Protein AF-0000000083316060 (afdb_homodimer)

Organism: NCBI:txid1204385

InterPro domains:
  IPR004628 Mannonate dehydratase [PF03786] (15-143)
  IPR004628 Mannonate dehydratase [PF03786] (146-325)
  IPR004628 Mannonate dehydratase [PIRSF016049] (12-326)
  IPR004628 Mannonate dehydratase [PTHR30387] (145-327)
  IPR036237 Xylose isomerase-like superfamily [SSF51658] (16-323)

Sequence (656 aa):
MIQIAEVLPPYPSPLWNMVKQCGVTHVVGTMDFRPGWENTRNRDELPWGYQSLVRMKTAYEDAGFELAVIESRPPLNKAKLGLPGRDEEIEAACDLIRNMGALGIPVWCYEWMAVFNWMRTSTTVPARGGAMATGYNHQYMRNAPLTEYGEVTEERLWENLKYFLERVVPVAEKAGVKLAMHPDDPPLSPIRGIGRIMRSVENFQRLLDLVPSEVNGICLCQGNFTLMTDDLPSVIRHFGKQGKIFFVHFRDVRGTPENFVETFHDEGKTDMLACMRAYKEIGFDGVLRPDHVPTMEGDSNDRPGYSSIGRLFAIGYIKGLREAVYAEMIQIAEVLPPYPSPLWNMVKQCGVTHVVGTMDFRPGWENTRNRDELPWGYQSLVRMKTAYEDAGFELAVIESRPPLNKAKLGLPGRDEEIEAACDLIRNMGALGIPVWCYEWMAVFNWMRTSTTVPARGGAMATGYNHQYMRNAPLTEYGEVTEERLWENLKYFLERVVPVAEKAGVKLAMHPDDPPLSPIRGIGRIMRSVENFQRLLDLVPSEVNGICLCQGNFTLMTDDLPSVIRHFGKQGKIFFVHFRDVRGTPENFVETFHDEGKTDMLACMRAYKEIGFDGVLRPDHVPTMEGDSNDRPGYSSIGRLFAIGYIKGLREAVYAE

Secondary structure (DSSP, 8-state):
--EEEEEE-SS--HHHHHHHHTT--EEEE-----TTGGG---GGGSTTSHHHHHHHHHHHHHTT-EEEEE---S--HHHHHT-TTHHHHHHHHHHHHHHHHHHT--EEEE----SS-S--SEEEEE-GGG-EEEEEEGGGTTTPPP-TT--B-HHHHHHHHHHHHHHHHHHHHHHT-EEEEPPPSS--S-BTTB---S-SHHHHHHHHHHS--TTEEEEEEHHHHHHH-S-HHHHHHHHHHTT-EEEEE---EEEETTEEEE--TTTSSS-HHHHHHHHHHTT--SEEE---B-B-TTS-SSSTTB-HHHHHHHHHHHHHHHHHHHH-/--EEEEEE-SS--HHHHHHHHTT--EEEE-----TTGGG---GGGSTTSHHHHHHHHHHHHHTT-EEEEE---S--HHHHHT-TTHHHHHHHHHHHHHHHHHHT--EEEE----SS-S--SEEEEE-GGG-EEEEEEGGGTTTPPP-TT--B-HHHHHHHHHHHHHHHHHHHHHHT-EEEEPPPSS--S-BTTB---S-SHHHHHHHHHHS--TTEEEEEEHHHHHHH-S-HHHHHHHHHHTT-EEEEE---EEEETTEEEE--TTTSSS-HHHHHHHHHHTT--SEEE---B-B-TTS-SSSTTB-HHHHHHHHHHHHHHHHHHHH-

Nearest PDB structures (foldseek):
  3ban-assembly1_B  TM=8.956E-01  e=3.822E-30  Streptococcus suis
  3ban-assembly1_A  TM=9.103E-01  e=1.128E-28  Streptococcus suis
  1tz9-assembly1_B  TM=8.756E-01  e=9.012E-28  Enterococcus faecalis V583
  4eac-assembly1_A  TM=8.642E-01  e=9.132E-27  Escherichia coli K-12
  4ovx-assembly1_A  TM=6.975E-01  e=1.158E-08  Planctopirus limnophila DSM 3776

Radius of gyration: 28.8 Å; Cα contacts (8 Å, |Δi|>4): 1445; chains: 2; bounding box: 47×87×63 Å

Structure (mmCIF, N/CA/C/O backbone):
data_AF-0000000083316060-model_v1
#
loop_
_entity.id
_entity.type
_entity.pdbx_description
1 polymer 'mannonate dehydratase'
#
loop_
_atom_site.group_PDB
_atom_site.id
_atom_site.type_symbol
_atom_site.label_atom_id
_atom_site.label_alt_id
_atom_site.label_comp_id
_atom_site.label_asym_id
_atom_site.label_entity_id
_atom_site.label_seq_id
_atom_site.pdbx_PDB_ins_code
_atom_site.Cartn_x
_atom_site.Cartn_y
_atom_site.Cartn_z
_atom_site.occupancy
_atom_site.B_iso_or_equiv
_atom_site.auth_seq_id
_atom_site.auth_comp_id
_atom_site.auth_asym_id
_atom_site.auth_atom_id
_atom_site.pdbx_PDB_model_num
ATOM 1 N N . MET A 1 1 ? 12.062 -14.859 8.57 1 89.38 1 MET A N 1
ATOM 2 C CA . MET A 1 1 ? 10.867 -14.055 8.312 1 89.38 1 MET A CA 1
ATOM 3 C C . MET A 1 1 ? 10.484 -14.102 6.84 1 89.38 1 MET A C 1
ATOM 5 O O . MET A 1 1 ? 11.359 -14.07 5.969 1 89.38 1 MET A O 1
ATOM 9 N N . ILE A 1 2 ? 9.25 -14.172 6.562 1 95.31 2 ILE A N 1
ATOM 10 C CA . ILE A 1 2 ? 8.703 -14.25 5.211 1 95.31 2 ILE A CA 1
ATOM 11 C C . ILE A 1 2 ? 9.109 -13.008 4.418 1 95.31 2 ILE A C 1
ATOM 13 O O . ILE A 1 2 ? 9.133 -11.898 4.957 1 95.31 2 ILE A O 1
ATOM 17 N N . GLN A 1 3 ? 9.477 -13.203 3.166 1 97.19 3 GLN A N 1
ATOM 18 C CA . GLN A 1 3 ? 9.898 -12.102 2.305 1 97.19 3 GLN A CA 1
ATOM 19 C C . GLN A 1 3 ? 8.859 -11.82 1.227 1 97.19 3 GLN A C 1
ATOM 21 O O . GLN A 1 3 ? 8.188 -12.734 0.75 1 97.19 3 GLN A O 1
ATOM 26 N N . ILE A 1 4 ? 8.789 -10.555 0.891 1 98.56 4 ILE A N 1
ATOM 27 C CA . ILE A 1 4 ? 7.871 -10.156 -0.174 1 98.56 4 ILE A CA 1
ATOM 28 C C . ILE A 1 4 ? 8.617 -10.117 -1.507 1 98.56 4 ILE A C 1
ATOM 30 O O . ILE A 1 4 ? 9.727 -9.57 -1.591 1 98.56 4 I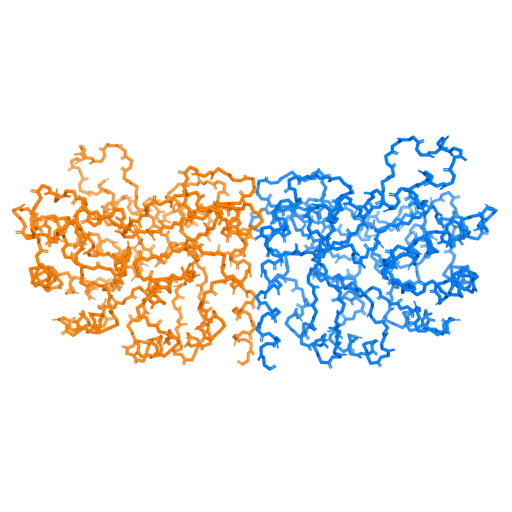LE A O 1
ATOM 34 N N . ALA A 1 5 ? 8.062 -10.734 -2.508 1 98.75 5 ALA A N 1
ATOM 35 C CA . ALA A 1 5 ? 8.586 -10.734 -3.873 1 98.75 5 ALA A CA 1
ATOM 36 C C . ALA A 1 5 ? 7.547 -10.211 -4.859 1 98.75 5 ALA A C 1
ATOM 38 O O . ALA A 1 5 ? 6.395 -9.969 -4.488 1 98.75 5 ALA A O 1
ATOM 39 N N . GLU A 1 6 ? 7.984 -9.969 -6.012 1 98.5 6 GLU A N 1
ATOM 40 C CA . GLU A 1 6 ? 7.055 -9.57 -7.062 1 98.5 6 GLU A CA 1
ATOM 41 C C . GLU A 1 6 ? 7.453 -10.172 -8.406 1 98.5 6 GLU A C 1
ATOM 43 O O . GLU A 1 6 ? 8.641 -10.336 -8.695 1 98.5 6 GLU A O 1
ATOM 48 N N . VAL A 1 7 ? 6.438 -10.516 -9.18 1 98.25 7 VAL A N 1
ATOM 49 C CA . VAL A 1 7 ? 6.691 -11.0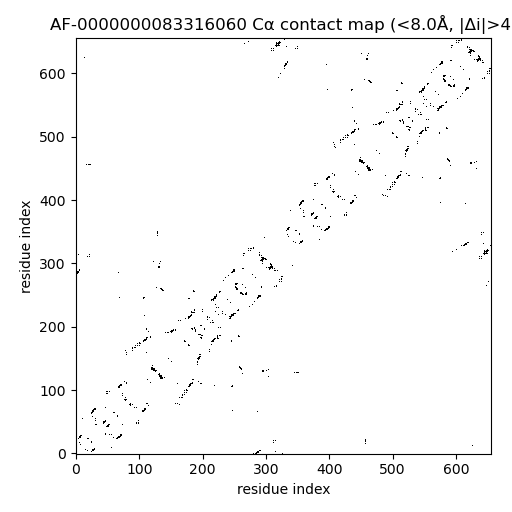08 -10.531 1 98.25 7 VAL A CA 1
ATOM 50 C C . VAL A 1 7 ? 7.09 -9.844 -11.438 1 98.25 7 VAL A C 1
ATOM 52 O O . VAL A 1 7 ? 6.359 -8.859 -11.547 1 98.25 7 VAL A O 1
ATOM 55 N N . LEU A 1 8 ? 8.211 -9.906 -12.031 1 97.44 8 LEU A N 1
ATOM 56 C CA . LEU A 1 8 ? 8.719 -8.898 -12.945 1 97.44 8 LEU A CA 1
ATOM 57 C C . LEU A 1 8 ? 9.102 -9.516 -14.281 1 97.44 8 LEU A C 1
ATOM 59 O O . LEU A 1 8 ? 9.594 -10.648 -14.328 1 97.44 8 LEU A O 1
ATOM 63 N N . PRO A 1 9 ? 8.883 -8.773 -15.367 1 94.81 9 PRO A N 1
ATOM 64 C CA . PRO A 1 9 ? 9.367 -9.289 -16.641 1 94.81 9 PRO A CA 1
ATOM 65 C C . PRO A 1 9 ? 10.883 -9.43 -16.688 1 94.81 9 PRO A C 1
ATOM 67 O O . PRO A 1 9 ? 11.586 -8.812 -15.891 1 94.81 9 PRO A O 1
ATOM 70 N N . PRO A 1 10 ? 11.359 -10.242 -17.578 1 93.44 10 PRO A N 1
ATOM 71 C CA . PRO A 1 10 ? 12.797 -10.531 -17.578 1 93.44 10 PRO A CA 1
ATOM 72 C C . PRO A 1 10 ? 13.625 -9.391 -18.172 1 93.44 10 PRO A C 1
ATOM 74 O O . PRO A 1 10 ? 14.828 -9.539 -18.375 1 93.44 10 PRO A O 1
ATOM 77 N N . TYR A 1 11 ? 12.977 -8.203 -18.469 1 91.94 11 TYR A N 1
ATOM 78 C CA . TYR A 1 11 ? 13.664 -7.004 -18.938 1 91.94 11 TYR A CA 1
ATOM 79 C C . TYR A 1 11 ? 13.25 -5.781 -18.125 1 91.94 11 TYR A C 1
ATOM 81 O O . TYR A 1 11 ? 12.109 -5.695 -17.656 1 91.94 11 TYR A O 1
ATOM 89 N N . PRO A 1 12 ? 14.219 -4.867 -18.016 1 93.81 12 PRO A N 1
ATOM 90 C CA . PRO A 1 12 ? 13.898 -3.676 -17.219 1 93.81 12 PRO A CA 1
ATOM 91 C C . PRO A 1 12 ? 12.633 -2.965 -17.719 1 93.81 12 PRO A C 1
ATOM 93 O O . PRO A 1 12 ? 12.406 -2.883 -18.922 1 93.81 12 PRO A O 1
ATOM 96 N N . SER A 1 13 ? 11.844 -2.525 -16.812 1 94.62 13 SER A N 1
ATOM 97 C CA . SER A 1 13 ? 10.594 -1.815 -17.062 1 94.62 13 SER A CA 1
ATOM 98 C C . SER A 1 13 ? 10.281 -0.829 -15.938 1 94.62 13 SER A C 1
ATOM 100 O O . SER A 1 13 ? 10.922 -0.861 -14.883 1 94.62 13 SER A O 1
ATOM 102 N N . PRO A 1 14 ? 9.375 0.086 -16.156 1 95.81 14 PRO A N 1
ATOM 103 C CA . PRO A 1 14 ? 8.977 0.997 -15.07 1 95.81 14 PRO A CA 1
ATOM 104 C C . PRO A 1 14 ? 8.539 0.26 -13.812 1 95.81 14 PRO A C 1
ATOM 106 O O . PRO A 1 14 ? 8.766 0.743 -12.695 1 95.81 14 PRO A O 1
ATOM 109 N N . LEU A 1 15 ? 7.965 -0.865 -14.031 1 96.5 15 LEU A N 1
ATOM 110 C CA . LEU A 1 15 ? 7.512 -1.652 -12.891 1 96.5 15 LEU A CA 1
ATOM 111 C C . LEU A 1 15 ? 8.688 -2.068 -12.016 1 96.5 15 LEU A C 1
ATOM 113 O O . LEU A 1 15 ? 8.562 -2.166 -10.797 1 96.5 15 LEU A O 1
ATOM 117 N N . TRP A 1 16 ? 9.883 -2.314 -12.633 1 97.69 16 TRP A N 1
ATOM 118 C CA . TRP A 1 16 ? 11.086 -2.623 -11.867 1 97.69 16 TRP A CA 1
ATOM 119 C C . TRP A 1 16 ? 11.367 -1.529 -10.844 1 97.69 16 TRP A C 1
ATOM 121 O O . TRP A 1 16 ? 11.602 -1.816 -9.664 1 97.69 16 TRP A O 1
ATOM 131 N N . ASN A 1 17 ? 11.297 -0.286 -11.312 1 97.56 17 ASN A N 1
ATOM 132 C CA . ASN A 1 17 ? 11.555 0.858 -10.445 1 97.56 17 ASN A CA 1
ATOM 133 C C . ASN A 1 17 ? 10.516 0.978 -9.344 1 97.56 17 ASN A C 1
ATOM 135 O O . ASN A 1 17 ? 10.852 1.201 -8.18 1 97.56 17 ASN A O 1
ATOM 139 N N . MET A 1 18 ? 9.289 0.809 -9.703 1 97.88 18 MET A N 1
ATOM 140 C CA . MET A 1 18 ? 8.188 0.926 -8.75 1 97.88 18 MET A CA 1
ATOM 141 C C . MET A 1 18 ? 8.336 -0.089 -7.621 1 97.88 18 MET A C 1
ATOM 143 O O . MET A 1 18 ? 8.195 0.257 -6.445 1 97.88 18 MET A O 1
ATOM 147 N N . VAL A 1 19 ? 8.609 -1.286 -8.023 1 98.06 19 VAL A N 1
ATOM 148 C CA . VAL A 1 19 ? 8.703 -2.373 -7.055 1 98.06 19 VAL A CA 1
ATOM 149 C C . VAL A 1 19 ? 9.906 -2.146 -6.141 1 98.06 19 VAL A C 1
ATOM 151 O O . VAL A 1 19 ? 9.812 -2.338 -4.926 1 98.06 19 VAL A O 1
ATOM 154 N N . LYS A 1 20 ? 11.008 -1.723 -6.672 1 97.69 20 LYS A N 1
ATOM 155 C CA . LYS A 1 20 ? 12.18 -1.377 -5.875 1 97.69 20 LYS A CA 1
ATOM 156 C C . LYS A 1 20 ? 11.859 -0.259 -4.887 1 97.69 20 LYS A C 1
ATOM 158 O O . LYS A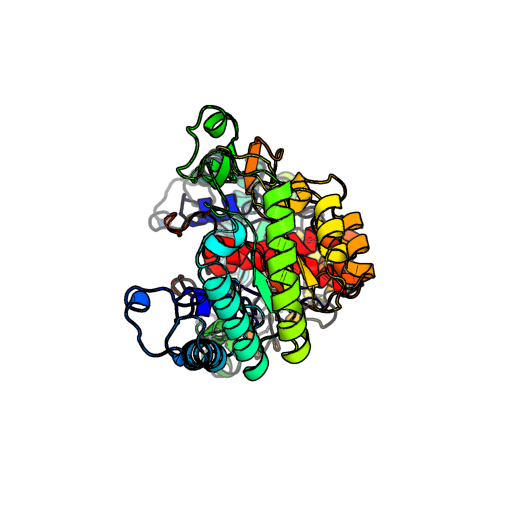 1 20 ? 12.32 -0.284 -3.744 1 97.69 20 LYS A O 1
ATOM 163 N N . GLN A 1 21 ? 11.148 0.678 -5.328 1 98.38 21 GLN A N 1
ATOM 164 C CA . GLN A 1 21 ? 10.781 1.826 -4.508 1 98.38 21 GLN A CA 1
ATOM 165 C C . GLN A 1 21 ? 9.883 1.405 -3.344 1 98.38 21 GLN A C 1
ATOM 167 O O . GLN A 1 21 ? 9.875 2.053 -2.295 1 98.38 21 GLN A O 1
ATOM 172 N N . CYS A 1 22 ? 9.18 0.284 -3.49 1 98 22 CYS A N 1
ATOM 173 C CA . CYS A 1 22 ? 8.375 -0.262 -2.404 1 98 22 CYS A CA 1
ATOM 174 C C . CYS A 1 22 ? 9.234 -1.066 -1.437 1 98 22 CYS A C 1
ATOM 176 O O . CYS A 1 22 ? 8.742 -1.546 -0.414 1 98 22 CYS A O 1
ATOM 178 N N . GLY A 1 23 ? 10.508 -1.262 -1.715 1 97.81 23 GLY A N 1
ATOM 179 C CA . GLY A 1 23 ? 11.43 -1.959 -0.833 1 97.81 23 GLY A CA 1
ATOM 180 C C . GLY A 1 23 ? 11.477 -3.455 -1.077 1 97.81 23 GLY A C 1
ATOM 181 O O . GLY A 1 23 ? 11.898 -4.219 -0.21 1 97.81 23 GLY A O 1
ATOM 182 N N . VAL A 1 24 ? 10.969 -3.9 -2.23 1 98.31 24 VAL A N 1
ATOM 183 C CA . VAL A 1 24 ? 10.992 -5.316 -2.584 1 98.31 24 VAL A CA 1
ATOM 184 C C . VAL A 1 24 ? 12.25 -5.633 -3.383 1 98.31 24 VAL A C 1
ATOM 186 O O . VAL A 1 24 ? 12.547 -4.969 -4.379 1 98.31 24 VAL A O 1
ATOM 189 N N . THR A 1 25 ? 12.984 -6.629 -2.912 1 97.5 25 THR A N 1
ATOM 190 C CA . THR A 1 25 ? 14.242 -6.938 -3.576 1 97.5 25 THR A CA 1
ATOM 191 C C . THR A 1 25 ? 14.219 -8.359 -4.141 1 97.5 25 THR A C 1
ATOM 193 O O . THR A 1 25 ? 15.125 -8.742 -4.887 1 97.5 25 THR A O 1
ATOM 196 N N . HIS A 1 26 ? 13.242 -9.164 -3.816 1 98.75 26 HIS A N 1
ATOM 197 C CA . HIS A 1 26 ? 13.102 -10.508 -4.363 1 98.75 26 HIS A CA 1
ATOM 198 C C . HIS A 1 26 ? 12.172 -10.516 -5.57 1 98.75 26 HIS A C 1
ATOM 200 O O . HIS A 1 26 ? 11.164 -9.805 -5.59 1 98.75 26 HIS A O 1
ATOM 206 N N . VAL A 1 27 ? 12.531 -11.352 -6.527 1 98.62 27 VAL A N 1
ATOM 207 C CA . VAL A 1 27 ? 11.781 -11.352 -7.781 1 98.62 27 VAL A CA 1
ATOM 208 C C . VAL A 1 27 ? 11.305 -12.773 -8.094 1 98.62 27 VAL A C 1
ATOM 210 O O . VAL A 1 27 ? 12.031 -13.742 -7.863 1 98.62 27 VAL A O 1
ATOM 213 N N . VAL A 1 28 ? 10.117 -12.852 -8.523 1 98.75 28 VAL A N 1
ATOM 214 C CA . VAL A 1 28 ? 9.594 -14.016 -9.234 1 98.75 28 VAL A CA 1
ATOM 215 C C . VAL A 1 28 ? 9.758 -13.812 -10.742 1 98.75 28 VAL A C 1
ATOM 217 O O . VAL A 1 28 ? 9.086 -12.961 -11.328 1 98.75 28 VAL A O 1
ATOM 220 N N . GLY A 1 29 ? 10.633 -14.648 -11.32 1 98 29 GLY A N 1
ATOM 221 C CA . GLY A 1 29 ? 10.945 -14.477 -12.734 1 98 29 GLY A CA 1
ATOM 222 C C . GLY A 1 29 ? 10.039 -15.281 -13.648 1 98 29 GLY A C 1
ATOM 223 O O . GLY A 1 29 ? 9.578 -16.359 -13.281 1 98 29 GLY A O 1
ATOM 224 N N . THR A 1 30 ? 9.828 -14.688 -14.805 1 95.69 30 THR A N 1
ATOM 225 C CA . THR A 1 30 ? 9.18 -15.391 -15.906 1 95.69 30 THR A CA 1
ATOM 226 C C . THR A 1 30 ? 10.109 -15.469 -17.109 1 95.69 30 THR A C 1
ATOM 228 O O . THR A 1 30 ? 10.727 -14.477 -17.5 1 95.69 30 THR A O 1
ATOM 231 N N . MET A 1 31 ? 10.188 -16.609 -17.656 1 94.88 31 MET A N 1
ATOM 232 C CA . MET A 1 31 ? 11.094 -16.812 -18.781 1 94.88 31 MET A CA 1
ATOM 233 C C . MET A 1 31 ? 10.633 -16.031 -20.016 1 94.88 31 MET A C 1
ATOM 235 O O . MET A 1 31 ? 9.453 -15.695 -20.125 1 94.88 31 MET A O 1
ATOM 239 N N . ASP A 1 32 ? 11.602 -15.711 -20.844 1 90.38 32 ASP A N 1
ATOM 240 C CA . ASP A 1 32 ? 11.352 -14.922 -22.047 1 90.38 32 ASP A CA 1
ATOM 241 C C . ASP A 1 32 ? 10.93 -15.82 -23.219 1 90.38 32 ASP A C 1
ATOM 243 O O . ASP A 1 32 ? 11.773 -16.469 -23.844 1 90.38 32 ASP A O 1
ATOM 247 N N . PHE A 1 33 ? 9.656 -15.805 -23.484 1 86.56 33 PHE A N 1
ATOM 248 C CA . PHE A 1 33 ? 9.148 -16.641 -24.562 1 86.56 33 PHE A CA 1
ATOM 249 C C . PHE A 1 33 ? 8.875 -15.805 -25.812 1 86.56 33 PHE A C 1
ATOM 251 O O . PHE A 1 33 ? 8.102 -16.219 -26.688 1 86.56 33 PHE A O 1
ATOM 258 N N . ARG A 1 34 ? 9.445 -14.57 -25.953 1 78.5 34 ARG A N 1
ATOM 259 C CA . ARG A 1 34 ? 9.281 -13.742 -27.141 1 78.5 34 ARG A CA 1
ATOM 260 C C . ARG A 1 34 ? 9.688 -14.508 -28.391 1 78.5 34 ARG A C 1
ATOM 262 O O . ARG A 1 34 ? 10.516 -15.414 -28.328 1 78.5 34 ARG A O 1
ATOM 269 N N . PRO A 1 35 ? 8.922 -14.156 -29.438 1 75.19 35 PRO A N 1
ATOM 270 C CA . PRO A 1 35 ? 9.078 -14.891 -30.688 1 75.19 35 PRO A CA 1
ATOM 271 C C . PRO A 1 35 ? 10.539 -15.094 -31.094 1 75.19 35 PRO A C 1
ATOM 273 O O . PRO A 1 35 ? 11.367 -14.219 -30.844 1 75.19 35 PRO A O 1
ATOM 276 N N . GLY A 1 36 ? 10.883 -16.312 -31.625 1 71.94 36 GLY A N 1
ATOM 277 C CA . GLY A 1 36 ? 12.203 -16.609 -32.156 1 71.94 36 GLY A CA 1
ATOM 278 C C . GLY A 1 36 ? 12.859 -17.812 -31.516 1 71.94 36 GLY A C 1
ATOM 279 O O . GLY A 1 36 ? 13.742 -18.438 -32.094 1 71.94 36 GLY A O 1
ATOM 280 N N . TRP A 1 37 ? 12.266 -18.141 -30.312 1 72.19 37 TRP A N 1
ATOM 281 C CA . TRP A 1 37 ? 12.961 -19.203 -29.609 1 72.19 37 TRP A CA 1
ATOM 282 C C . TRP A 1 37 ? 12.68 -20.562 -30.266 1 72.19 37 TRP A C 1
ATOM 284 O O . TRP A 1 37 ? 13.484 -21.484 -30.156 1 72.19 37 TRP A O 1
ATOM 294 N N . GLU A 1 38 ? 11.562 -20.641 -30.906 1 73 38 GLU A N 1
ATOM 295 C CA . GLU A 1 38 ? 11.172 -21.891 -31.547 1 73 38 GLU A CA 1
ATOM 296 C C . GLU A 1 38 ? 12.164 -22.281 -32.656 1 73 38 GLU A C 1
ATOM 298 O O . GLU A 1 38 ? 12.234 -23.438 -33.031 1 73 38 GLU A O 1
ATOM 303 N N . ASN A 1 39 ? 12.883 -21.234 -32.969 1 72.94 39 ASN A N 1
ATOM 304 C CA . ASN A 1 39 ? 13.82 -21.469 -34.062 1 72.94 39 ASN A CA 1
ATOM 305 C C . ASN A 1 39 ? 15.242 -21.688 -33.562 1 72.94 39 ASN A C 1
ATOM 307 O O . ASN A 1 39 ? 16.156 -21.953 -34.344 1 72.94 39 ASN A O 1
ATOM 311 N N . THR A 1 40 ? 15.258 -21.703 -32.281 1 75.69 40 THR A N 1
ATOM 312 C CA . THR A 1 40 ? 16.594 -21.797 -31.719 1 75.69 40 THR A CA 1
ATOM 313 C C . THR A 1 40 ? 17.094 -23.234 -31.75 1 75.69 40 THR A C 1
ATOM 315 O O . THR A 1 40 ? 16.344 -24.172 -31.422 1 75.69 40 THR A O 1
ATOM 318 N N . ARG A 1 41 ? 18.359 -23.391 -32.375 1 74.75 41 ARG A N 1
ATOM 319 C CA . ARG A 1 41 ? 18.984 -24.703 -32.438 1 74.75 41 ARG A CA 1
ATOM 320 C C . ARG A 1 41 ? 19.922 -24.922 -31.266 1 74.75 41 ARG A C 1
ATOM 322 O O . ARG A 1 41 ? 20.328 -26.047 -30.984 1 74.75 41 ARG A O 1
ATOM 329 N N . ASN A 1 42 ? 20.109 -23.953 -30.594 1 85.44 42 ASN A N 1
ATOM 330 C CA . ASN A 1 42 ? 21 -24 -29.438 1 85.44 42 ASN A CA 1
ATOM 331 C C . ASN A 1 42 ? 20.219 -24.109 -28.141 1 85.44 42 ASN A C 1
ATOM 333 O O . ASN A 1 42 ? 19.516 -23.188 -27.734 1 85.44 42 ASN A O 1
ATOM 337 N N . ARG A 1 43 ? 20.406 -25.266 -27.453 1 88 43 ARG A N 1
ATOM 338 C CA . ARG A 1 43 ? 19.641 -25.594 -26.25 1 88 43 ARG A CA 1
ATOM 339 C C . ARG A 1 43 ? 19.875 -24.547 -25.156 1 88 43 ARG A C 1
ATOM 341 O O . ARG A 1 43 ? 18.984 -24.25 -24.359 1 88 43 ARG A O 1
ATOM 348 N N . ASP A 1 44 ? 20.969 -23.969 -25.172 1 91.19 44 ASP A N 1
ATOM 349 C CA . ASP A 1 44 ? 21.312 -22.984 -24.156 1 91.19 44 ASP A CA 1
ATOM 350 C C . ASP A 1 44 ? 20.578 -21.672 -24.359 1 91.19 44 ASP A C 1
ATOM 352 O O . ASP A 1 44 ? 20.484 -20.844 -23.453 1 91.19 44 ASP A O 1
ATOM 356 N N . GLU A 1 45 ? 20.031 -21.641 -25.578 1 91.56 45 GLU A N 1
ATOM 357 C CA . GLU A 1 45 ? 19.391 -20.375 -25.938 1 91.56 45 GLU A CA 1
ATOM 358 C C . GLU A 1 45 ? 17.859 -20.484 -25.828 1 91.56 45 GLU A C 1
ATOM 360 O O . GLU A 1 45 ? 17.156 -19.484 -25.969 1 91.56 45 GLU A O 1
ATOM 365 N N . LEU A 1 46 ? 17.438 -21.641 -25.578 1 94.06 46 LEU A N 1
ATOM 366 C CA . LEU A 1 46 ? 16.016 -21.781 -25.297 1 94.06 46 LEU A CA 1
ATOM 367 C C . LEU A 1 46 ? 15.633 -21 -24.047 1 94.06 46 LEU A C 1
ATOM 369 O O . LEU A 1 46 ? 16.484 -20.703 -23.203 1 94.06 46 LEU A O 1
ATOM 373 N N . PRO A 1 47 ? 14.422 -20.609 -23.844 1 95.69 47 PRO A N 1
ATOM 374 C CA . PRO A 1 47 ? 14.016 -19.828 -22.672 1 95.69 47 PRO A CA 1
ATOM 375 C C . PRO A 1 47 ? 14.414 -20.484 -21.359 1 95.69 47 PRO A C 1
ATOM 377 O O . PRO A 1 47 ? 14.742 -19.781 -20.391 1 95.69 47 PRO A O 1
ATOM 380 N N . TRP A 1 48 ? 14.477 -21.844 -21.359 1 97.06 48 TRP A N 1
ATOM 381 C CA . TRP A 1 48 ? 14.836 -22.578 -20.141 1 97.06 48 TRP A CA 1
ATOM 382 C C . TRP A 1 48 ? 16.281 -23.062 -20.203 1 97.06 48 TRP A C 1
ATOM 384 O O . TRP A 1 48 ? 16.703 -23.875 -19.375 1 97.06 48 TRP A O 1
ATOM 394 N N . GLY A 1 49 ? 16.984 -22.609 -21.156 1 96.12 49 GLY A N 1
ATOM 395 C CA . GLY A 1 49 ? 18.391 -22.953 -21.312 1 96.12 49 GLY A CA 1
ATOM 396 C C . GLY A 1 49 ? 19.297 -22.156 -20.391 1 96.12 49 GLY A C 1
ATOM 397 O O . GLY A 1 49 ? 18.906 -21.109 -19.875 1 96.12 49 GLY A O 1
ATOM 398 N N . TYR A 1 50 ? 20.484 -22.609 -20.25 1 97.5 50 TYR A N 1
ATOM 399 C CA . TYR A 1 50 ? 21.406 -22.062 -19.266 1 97.5 50 TYR A CA 1
ATOM 400 C C . TYR A 1 50 ? 21.719 -20.594 -19.562 1 97.5 50 TYR A C 1
ATOM 402 O O . TYR A 1 50 ? 21.625 -19.734 -18.688 1 97.5 50 TYR A O 1
ATOM 410 N N . GLN A 1 51 ? 22.047 -20.297 -20.766 1 96.19 51 GLN A N 1
ATOM 411 C CA . GLN A 1 51 ? 22.453 -18.938 -21.125 1 96.19 51 GLN A CA 1
ATOM 412 C C . GLN A 1 51 ? 21.281 -17.969 -20.984 1 96.19 51 GLN A C 1
ATOM 414 O O . GLN A 1 51 ? 21.469 -16.812 -20.578 1 96.19 51 GLN A O 1
ATOM 419 N N . SER A 1 52 ? 20.141 -18.406 -21.406 1 95.25 52 SER A N 1
ATOM 420 C CA . SER A 1 52 ? 18.953 -17.578 -21.266 1 95.25 52 SER A CA 1
ATOM 421 C C . SER A 1 52 ? 18.672 -17.25 -19.812 1 95.25 52 SER A C 1
ATOM 423 O O . SER A 1 52 ? 18.375 -16.109 -19.469 1 95.25 52 SER A O 1
ATOM 425 N N . LEU A 1 53 ? 18.812 -18.234 -18.969 1 97.56 53 LEU A N 1
ATOM 426 C CA . LEU A 1 53 ? 18.562 -18.031 -17.547 1 97.56 53 LEU A CA 1
ATOM 427 C C . LEU A 1 53 ? 19.641 -17.156 -16.922 1 97.56 53 LEU A C 1
ATOM 429 O O . LEU A 1 53 ? 19.359 -16.359 -16.016 1 97.56 53 LEU A O 1
ATOM 433 N N . VAL A 1 54 ? 20.875 -17.281 -17.375 1 97.75 54 VAL A N 1
ATOM 434 C CA . VAL A 1 54 ? 21.953 -16.422 -16.922 1 97.75 54 VAL A CA 1
ATOM 435 C C . VAL A 1 54 ? 21.625 -14.969 -17.203 1 97.75 54 VAL A C 1
ATOM 437 O O . VAL A 1 54 ? 21.75 -14.102 -16.328 1 97.75 54 VAL A O 1
ATOM 440 N N . ARG A 1 55 ? 21.141 -14.734 -18.391 1 96.62 55 ARG A N 1
ATOM 441 C CA . ARG A 1 55 ? 20.828 -13.367 -18.781 1 96.62 55 ARG A CA 1
ATOM 442 C C . ARG A 1 55 ? 19.672 -12.812 -17.938 1 96.62 55 ARG A C 1
ATOM 444 O O . ARG A 1 55 ? 19.703 -11.656 -17.531 1 96.62 55 ARG A O 1
ATOM 451 N N . MET A 1 56 ? 18.719 -13.633 -17.734 1 97 56 MET A N 1
ATOM 452 C CA . MET A 1 56 ? 17.594 -13.211 -16.891 1 97 56 MET A CA 1
ATOM 453 C C . MET A 1 56 ? 18.062 -12.906 -15.477 1 97 56 MET A C 1
ATOM 455 O O . MET A 1 56 ? 17.766 -11.836 -14.938 1 97 56 MET A O 1
ATOM 459 N N . LYS A 1 57 ? 18.797 -13.844 -14.875 1 98 57 LYS A N 1
ATOM 460 C CA . LYS A 1 57 ? 19.281 -13.695 -13.508 1 98 57 LYS A CA 1
ATOM 461 C C . LYS A 1 57 ? 20.156 -12.453 -13.367 1 98 57 LYS A C 1
ATOM 463 O O . LYS A 1 57 ? 20 -11.68 -12.414 1 98 57 LYS A O 1
ATOM 468 N N . THR A 1 58 ? 21.062 -12.242 -14.281 1 97.75 58 THR A N 1
ATOM 469 C CA . THR A 1 58 ? 22 -11.133 -14.164 1 97.75 58 THR A CA 1
ATOM 470 C C . THR A 1 58 ? 21.312 -9.797 -14.383 1 97.75 58 THR A C 1
ATOM 472 O O . THR A 1 58 ? 21.688 -8.789 -13.789 1 97.75 58 THR A O 1
ATOM 475 N N . ALA A 1 59 ? 20.281 -9.828 -15.266 1 97.31 59 ALA A N 1
ATOM 476 C CA . ALA A 1 59 ? 19.5 -8.609 -15.43 1 97.31 59 ALA A CA 1
ATOM 477 C C . ALA A 1 59 ? 18.891 -8.164 -14.109 1 97.31 59 ALA A C 1
ATOM 479 O O . ALA A 1 59 ? 18.953 -6.98 -13.75 1 97.31 59 ALA A O 1
ATOM 480 N N . TYR A 1 60 ? 18.281 -9.102 -13.383 1 98 60 TYR A N 1
ATOM 481 C CA . TYR A 1 60 ? 17.719 -8.797 -12.078 1 98 60 TYR A CA 1
ATOM 482 C C . TYR A 1 60 ? 18.812 -8.359 -11.102 1 98 60 TYR A C 1
ATOM 484 O O . TYR A 1 60 ? 18.656 -7.355 -10.406 1 98 60 TYR A O 1
ATOM 492 N N . GLU A 1 61 ? 19.938 -9.07 -11.062 1 98.06 61 GLU A N 1
ATOM 493 C CA . GLU A 1 61 ? 21.031 -8.789 -10.125 1 98.06 61 GLU A CA 1
ATOM 494 C C . GLU A 1 61 ? 21.641 -7.422 -10.391 1 98.06 61 GLU A C 1
ATOM 496 O O . GLU A 1 61 ? 21.984 -6.691 -9.461 1 98.06 61 GLU A O 1
ATOM 501 N N . ASP A 1 62 ? 21.797 -7.094 -11.648 1 97.62 62 ASP A N 1
ATOM 502 C CA . ASP A 1 62 ? 22.328 -5.793 -12.023 1 97.62 62 ASP A CA 1
ATOM 503 C C . ASP A 1 62 ? 21.453 -4.66 -11.508 1 97.62 62 ASP A C 1
ATOM 505 O O . ASP A 1 62 ? 21.953 -3.557 -11.25 1 97.62 62 ASP A O 1
ATOM 509 N N . ALA A 1 63 ? 20.219 -4.984 -11.32 1 96.56 63 ALA A N 1
ATOM 510 C CA . ALA A 1 63 ? 19.281 -3.975 -10.852 1 96.56 63 ALA A CA 1
ATOM 511 C C . ALA A 1 63 ? 19.094 -4.062 -9.336 1 96.56 63 ALA A C 1
ATOM 513 O O . ALA A 1 63 ? 18.25 -3.361 -8.766 1 96.56 63 ALA A O 1
ATOM 514 N N . GLY A 1 64 ? 19.766 -4.945 -8.711 1 97.06 64 GLY A N 1
ATOM 515 C CA . GLY A 1 64 ? 19.734 -5.043 -7.262 1 97.06 64 GLY A CA 1
ATOM 516 C C . GLY A 1 64 ? 18.688 -6.02 -6.758 1 97.06 64 GLY A C 1
ATOM 517 O O . GLY A 1 64 ? 18.297 -5.98 -5.586 1 97.06 64 GLY A O 1
ATOM 518 N N . PHE A 1 65 ? 18.188 -6.867 -7.637 1 98.19 65 PHE A N 1
ATOM 519 C CA . PHE A 1 65 ? 17.188 -7.859 -7.262 1 98.19 65 PHE A CA 1
ATOM 520 C C . PHE A 1 65 ? 17.828 -9.227 -7.066 1 98.19 65 PHE A C 1
ATOM 522 O O . PHE A 1 65 ? 18.938 -9.469 -7.535 1 98.19 65 PHE A O 1
ATOM 529 N N . GLU A 1 66 ? 17.125 -10 -6.352 1 98.25 66 GLU A N 1
ATOM 530 C CA . GLU A 1 66 ? 17.453 -11.422 -6.215 1 98.25 66 GLU A CA 1
ATOM 531 C C . GLU A 1 66 ? 16.344 -12.297 -6.801 1 98.25 66 GLU A C 1
ATOM 533 O O . GLU A 1 66 ? 15.18 -12.172 -6.426 1 98.25 66 GLU A O 1
ATOM 538 N N . LEU A 1 67 ? 16.734 -13.125 -7.723 1 98.56 67 LEU A N 1
ATOM 539 C CA . LEU A 1 67 ? 15.781 -14.047 -8.328 1 98.56 67 LEU A CA 1
ATOM 540 C C . LEU A 1 67 ? 15.477 -15.211 -7.383 1 98.56 67 LEU A C 1
ATOM 542 O O . LEU A 1 67 ? 16.344 -16.062 -7.141 1 98.56 67 LEU A O 1
ATOM 546 N N . ALA A 1 68 ? 14.195 -15.242 -6.887 1 98.69 68 ALA A N 1
ATOM 547 C CA . ALA A 1 68 ? 13.867 -16.188 -5.82 1 98.69 68 ALA A CA 1
ATOM 548 C C . ALA A 1 68 ? 13.07 -17.359 -6.359 1 98.69 68 ALA A C 1
ATOM 550 O O . ALA A 1 68 ? 13.141 -18.469 -5.812 1 98.69 68 ALA A O 1
ATOM 551 N N . VAL A 1 69 ? 12.297 -17.141 -7.352 1 98.88 69 VAL A N 1
ATOM 552 C CA . VAL A 1 69 ? 11.398 -18.141 -7.914 1 98.88 69 VAL A CA 1
ATOM 553 C C . VAL A 1 69 ? 11.312 -17.969 -9.43 1 98.88 69 VAL A C 1
ATOM 555 O O . VAL A 1 69 ? 11.336 -16.844 -9.93 1 98.88 69 VAL A O 1
ATOM 558 N N . ILE A 1 70 ? 11.281 -19.031 -10.141 1 98.81 70 ILE A N 1
ATOM 559 C CA . ILE A 1 70 ? 10.82 -18.984 -11.531 1 98.81 70 ILE A CA 1
ATOM 560 C C . ILE A 1 70 ? 9.398 -19.516 -11.625 1 98.81 70 ILE A C 1
ATOM 562 O O . ILE A 1 70 ? 9.117 -20.641 -11.172 1 98.81 70 ILE A O 1
ATOM 566 N N . GLU A 1 71 ? 8.539 -18.672 -12.078 1 98.25 71 GLU A N 1
ATOM 567 C CA . GLU A 1 71 ? 7.137 -19.047 -12.25 1 98.25 71 GLU A CA 1
ATOM 568 C C . GLU A 1 71 ? 6.742 -19.031 -13.727 1 98.25 71 GLU A C 1
ATOM 570 O O . GLU A 1 71 ? 6 -18.141 -14.156 1 98.25 71 GLU A O 1
ATOM 575 N N . SER A 1 72 ? 7.297 -19.797 -14.461 1 95.88 72 SER A N 1
ATOM 576 C CA . SER A 1 72 ? 7.09 -20.141 -15.867 1 95.88 72 SER A CA 1
ATOM 577 C C . SER A 1 72 ? 7.637 -21.531 -16.188 1 95.88 72 SER A C 1
ATOM 579 O O . SER A 1 72 ? 8.359 -22.125 -15.383 1 95.88 72 SER A O 1
ATOM 581 N N . ARG A 1 73 ? 7.191 -22.078 -17.266 1 95.06 73 ARG A N 1
ATOM 582 C CA . ARG A 1 73 ? 7.598 -23.453 -17.562 1 95.06 73 ARG A CA 1
ATOM 583 C C . ARG A 1 73 ? 7.82 -23.641 -19.047 1 95.06 73 ARG A C 1
ATOM 585 O O . ARG A 1 73 ? 7.23 -22.938 -19.875 1 95.06 73 ARG A O 1
ATOM 592 N N . PRO A 1 74 ? 8.703 -24.625 -19.391 1 96.06 74 PRO A N 1
ATOM 593 C CA . PRO A 1 74 ? 8.688 -25.109 -20.781 1 96.06 74 PRO A CA 1
ATOM 594 C C . PRO A 1 74 ? 7.367 -25.766 -21.156 1 96.06 74 PRO A C 1
ATOM 596 O O . PRO A 1 74 ? 6.48 -25.906 -20.312 1 96.06 74 PRO A O 1
ATOM 599 N N . PRO A 1 75 ? 7.219 -26.031 -22.484 1 94.88 75 PRO A N 1
ATOM 600 C CA . PRO A 1 75 ? 5.992 -26.734 -22.875 1 94.88 75 PRO A CA 1
ATOM 601 C C . PRO A 1 75 ? 5.789 -28.031 -22.094 1 94.88 75 PRO A C 1
ATOM 603 O O . PRO A 1 75 ? 6.73 -28.812 -21.938 1 94.88 75 PRO A O 1
ATOM 606 N N . LEU A 1 76 ? 4.602 -28.203 -21.594 1 97.56 76 LEU A N 1
ATOM 607 C CA . LEU A 1 76 ? 4.379 -29.359 -20.719 1 97.56 76 LEU A CA 1
ATOM 608 C C . LEU A 1 76 ? 3.047 -30.031 -21.047 1 97.56 76 LEU A C 1
ATOM 610 O O . LEU A 1 76 ? 2.645 -30.984 -20.359 1 97.56 76 LEU A O 1
ATOM 614 N N . ASN A 1 77 ? 2.326 -29.625 -22.031 1 97.81 77 ASN A N 1
ATOM 615 C CA . ASN A 1 77 ? 0.985 -30.141 -22.281 1 97.81 77 ASN A CA 1
ATOM 616 C C . ASN A 1 77 ? 1.02 -31.609 -22.719 1 97.81 77 ASN A C 1
ATOM 618 O O . ASN A 1 77 ? 0.141 -32.406 -22.344 1 97.81 77 ASN A O 1
ATOM 622 N N . LYS A 1 78 ? 1.995 -32.031 -23.578 1 98.44 78 LYS A N 1
ATOM 623 C CA . LYS A 1 78 ? 2.119 -33.406 -23.969 1 98.44 78 LYS A CA 1
ATOM 624 C C . LYS A 1 78 ? 2.408 -34.312 -22.75 1 98.44 78 LYS A C 1
ATOM 626 O O . LYS A 1 78 ? 1.881 -35.406 -22.656 1 98.44 78 LYS A O 1
ATOM 631 N N . ALA A 1 79 ? 3.207 -33.812 -21.859 1 98.69 79 ALA A N 1
ATOM 632 C CA . ALA A 1 79 ? 3.494 -34.562 -20.625 1 98.69 79 ALA A CA 1
ATOM 633 C C . ALA A 1 79 ? 2.242 -34.719 -19.766 1 98.69 79 ALA A C 1
ATOM 635 O O . ALA A 1 79 ? 1.959 -35.781 -19.25 1 98.69 79 ALA A O 1
ATOM 636 N N . LYS A 1 80 ? 1.458 -33.625 -19.625 1 98.75 80 LYS A N 1
ATOM 637 C CA . LYS A 1 80 ? 0.244 -33.625 -18.812 1 98.75 80 LYS A CA 1
ATOM 638 C C . LYS A 1 80 ? -0.793 -34.594 -19.375 1 98.75 80 LYS A C 1
ATOM 640 O O . LYS A 1 80 ? -1.486 -35.281 -18.625 1 98.75 80 LYS A O 1
ATOM 645 N N . LEU A 1 81 ? -0.819 -34.719 -20.734 1 98.5 81 LEU A N 1
ATOM 646 C CA . LEU A 1 81 ? -1.86 -35.5 -21.406 1 98.5 81 LEU A CA 1
ATOM 647 C C . LEU A 1 81 ? -1.378 -36.906 -21.703 1 98.5 81 LEU A C 1
ATOM 649 O O . LEU A 1 81 ? -2.162 -37.75 -22.125 1 98.5 81 LEU A O 1
ATOM 653 N N . GLY A 1 82 ? -0.109 -37.156 -21.484 1 98.31 82 GLY A N 1
ATOM 654 C CA . GLY A 1 82 ? 0.448 -38.438 -21.812 1 98.31 82 GLY A CA 1
ATOM 655 C C . GLY A 1 82 ? 0.507 -38.719 -23.297 1 98.31 82 GLY A C 1
ATOM 656 O O . GLY A 1 82 ? 0.185 -39.844 -23.734 1 98.31 82 GLY A O 1
ATOM 657 N N . LEU A 1 83 ? 0.846 -37.75 -24.047 1 98.31 83 LEU A N 1
ATOM 658 C CA . LEU A 1 83 ? 0.881 -37.875 -25.5 1 98.31 83 LEU A CA 1
ATOM 659 C C . LEU A 1 83 ? 2.301 -38.125 -26 1 98.31 83 LEU A C 1
ATOM 661 O O . LEU A 1 83 ? 3.264 -37.969 -25.25 1 98.31 83 LEU A O 1
ATOM 665 N N . PRO A 1 84 ? 2.4 -38.625 -27.312 1 98.12 84 PRO A N 1
ATOM 666 C CA . PRO A 1 84 ? 3.748 -38.656 -27.875 1 98.12 84 PRO A CA 1
ATOM 667 C C . PRO A 1 84 ? 4.492 -37.344 -27.766 1 98.12 84 PRO A C 1
ATOM 669 O O . PRO A 1 84 ? 3.92 -36.281 -28.031 1 98.12 84 PRO A O 1
ATOM 672 N N . GLY A 1 85 ? 5.762 -37.406 -27.312 1 98.25 85 GLY A N 1
ATOM 673 C CA . GLY A 1 85 ? 6.551 -36.188 -27.078 1 98.25 85 GLY A CA 1
ATOM 674 C C . GLY A 1 85 ? 6.637 -35.812 -25.625 1 98.25 85 GLY A C 1
ATOM 675 O O . GLY A 1 85 ? 7.375 -34.906 -25.266 1 98.25 85 GLY A O 1
ATOM 676 N N . ARG A 1 86 ? 5.926 -36.562 -24.781 1 98.5 86 ARG A N 1
ATOM 677 C CA . ARG A 1 86 ? 5.895 -36.25 -23.359 1 98.5 86 ARG A CA 1
ATOM 678 C C . ARG A 1 86 ? 7.289 -36.344 -22.75 1 98.5 86 ARG A C 1
ATOM 680 O O . ARG A 1 86 ? 7.652 -35.531 -21.891 1 98.5 86 ARG A O 1
ATOM 687 N N . ASP A 1 87 ? 8.102 -37.25 -23.234 1 98.62 87 ASP A N 1
ATOM 688 C CA . ASP A 1 87 ? 9.422 -37.469 -22.656 1 98.62 87 ASP A CA 1
ATOM 689 C C . ASP A 1 87 ? 10.359 -36.281 -23 1 98.62 87 ASP A C 1
ATOM 691 O O . ASP A 1 87 ? 11.203 -35.906 -22.188 1 98.62 87 ASP A O 1
ATOM 695 N N . GLU A 1 88 ? 10.195 -35.781 -24.188 1 97.69 88 GLU A N 1
ATOM 696 C CA . GLU A 1 88 ? 10.969 -34.594 -24.562 1 97.69 88 GLU A CA 1
ATOM 697 C C . GLU A 1 88 ? 10.586 -33.406 -23.703 1 97.69 88 GLU A C 1
ATOM 699 O O . GLU A 1 88 ? 11.453 -32.625 -23.297 1 97.69 88 GLU A O 1
ATOM 704 N N . GLU A 1 89 ? 9.305 -33.281 -23.453 1 98.19 89 GLU A N 1
ATOM 705 C CA . GLU A 1 89 ? 8.844 -32.188 -22.609 1 98.19 89 GLU A CA 1
ATOM 706 C C . GLU A 1 89 ? 9.336 -32.344 -21.188 1 98.19 89 GLU A C 1
ATOM 708 O O . GLU A 1 89 ? 9.734 -31.359 -20.547 1 98.19 89 GLU A O 1
ATOM 713 N N . ILE A 1 90 ? 9.359 -33.531 -20.703 1 98.81 90 ILE A N 1
ATOM 714 C CA . ILE A 1 90 ? 9.844 -33.812 -19.359 1 98.81 90 ILE A CA 1
ATOM 715 C C . ILE A 1 90 ? 11.336 -33.531 -19.266 1 98.81 90 ILE A C 1
ATOM 717 O O . ILE A 1 90 ? 11.812 -32.938 -18.281 1 98.81 90 ILE A O 1
ATOM 721 N N . GLU A 1 91 ? 12.023 -33.875 -20.297 1 98.12 91 GLU A N 1
ATOM 722 C CA . GLU A 1 91 ? 13.453 -33.594 -20.328 1 98.12 91 GLU A CA 1
ATOM 723 C C . GLU A 1 91 ? 13.711 -32.094 -20.328 1 98.12 91 GLU A C 1
ATOM 725 O O . GLU A 1 91 ? 14.672 -31.609 -19.719 1 98.12 91 GLU A O 1
ATOM 730 N N . ALA A 1 92 ? 12.898 -31.344 -21.031 1 97.44 92 ALA A N 1
ATOM 731 C CA . ALA A 1 92 ? 13.023 -29.891 -21.016 1 97.44 92 ALA A CA 1
ATOM 732 C C . ALA A 1 92 ? 12.844 -29.344 -19.594 1 97.44 92 ALA A C 1
ATOM 734 O O . ALA A 1 92 ? 13.555 -28.438 -19.188 1 97.44 92 ALA A O 1
ATOM 735 N N . ALA A 1 93 ? 11.898 -29.891 -18.875 1 98.69 93 ALA A N 1
ATOM 736 C CA . ALA A 1 93 ? 11.703 -29.5 -17.484 1 98.69 93 ALA A CA 1
ATOM 737 C C . ALA A 1 93 ? 12.922 -29.859 -16.641 1 98.69 93 ALA A C 1
ATOM 739 O O . ALA A 1 93 ? 13.359 -29.062 -15.805 1 98.69 93 ALA A O 1
ATOM 740 N N . CYS A 1 94 ? 13.477 -31.031 -16.875 1 98.81 94 CYS A N 1
ATOM 741 C CA . CYS A 1 94 ? 14.688 -31.438 -16.172 1 98.81 94 CYS A CA 1
ATOM 742 C C . CYS A 1 94 ? 15.844 -30.5 -16.469 1 98.81 94 CYS A C 1
ATOM 744 O O . CYS A 1 94 ? 16.594 -30.125 -15.57 1 98.81 94 CYS A O 1
ATOM 746 N N . ASP A 1 95 ? 15.938 -30.109 -17.719 1 98.25 95 ASP A N 1
ATOM 747 C CA . ASP A 1 95 ? 16.984 -29.156 -18.109 1 98.25 95 ASP A CA 1
ATOM 748 C C . ASP A 1 95 ? 16.812 -27.844 -17.359 1 98.25 95 ASP A C 1
ATOM 750 O O . ASP A 1 95 ? 17.797 -27.281 -16.875 1 98.25 95 ASP A O 1
ATOM 754 N N . LEU A 1 96 ? 15.602 -27.359 -17.344 1 98.69 96 LEU A N 1
ATOM 755 C CA . LEU A 1 96 ? 15.32 -26.141 -16.578 1 98.69 96 LEU A CA 1
ATOM 756 C C . LEU A 1 96 ? 15.789 -26.281 -15.141 1 98.69 96 LEU A C 1
ATOM 758 O O . LEU A 1 96 ? 16.516 -25.406 -14.641 1 98.69 96 LEU A O 1
ATOM 762 N N . ILE A 1 97 ? 15.477 -27.344 -14.523 1 98.88 97 ILE A N 1
ATOM 763 C CA . ILE A 1 97 ? 15.766 -27.578 -13.109 1 98.88 97 ILE A CA 1
ATOM 764 C C . ILE A 1 97 ? 17.281 -27.641 -12.898 1 98.88 97 ILE A C 1
ATOM 766 O O . ILE A 1 97 ? 17.812 -27.031 -11.961 1 98.88 97 ILE A O 1
ATOM 770 N N . ARG A 1 98 ? 17.953 -28.391 -13.727 1 98.81 98 ARG A N 1
ATOM 771 C CA . ARG A 1 98 ? 19.406 -28.484 -13.633 1 98.81 98 ARG A CA 1
ATOM 772 C C . ARG A 1 98 ? 20.047 -27.094 -13.75 1 98.81 98 ARG A C 1
ATOM 774 O O . ARG A 1 98 ? 20.953 -26.766 -12.977 1 98.81 98 ARG A O 1
ATOM 781 N N . ASN A 1 99 ? 19.562 -26.359 -14.727 1 98.75 99 ASN A N 1
ATOM 782 C CA . ASN A 1 99 ? 20.109 -25.016 -14.945 1 98.75 99 ASN A CA 1
ATOM 783 C C . ASN A 1 99 ? 19.797 -24.094 -13.766 1 98.75 99 ASN A C 1
ATOM 785 O O . ASN A 1 99 ? 20.656 -23.297 -13.367 1 98.75 99 ASN A O 1
ATOM 789 N N . MET A 1 100 ? 18.594 -24.188 -13.18 1 98.81 100 MET A N 1
ATOM 790 C CA . MET A 1 100 ? 18.25 -23.438 -11.977 1 98.81 100 MET A CA 1
ATOM 791 C C . MET A 1 100 ? 19.203 -23.766 -10.836 1 98.81 100 MET A C 1
ATOM 793 O O . MET A 1 100 ? 19.719 -22.875 -10.164 1 98.81 100 MET A O 1
ATOM 797 N N . GLY A 1 101 ? 19.422 -25.031 -10.633 1 98.81 101 GLY A N 1
ATOM 798 C CA . GLY A 1 101 ? 20.359 -25.453 -9.602 1 98.81 101 GLY A CA 1
ATOM 799 C C . GLY A 1 101 ? 21.75 -24.891 -9.789 1 98.81 101 GLY A C 1
ATOM 800 O O . GLY A 1 101 ? 22.359 -24.422 -8.828 1 98.81 101 GLY A O 1
ATOM 801 N N . ALA A 1 102 ? 22.234 -24.969 -10.969 1 98.69 102 ALA A N 1
ATOM 802 C CA . ALA A 1 102 ? 23.578 -24.469 -11.289 1 98.69 102 ALA A CA 1
ATOM 803 C C . ALA A 1 102 ? 23.688 -22.984 -11.016 1 98.69 102 ALA A C 1
ATOM 805 O O . ALA A 1 102 ? 24.75 -22.484 -10.664 1 98.69 102 ALA A O 1
ATOM 806 N N . LEU A 1 103 ? 22.578 -22.297 -11.148 1 98.69 103 LEU A N 1
ATOM 807 C CA . LEU A 1 103 ? 22.578 -20.844 -11.008 1 98.69 103 LEU A CA 1
ATOM 808 C C . LEU A 1 103 ? 22.141 -20.438 -9.602 1 98.69 103 LEU A C 1
ATOM 810 O O . LEU A 1 103 ? 22.094 -19.25 -9.281 1 98.69 103 LEU A O 1
ATOM 814 N N . GLY A 1 104 ? 21.734 -21.344 -8.781 1 98.5 104 GLY A N 1
ATOM 815 C CA . GLY A 1 104 ? 21.344 -21.078 -7.41 1 98.5 104 GLY A CA 1
ATOM 816 C C . GLY A 1 104 ? 19.953 -20.5 -7.293 1 98.5 104 GLY A C 1
ATOM 817 O O . GLY A 1 104 ? 19.672 -19.703 -6.391 1 98.5 104 GLY A O 1
ATOM 818 N N . ILE A 1 105 ? 19.062 -20.766 -8.203 1 98.62 105 ILE A N 1
ATOM 819 C CA . ILE A 1 105 ? 17.672 -20.359 -8.141 1 98.62 105 ILE A CA 1
ATOM 820 C C . ILE A 1 105 ? 16.844 -21.438 -7.438 1 98.62 105 ILE A C 1
ATOM 822 O O . ILE A 1 105 ? 16.672 -22.547 -7.973 1 98.62 105 ILE A O 1
ATOM 826 N N . PRO A 1 106 ? 16.234 -21.172 -6.367 1 98.56 106 PRO A N 1
ATOM 827 C CA . PRO A 1 106 ? 15.922 -22.266 -5.449 1 98.56 106 PRO A CA 1
ATOM 828 C C . PRO A 1 106 ? 14.539 -22.875 -5.707 1 98.56 106 PRO A C 1
ATOM 830 O O . PRO A 1 106 ? 14.266 -24 -5.285 1 98.56 106 PRO A O 1
ATOM 833 N N . VAL A 1 107 ? 13.617 -22.156 -6.32 1 98.94 107 VAL A N 1
ATOM 834 C CA . VAL A 1 107 ? 12.242 -22.625 -6.359 1 98.94 107 VAL A CA 1
ATOM 835 C C . VAL A 1 107 ? 11.695 -22.531 -7.781 1 98.94 107 VAL A C 1
ATOM 837 O O . VAL A 1 107 ? 11.828 -21.484 -8.43 1 98.94 107 VAL A O 1
ATOM 840 N N . TRP A 1 108 ? 11.156 -23.594 -8.312 1 98.94 108 TRP A N 1
ATOM 841 C CA . TRP A 1 108 ? 10.383 -23.594 -9.547 1 98.94 108 TRP A CA 1
ATOM 842 C C . TRP A 1 108 ? 8.898 -23.766 -9.258 1 98.94 108 TRP A C 1
ATOM 844 O O . TRP A 1 108 ? 8.484 -24.781 -8.688 1 98.94 108 TRP A O 1
ATOM 854 N N . CYS A 1 109 ? 8.148 -22.75 -9.547 1 98.94 109 CYS A N 1
ATOM 855 C CA . CYS A 1 109 ? 6.695 -22.828 -9.445 1 98.94 109 CYS A CA 1
ATOM 856 C C . CYS A 1 109 ? 6.082 -23.297 -10.766 1 98.94 109 CYS A C 1
ATOM 858 O O . CYS A 1 109 ? 6.199 -22.609 -11.781 1 98.94 109 CYS A O 1
ATOM 860 N N . TYR A 1 110 ? 5.488 -24.406 -10.727 1 98.62 110 TYR A N 1
ATOM 861 C CA . TYR A 1 110 ? 4.863 -24.969 -11.922 1 98.62 110 TYR A CA 1
ATOM 862 C C . TYR A 1 110 ? 3.406 -25.328 -11.656 1 98.62 110 TYR A C 1
ATOM 864 O O . TYR A 1 110 ? 2.863 -25 -10.594 1 98.62 110 TYR A O 1
ATOM 872 N N . GLU A 1 111 ? 2.752 -25.75 -12.664 1 98.5 111 GLU A N 1
ATOM 873 C CA . GLU A 1 111 ? 1.345 -26.125 -12.547 1 98.5 111 GLU A CA 1
ATOM 874 C C . GLU A 1 111 ? 1.023 -27.344 -13.406 1 98.5 111 GLU A C 1
ATOM 876 O O . GLU A 1 111 ? 1.845 -27.766 -14.227 1 98.5 111 GLU A O 1
ATOM 881 N N . TRP A 1 112 ? -0.109 -27.938 -13.18 1 98.56 112 TRP A N 1
ATOM 882 C CA . TRP A 1 112 ? -0.501 -29.141 -13.922 1 98.56 112 TRP A CA 1
ATOM 883 C C . TRP A 1 112 ? -1.864 -28.938 -14.578 1 98.56 112 TRP A C 1
ATOM 885 O O . TRP A 1 112 ? -2.66 -29.891 -14.648 1 98.56 112 TRP A O 1
ATOM 895 N N . MET A 1 113 ? -2.207 -27.719 -14.891 1 98.06 113 MET A N 1
ATOM 896 C CA . MET A 1 113 ? -3.4 -27.422 -15.672 1 98.06 113 MET A CA 1
ATOM 897 C C . MET A 1 113 ? -3.191 -27.797 -17.141 1 98.06 113 MET A C 1
ATOM 899 O O . MET A 1 113 ? -2.443 -27.109 -17.859 1 98.06 113 MET A O 1
ATOM 903 N N . ALA A 1 114 ? -3.895 -28.812 -17.625 1 97.81 114 ALA A N 1
ATOM 904 C CA . ALA A 1 114 ? -3.723 -29.297 -19 1 97.81 114 ALA A CA 1
ATOM 905 C C . ALA A 1 114 ? -4.555 -28.484 -19.984 1 97.81 114 ALA A C 1
ATOM 907 O O . ALA A 1 114 ? -5.691 -28.109 -19.688 1 97.81 114 ALA A O 1
ATOM 908 N N . VAL A 1 115 ? -4.051 -28.188 -21.172 1 96 115 VAL A N 1
ATOM 909 C CA . VAL A 1 115 ? -4.703 -27.609 -22.344 1 96 115 VAL A CA 1
ATOM 910 C C . VAL A 1 115 ? -4.859 -26.094 -22.156 1 96 115 VAL A C 1
ATOM 912 O O . VAL A 1 115 ? -4.492 -25.328 -23.047 1 96 115 VAL A O 1
ATOM 915 N N . PHE A 1 116 ? -5.406 -25.656 -21.078 1 92.81 116 PHE A N 1
ATOM 916 C CA . PHE A 1 116 ? -5.516 -24.234 -20.797 1 92.81 116 PHE A CA 1
ATOM 917 C C . PHE A 1 116 ? -5.133 -23.938 -19.359 1 92.81 116 PHE A C 1
ATOM 919 O O . PHE A 1 116 ? -5.359 -24.75 -18.469 1 92.81 116 PHE A O 1
ATOM 926 N N . ASN A 1 117 ? -4.477 -22.859 -19.125 1 92.56 117 ASN A N 1
ATOM 927 C CA . ASN A 1 117 ? -3.971 -22.422 -17.828 1 92.56 117 ASN A CA 1
ATOM 928 C C . ASN A 1 117 ? -5.082 -21.828 -16.969 1 92.56 117 ASN A C 1
ATOM 930 O O . ASN A 1 117 ? -6.207 -22.328 -16.953 1 92.56 117 ASN A O 1
ATOM 934 N N . TRP A 1 118 ? -4.781 -20.906 -16.078 1 93.06 118 TRP A N 1
ATOM 935 C CA . TRP A 1 118 ? -5.828 -20.281 -15.273 1 93.06 118 TRP A CA 1
ATOM 936 C C . TRP A 1 118 ? -6.84 -19.547 -16.156 1 93.06 118 TRP A C 1
ATOM 938 O O . TRP A 1 118 ? -6.504 -19.109 -17.25 1 93.06 118 TRP A O 1
ATOM 948 N N . MET A 1 119 ? -8.094 -19.547 -15.75 1 94.38 119 MET A N 1
ATOM 949 C CA . MET A 1 119 ? -9.172 -19.078 -16.609 1 94.38 119 MET A CA 1
ATOM 950 C C . MET A 1 119 ? -10 -18.016 -15.914 1 94.38 119 MET A C 1
ATOM 952 O O . MET A 1 119 ? -10.258 -18.109 -14.711 1 94.38 119 MET A O 1
ATOM 956 N N . ARG A 1 120 ? -10.375 -17.062 -16.719 1 97.5 120 ARG A N 1
ATOM 957 C CA . ARG A 1 120 ? -11.336 -16.047 -16.312 1 97.5 120 ARG A CA 1
ATOM 958 C C . ARG A 1 120 ? -12.406 -15.836 -17.391 1 97.5 120 ARG A C 1
ATOM 960 O O . ARG A 1 120 ? -12.102 -15.852 -18.594 1 97.5 120 ARG A O 1
ATOM 967 N N . THR A 1 121 ? -13.602 -15.688 -16.984 1 97.88 121 THR A N 1
ATOM 968 C CA . THR A 1 121 ? -14.68 -15.422 -17.922 1 97.88 121 THR A CA 1
ATOM 969 C C . THR A 1 121 ? -14.938 -13.922 -18.047 1 97.88 121 THR A C 1
ATOM 971 O O . THR A 1 121 ? -15.656 -13.477 -18.938 1 97.88 121 THR A O 1
ATOM 974 N N . SER A 1 122 ? -14.414 -13.172 -17.141 1 98.12 122 SER A N 1
ATOM 975 C CA . SER A 1 122 ? -14.531 -11.719 -17.172 1 98.12 122 SER A CA 1
ATOM 976 C C . SER A 1 122 ? -13.234 -11.055 -16.734 1 98.12 122 SER A C 1
ATOM 978 O O . SER A 1 122 ? -12.594 -11.492 -15.773 1 98.12 122 SER A O 1
ATOM 980 N N . THR A 1 123 ? -12.836 -10.008 -17.422 1 97.94 123 THR A N 1
ATOM 981 C CA . THR A 1 123 ? -11.656 -9.227 -17.062 1 97.94 123 THR A CA 1
ATOM 982 C C . THR A 1 123 ? -12.047 -7.801 -16.672 1 97.94 123 THR A C 1
ATOM 984 O O . THR A 1 123 ? -11.188 -6.926 -16.562 1 97.94 123 THR A O 1
ATOM 987 N N . THR A 1 124 ? -13.398 -7.543 -16.531 1 97.88 124 THR A N 1
ATOM 988 C CA . THR A 1 124 ? -13.867 -6.176 -16.328 1 97.88 124 THR A CA 1
ATOM 989 C C . THR A 1 124 ? -14.914 -6.129 -15.219 1 97.88 124 THR A C 1
ATOM 991 O O . THR A 1 124 ? -15.805 -5.273 -15.234 1 97.88 124 THR A O 1
ATOM 994 N N . VAL A 1 125 ? -14.859 -7.133 -14.32 1 98.31 125 VAL A N 1
ATOM 995 C CA . VAL A 1 125 ? -15.797 -7.109 -13.203 1 98.31 125 VAL A CA 1
ATOM 996 C C . VAL A 1 125 ? -15.617 -5.82 -12.406 1 98.31 125 VAL A C 1
ATOM 998 O O . VAL A 1 125 ? -14.492 -5.469 -12.031 1 98.31 125 VAL A O 1
ATOM 1001 N N . PRO A 1 126 ? -16.75 -5.113 -12.188 1 97.88 126 PRO A N 1
ATOM 1002 C CA . PRO A 1 126 ? -16.625 -3.914 -11.359 1 97.88 126 PRO A CA 1
ATOM 1003 C C . PRO A 1 126 ? -16.109 -4.223 -9.953 1 97.88 126 PRO A C 1
ATOM 1005 O O . PRO A 1 126 ? -16.609 -5.152 -9.305 1 97.88 126 PRO A O 1
ATOM 1008 N N . ALA A 1 127 ? -15.133 -3.459 -9.523 1 97.81 127 ALA A N 1
ATOM 1009 C CA . ALA A 1 127 ? -14.562 -3.574 -8.188 1 97.81 127 ALA A CA 1
ATOM 1010 C C . ALA A 1 127 ? -14.672 -2.256 -7.43 1 97.81 127 ALA A C 1
ATOM 1012 O O . ALA A 1 127 ? -15.312 -1.312 -7.902 1 97.81 127 ALA A O 1
ATOM 1013 N N . ARG A 1 128 ? -14.195 -2.25 -6.254 1 97.69 128 ARG A N 1
ATOM 1014 C CA . ARG A 1 128 ? -14.305 -1.106 -5.355 1 97.69 128 ARG A CA 1
ATOM 1015 C C . ARG A 1 128 ? -13.82 0.171 -6.031 1 97.69 128 ARG A C 1
ATOM 1017 O O . ARG A 1 128 ? -12.75 0.188 -6.641 1 97.69 128 ARG A O 1
ATOM 1024 N N . GLY A 1 129 ? -14.625 1.228 -5.934 1 96.62 129 GLY A N 1
ATOM 1025 C CA . GLY A 1 129 ? -14.227 2.549 -6.398 1 96.62 129 GLY A CA 1
ATOM 1026 C C . GLY A 1 129 ? -14.148 2.652 -7.91 1 96.62 129 GLY A C 1
ATOM 1027 O O . GLY A 1 129 ? -13.438 3.508 -8.438 1 96.62 129 GLY A O 1
ATOM 1028 N N . GLY A 1 130 ? -14.695 1.752 -8.578 1 96.44 130 GLY A N 1
ATOM 1029 C CA . GLY A 1 130 ? -14.68 1.799 -10.031 1 96.44 130 GLY A CA 1
ATOM 1030 C C . GLY A 1 130 ? -13.508 1.049 -10.641 1 96.44 130 GLY A C 1
ATOM 1031 O O . GLY A 1 130 ? -13.312 1.078 -11.859 1 96.44 130 GLY A O 1
ATOM 1032 N N . ALA A 1 131 ? -12.719 0.373 -9.875 1 98.25 131 ALA A N 1
ATOM 1033 C CA . ALA A 1 131 ? -11.664 -0.491 -10.398 1 98.25 131 ALA A CA 1
ATOM 1034 C C . ALA A 1 131 ? -12.25 -1.668 -11.172 1 98.25 131 ALA A C 1
ATOM 1036 O O . ALA A 1 131 ? -13.469 -1.85 -11.203 1 98.25 131 ALA A O 1
ATOM 1037 N N . MET A 1 132 ? -11.367 -2.346 -11.836 1 98.56 132 MET A N 1
ATOM 1038 C CA . MET A 1 132 ? -11.797 -3.539 -12.555 1 98.56 132 MET A CA 1
ATOM 1039 C C . MET A 1 132 ? -11.086 -4.781 -12.031 1 98.56 132 MET A C 1
ATOM 1041 O O . MET A 1 132 ? -9.875 -4.754 -11.797 1 98.56 132 MET A O 1
ATOM 1045 N N . ALA A 1 133 ? -11.812 -5.801 -11.75 1 98.44 133 ALA A N 1
ATOM 1046 C CA . ALA A 1 133 ? -11.258 -7.082 -11.312 1 98.44 133 ALA A CA 1
ATOM 1047 C C . ALA A 1 133 ? -11.578 -8.188 -12.312 1 98.44 133 ALA A C 1
ATOM 1049 O O . ALA A 1 133 ? -12.359 -7.988 -13.242 1 98.44 133 ALA A O 1
ATOM 1050 N N . THR A 1 134 ? -10.906 -9.258 -12.172 1 98.62 134 THR A N 1
ATOM 1051 C CA . THR A 1 134 ? -11.211 -10.438 -12.969 1 98.62 134 THR A CA 1
ATOM 1052 C C . THR A 1 134 ? -12.148 -11.375 -12.219 1 98.62 134 THR A C 1
ATOM 1054 O O . THR A 1 134 ? -12.242 -11.312 -10.984 1 98.62 134 THR A O 1
ATOM 1057 N N . GLY A 1 135 ? -12.891 -12.141 -12.961 1 98.69 135 GLY A N 1
ATOM 1058 C CA . GLY A 1 135 ? -13.812 -13.094 -12.359 1 98.69 135 GLY A CA 1
ATOM 1059 C C . GLY A 1 135 ? -14.023 -14.336 -13.203 1 98.69 135 GLY A C 1
ATOM 1060 O O . GLY A 1 135 ? -13.625 -14.375 -14.367 1 98.69 135 GLY A O 1
ATOM 1061 N N . TYR A 1 136 ? -14.484 -15.344 -12.602 1 98.5 136 TYR A N 1
ATOM 1062 C CA . TYR A 1 136 ? -14.844 -16.609 -13.242 1 98.5 136 TYR A CA 1
ATOM 1063 C C . TYR A 1 136 ? -16.281 -17 -12.914 1 98.5 136 TYR A C 1
ATOM 1065 O O . TYR A 1 136 ? -16.688 -16.953 -11.75 1 98.5 136 TYR A O 1
ATOM 1073 N N . ASN A 1 137 ? -17 -17.312 -13.883 1 98.38 137 ASN A N 1
ATOM 1074 C CA . ASN A 1 137 ? -18.344 -17.844 -13.766 1 98.38 137 ASN A CA 1
ATOM 1075 C C . ASN A 1 137 ? -18.531 -19.109 -14.586 1 98.38 137 ASN A C 1
ATOM 1077 O O . ASN A 1 137 ? -18.594 -19.047 -15.82 1 98.38 137 ASN A O 1
ATOM 1081 N N . HIS A 1 138 ? -18.703 -20.188 -13.938 1 97.5 138 HIS A N 1
ATOM 1082 C CA . HIS A 1 138 ? -18.719 -21.516 -14.562 1 97.5 138 HIS A CA 1
ATOM 1083 C C . HIS A 1 138 ? -19.953 -21.703 -15.422 1 97.5 138 HIS A C 1
ATOM 1085 O O . HIS A 1 138 ? -20.016 -22.609 -16.25 1 97.5 138 HIS A O 1
ATOM 1091 N N . GLN A 1 139 ? -20.922 -20.922 -15.242 1 96.94 139 GLN A N 1
ATOM 1092 C CA . GLN A 1 139 ? -22.141 -21.016 -16.047 1 96.94 139 GLN A CA 1
ATOM 1093 C C . GLN A 1 139 ? -21.828 -20.875 -17.531 1 96.94 139 GLN A C 1
ATOM 1095 O O . GLN A 1 139 ? -22.484 -21.484 -18.375 1 96.94 139 GLN A O 1
ATOM 1100 N N . TYR A 1 140 ? -20.781 -20.094 -17.812 1 96.19 140 TYR A N 1
ATOM 1101 C CA . TYR A 1 140 ? -20.406 -19.859 -19.203 1 96.19 140 TYR A CA 1
ATOM 1102 C C . TYR A 1 140 ? -19.656 -21.047 -19.781 1 96.19 140 TYR A C 1
ATOM 1104 O O . TYR A 1 140 ? -19.469 -21.141 -20.984 1 96.19 140 TYR A O 1
ATOM 1112 N N . MET A 1 141 ? -19.219 -21.984 -18.938 1 94 141 MET A N 1
ATOM 1113 C CA . MET A 1 141 ? -18.453 -23.141 -19.391 1 94 141 MET A CA 1
ATOM 1114 C C . MET A 1 141 ? -19.328 -24.391 -19.422 1 94 141 MET A C 1
ATOM 1116 O O . MET A 1 141 ? -18.922 -25.406 -20 1 94 141 MET A O 1
ATOM 1120 N N . ARG A 1 142 ? -20.484 -24.359 -18.875 1 90.44 142 ARG A N 1
ATOM 1121 C CA . ARG A 1 142 ? -21.344 -25.531 -18.719 1 90.44 142 ARG A CA 1
ATOM 1122 C C . ARG A 1 142 ? -21.656 -26.172 -20.078 1 90.44 142 ARG A C 1
ATOM 1124 O O . ARG A 1 142 ? -21.703 -27.391 -20.203 1 90.44 142 ARG A O 1
ATOM 1131 N N . ASN A 1 143 ? -21.938 -25.328 -21.062 1 92.06 143 ASN A N 1
ATOM 1132 C CA . ASN A 1 143 ? -22.297 -25.844 -22.391 1 92.06 143 ASN A CA 1
ATOM 1133 C C . ASN A 1 143 ? -21.188 -25.625 -23.406 1 92.06 143 ASN A C 1
ATOM 1135 O O . ASN A 1 143 ? -21.422 -25.672 -24.609 1 92.06 143 ASN A O 1
ATOM 1139 N N . ALA A 1 144 ? -20.031 -25.297 -22.844 1 95 144 ALA A N 1
ATOM 1140 C CA . ALA A 1 144 ? -18.906 -25.078 -23.75 1 95 144 ALA A CA 1
ATOM 1141 C C . ALA A 1 144 ? -18.5 -26.375 -24.438 1 95 144 ALA A C 1
ATOM 1143 O O . ALA A 1 144 ? -18.516 -27.453 -23.812 1 95 144 ALA A O 1
ATOM 1144 N N . PRO A 1 145 ? -18.156 -26.281 -25.75 1 95.81 145 PRO A N 1
ATOM 1145 C CA . PRO A 1 145 ? -17.719 -27.5 -26.438 1 95.81 145 PRO A CA 1
ATOM 1146 C C . PRO A 1 145 ? -16.438 -28.094 -25.828 1 95.81 145 PRO A C 1
ATOM 1148 O O . PRO A 1 145 ? -15.633 -27.359 -25.266 1 95.81 145 PRO A O 1
ATOM 1151 N N . LEU A 1 146 ? -16.281 -29.391 -26.016 1 96.5 146 LEU A N 1
ATOM 1152 C CA . LEU A 1 146 ? -15.047 -30.062 -25.625 1 96.5 146 LEU A CA 1
ATOM 1153 C C . LEU A 1 146 ? -13.867 -29.531 -26.438 1 96.5 146 LEU A C 1
ATOM 1155 O O . LEU A 1 146 ? -14.047 -29 -27.531 1 96.5 146 LEU A O 1
ATOM 1159 N N . THR A 1 147 ? -12.703 -29.625 -25.828 1 96.12 147 THR A N 1
ATOM 1160 C CA . THR A 1 147 ? -11.484 -29.312 -26.578 1 96.12 147 THR A CA 1
ATOM 1161 C C . THR A 1 147 ? -11.172 -30.391 -27.594 1 96.12 147 THR A C 1
ATOM 1163 O O . THR A 1 147 ? -11.875 -31.406 -27.672 1 96.12 147 THR A O 1
ATOM 1166 N N . GLU A 1 148 ? -10.148 -30.156 -28.359 1 96.25 148 GLU A N 1
ATOM 1167 C CA . GLU A 1 148 ? -9.734 -31.125 -29.359 1 96.25 148 GLU A CA 1
ATOM 1168 C C . GLU A 1 148 ? -9.234 -32.406 -28.719 1 96.25 148 GLU A C 1
ATOM 1170 O O . GLU A 1 148 ? -9.086 -33.438 -29.406 1 96.25 148 GLU A O 1
ATOM 1175 N N . TYR A 1 149 ? -9.047 -32.406 -27.438 1 97.19 149 TYR A N 1
ATOM 1176 C CA . TYR A 1 149 ? -8.508 -33.562 -26.766 1 97.19 149 TYR A CA 1
ATOM 1177 C C . TYR A 1 149 ? -9.625 -34.406 -26.156 1 97.19 149 TYR A C 1
ATOM 1179 O O . TYR A 1 149 ? -9.375 -35.469 -25.547 1 97.19 149 TYR A O 1
ATOM 1187 N N . GLY A 1 150 ? -10.852 -33.938 -26.344 1 96.31 150 GLY A N 1
ATOM 1188 C CA . GLY A 1 150 ? -11.992 -34.656 -25.781 1 96.31 150 GLY A CA 1
ATOM 1189 C C . GLY A 1 150 ? -11.992 -34.719 -24.266 1 96.31 150 GLY A C 1
ATOM 1190 O O . GLY A 1 150 ? -11.68 -33.719 -23.609 1 96.31 150 GLY A O 1
ATOM 1191 N N . GLU A 1 151 ? -12.391 -35.844 -23.75 1 97.25 151 GLU A N 1
ATOM 1192 C CA . GLU A 1 151 ? -12.445 -36 -22.297 1 97.25 151 GLU A CA 1
ATOM 1193 C C . GLU A 1 151 ? -11.125 -36.531 -21.766 1 97.25 151 GLU A C 1
ATOM 1195 O O . GLU A 1 151 ? -10.609 -37.531 -22.266 1 97.25 151 GLU A O 1
ATOM 1200 N N . VAL A 1 152 ? -10.562 -35.875 -20.844 1 98.06 152 VAL A N 1
ATOM 1201 C CA . VAL A 1 152 ? -9.359 -36.281 -20.125 1 98.06 152 VAL A CA 1
ATOM 1202 C C . VAL A 1 152 ? -9.688 -36.469 -18.641 1 98.06 152 VAL A C 1
ATOM 1204 O O . VAL A 1 152 ? -9.945 -35.5 -17.938 1 98.06 152 VAL A O 1
ATOM 1207 N N . THR A 1 153 ? -9.602 -37.656 -18.141 1 98.31 153 THR A N 1
ATOM 1208 C CA . THR A 1 153 ? -10.023 -37.938 -16.781 1 98.31 153 THR A CA 1
ATOM 1209 C C . THR A 1 153 ? -8.984 -37.469 -15.766 1 98.31 153 THR A C 1
ATOM 1211 O O . THR A 1 153 ? -7.805 -37.344 -16.109 1 98.31 153 THR A O 1
ATOM 1214 N N . GLU A 1 154 ? -9.422 -37.281 -14.547 1 98.62 154 GLU A N 1
ATOM 1215 C CA . GLU A 1 154 ? -8.492 -36.969 -13.469 1 98.62 154 GLU A CA 1
ATOM 1216 C C . GLU A 1 154 ? -7.461 -38.062 -13.281 1 98.62 154 GLU A C 1
ATOM 1218 O O . GLU A 1 154 ? -6.277 -37.812 -13.055 1 98.62 154 GLU A O 1
ATOM 1223 N N . GLU A 1 155 ? -7.914 -39.281 -13.328 1 98.44 155 GLU A N 1
ATOM 1224 C CA . GLU A 1 155 ? -7.027 -40.406 -13.109 1 98.44 155 GLU A CA 1
ATOM 1225 C C . GLU A 1 155 ? -5.879 -40.438 -14.117 1 98.44 155 GLU A C 1
ATOM 1227 O O . GLU A 1 155 ? -4.738 -40.719 -13.766 1 98.44 155 GLU A O 1
ATOM 1232 N N . ARG A 1 156 ? -6.238 -40.125 -15.344 1 98.19 156 ARG A N 1
ATOM 1233 C CA . ARG A 1 156 ? -5.199 -40.031 -16.359 1 98.19 156 ARG A CA 1
ATOM 1234 C C . ARG A 1 156 ? -4.188 -38.938 -16 1 98.19 156 ARG A C 1
ATOM 1236 O O . ARG A 1 156 ? -2.98 -39.125 -16.188 1 98.19 156 ARG A O 1
ATOM 1243 N N . LEU A 1 157 ? -4.684 -37.875 -15.547 1 98.81 157 LEU A N 1
ATOM 1244 C CA . LEU A 1 157 ? -3.801 -36.75 -15.164 1 98.81 157 LEU A CA 1
ATOM 1245 C C . LEU A 1 157 ? -2.932 -37.156 -13.969 1 98.81 157 LEU A C 1
ATOM 1247 O O . LEU A 1 157 ? -1.752 -36.812 -13.914 1 98.81 157 LEU A O 1
ATOM 1251 N N . TRP A 1 158 ? -3.457 -37.875 -13 1 98.88 158 TRP A N 1
ATOM 1252 C CA . TRP A 1 158 ? -2.676 -38.375 -11.867 1 98.88 158 TRP A CA 1
ATOM 1253 C C . TRP A 1 158 ? -1.572 -39.312 -12.336 1 98.88 158 TRP A C 1
ATOM 1255 O O . TRP A 1 158 ? -0.434 -39.219 -11.867 1 98.88 158 TRP A O 1
ATOM 1265 N N . GLU A 1 159 ? -1.927 -40.219 -13.211 1 98.75 159 GLU A N 1
ATOM 1266 C CA . GLU A 1 159 ? -0.947 -41.156 -13.742 1 98.75 159 GLU A CA 1
ATOM 1267 C C . GLU A 1 159 ? 0.19 -40.406 -14.453 1 98.75 159 GLU A C 1
ATOM 1269 O O . GLU A 1 159 ? 1.362 -40.75 -14.266 1 98.75 159 GLU A O 1
ATOM 1274 N N . ASN A 1 160 ? -0.215 -39.469 -15.258 1 98.88 160 ASN A N 1
ATOM 1275 C CA . ASN A 1 160 ? 0.789 -38.719 -15.992 1 98.88 160 ASN A CA 1
ATOM 1276 C C . ASN A 1 160 ? 1.643 -37.844 -15.055 1 98.88 160 ASN A C 1
ATOM 1278 O O . ASN A 1 160 ? 2.836 -37.656 -15.297 1 98.88 160 ASN A O 1
ATOM 1282 N N . LEU A 1 161 ? 0.993 -37.344 -13.977 1 98.94 161 LEU A N 1
ATOM 1283 C CA . LEU A 1 161 ? 1.747 -36.562 -13 1 98.94 161 LEU A CA 1
ATOM 1284 C C . LEU A 1 161 ? 2.768 -37.438 -12.281 1 98.94 161 LEU A C 1
ATOM 1286 O O . LEU A 1 161 ? 3.908 -37.031 -12.062 1 98.94 161 LEU A O 1
ATOM 1290 N N . LYS A 1 162 ? 2.354 -38.625 -11.898 1 98.81 162 LYS A N 1
ATOM 1291 C CA . LYS A 1 162 ? 3.285 -39.562 -11.266 1 98.81 162 LYS A CA 1
ATOM 1292 C C . LYS A 1 162 ? 4.477 -39.844 -12.172 1 98.81 162 LYS A C 1
ATOM 1294 O O . LYS A 1 162 ? 5.625 -39.812 -11.727 1 98.81 162 LYS A O 1
ATOM 1299 N N . TYR A 1 163 ? 4.164 -40.094 -13.438 1 98.81 163 TYR A N 1
ATOM 1300 C CA . TYR A 1 163 ? 5.199 -40.344 -14.43 1 98.81 163 TYR A CA 1
ATOM 1301 C C . TYR A 1 163 ? 6.168 -39.188 -14.531 1 98.81 163 TYR A C 1
ATOM 1303 O O . TYR A 1 163 ? 7.387 -39.375 -14.578 1 98.81 163 TYR A O 1
ATOM 1311 N N . PHE A 1 164 ? 5.676 -38.062 -14.562 1 98.88 164 PHE A N 1
ATOM 1312 C CA . PHE A 1 164 ? 6.449 -36.812 -14.625 1 98.88 164 PHE A CA 1
ATOM 1313 C C . PHE A 1 164 ? 7.309 -36.656 -13.375 1 98.88 164 PHE A C 1
ATOM 1315 O O . PHE A 1 164 ? 8.523 -36.469 -13.469 1 98.88 164 PHE A O 1
ATOM 1322 N N . LEU A 1 165 ? 6.715 -36.75 -12.148 1 98.88 165 LEU A N 1
ATOM 1323 C CA . LEU A 1 165 ? 7.395 -36.469 -10.891 1 98.88 165 LEU A CA 1
ATOM 1324 C C . LEU A 1 165 ? 8.484 -37.531 -10.625 1 98.88 165 LEU A C 1
ATOM 1326 O O . LEU A 1 165 ? 9.531 -37.188 -10.062 1 98.88 165 LEU A O 1
ATOM 1330 N N . GLU A 1 166 ? 8.242 -38.719 -10.984 1 98.75 166 GLU A N 1
ATOM 1331 C CA . GLU A 1 166 ? 9.234 -39.781 -10.781 1 98.75 166 GLU A CA 1
ATOM 1332 C C . GLU A 1 166 ? 10.523 -39.469 -11.547 1 98.75 166 GLU A C 1
ATOM 1334 O O . GLU A 1 166 ? 11.602 -39.906 -11.156 1 98.75 166 GLU A O 1
ATOM 1339 N N . ARG A 1 167 ? 10.391 -38.75 -12.578 1 98.62 167 ARG A N 1
ATOM 1340 C CA . ARG A 1 167 ? 11.555 -38.375 -13.375 1 98.62 167 ARG A CA 1
ATOM 1341 C C . ARG A 1 167 ? 12.141 -37.062 -12.914 1 98.62 167 ARG A C 1
ATOM 1343 O O . ARG A 1 167 ? 13.359 -36.875 -12.883 1 98.62 167 ARG A O 1
ATOM 1350 N N . VAL A 1 168 ? 11.312 -36.156 -12.562 1 98.75 168 VAL A N 1
ATOM 1351 C CA . VAL A 1 168 ? 11.727 -34.781 -12.32 1 98.75 168 VAL A CA 1
ATOM 1352 C C . VAL A 1 168 ? 12.242 -34.656 -10.883 1 98.75 168 VAL A C 1
ATOM 1354 O O . VAL A 1 168 ? 13.172 -33.875 -10.625 1 98.75 168 VAL A O 1
ATOM 1357 N N . VAL A 1 169 ? 11.703 -35.344 -9.906 1 98.88 169 VAL A N 1
ATOM 1358 C CA . VAL A 1 169 ? 12.008 -35.188 -8.492 1 98.88 169 VAL A CA 1
ATOM 1359 C C . VAL A 1 169 ? 13.469 -35.531 -8.234 1 98.88 169 VAL A C 1
ATOM 1361 O O . VAL A 1 169 ? 14.195 -34.75 -7.598 1 98.88 169 VAL A O 1
ATOM 1364 N N . PRO A 1 170 ? 13.992 -36.656 -8.734 1 98.88 170 PRO A N 1
ATOM 1365 C CA . PRO A 1 170 ? 15.414 -36.938 -8.516 1 98.88 170 PRO A CA 1
ATOM 1366 C C . PRO A 1 170 ? 16.328 -35.875 -9.086 1 98.88 170 PRO A C 1
ATOM 1368 O O . PRO A 1 170 ? 17.359 -35.562 -8.492 1 98.88 170 PRO A O 1
ATOM 1371 N N . VAL A 1 171 ? 15.984 -35.312 -10.219 1 98.88 171 VAL A N 1
ATOM 1372 C CA . VAL A 1 171 ? 16.766 -34.25 -10.82 1 98.88 171 VAL A CA 1
ATOM 1373 C C . VAL A 1 171 ? 16.734 -33.031 -9.914 1 98.88 171 VAL A C 1
ATOM 1375 O O . VAL A 1 171 ? 17.766 -32.375 -9.688 1 98.88 171 VAL A O 1
ATOM 1378 N N . ALA A 1 172 ? 15.586 -32.719 -9.391 1 98.94 172 ALA A N 1
ATOM 1379 C CA . ALA A 1 172 ? 15.406 -31.578 -8.492 1 98.94 172 ALA A CA 1
ATOM 1380 C C . ALA A 1 172 ? 16.188 -31.766 -7.199 1 98.94 172 ALA A C 1
ATOM 1382 O O . ALA A 1 172 ? 16.797 -30.828 -6.684 1 98.94 172 ALA A O 1
ATOM 1383 N N . GLU A 1 173 ? 16.203 -32.969 -6.656 1 98.88 173 GLU A N 1
ATOM 1384 C CA . GLU A 1 173 ? 16.969 -33.281 -5.465 1 98.88 173 GLU A CA 1
ATOM 1385 C C . GLU A 1 173 ? 18.469 -33.031 -5.688 1 98.88 173 GLU A C 1
ATOM 1387 O O . GLU A 1 173 ? 19.109 -32.375 -4.863 1 98.88 173 GLU A O 1
ATOM 1392 N N . LYS A 1 174 ? 18.891 -33.5 -6.75 1 98.81 174 LYS A N 1
ATOM 1393 C CA . LYS A 1 174 ? 20.312 -33.375 -7.062 1 98.81 174 LYS A CA 1
ATOM 1394 C C . LYS A 1 174 ? 20.672 -31.891 -7.285 1 98.81 174 LYS A C 1
ATOM 1396 O O . LYS A 1 174 ? 21.75 -31.453 -6.887 1 98.81 174 LYS A O 1
ATOM 1401 N N . ALA A 1 175 ? 19.797 -31.156 -7.922 1 98.81 175 ALA A N 1
ATOM 1402 C CA . ALA A 1 175 ? 20.031 -29.75 -8.273 1 98.81 175 ALA A CA 1
ATOM 1403 C C . ALA A 1 175 ? 19.812 -28.844 -7.074 1 98.81 175 ALA A C 1
ATOM 1405 O O . ALA A 1 175 ? 20.234 -27.672 -7.082 1 98.81 175 ALA A O 1
ATOM 1406 N N . GLY A 1 176 ? 19.078 -29.297 -6.062 1 98.62 176 GLY A N 1
ATOM 1407 C CA . GLY A 1 176 ? 18.719 -28.469 -4.93 1 98.62 176 GLY A CA 1
ATOM 1408 C C . GLY A 1 176 ? 17.625 -27.469 -5.254 1 98.62 176 GLY A C 1
ATOM 1409 O O . GLY A 1 176 ? 17.672 -26.312 -4.812 1 98.62 176 GLY A O 1
ATOM 1410 N N . VAL A 1 177 ? 16.734 -27.828 -6.09 1 98.88 177 VAL A N 1
ATOM 1411 C CA . VAL A 1 177 ? 15.633 -26.953 -6.504 1 98.88 177 VAL A CA 1
ATOM 1412 C C . VAL A 1 177 ? 14.312 -27.5 -5.949 1 98.88 177 VAL A C 1
ATOM 1414 O O . VAL A 1 177 ? 14.008 -28.688 -6.102 1 98.88 177 VAL A O 1
ATOM 1417 N N . LYS A 1 178 ? 13.578 -26.656 -5.281 1 98.94 178 LYS A N 1
ATOM 1418 C CA . LYS A 1 178 ? 12.266 -27.016 -4.754 1 98.94 178 LYS A CA 1
ATOM 1419 C C . LYS A 1 178 ? 11.18 -26.859 -5.82 1 98.94 178 LYS A C 1
ATOM 1421 O O . LYS A 1 178 ? 11.164 -25.859 -6.555 1 98.94 178 LYS A O 1
ATOM 1426 N N . LEU A 1 179 ? 10.312 -27.859 -5.938 1 98.94 179 LEU A N 1
ATOM 1427 C CA . LEU A 1 179 ? 9.195 -27.844 -6.871 1 98.94 179 LEU A CA 1
ATOM 1428 C C . LEU A 1 179 ? 7.91 -27.391 -6.18 1 98.94 179 LEU A C 1
ATOM 1430 O O . LEU A 1 179 ? 7.434 -28.062 -5.254 1 98.94 179 LEU A O 1
ATOM 1434 N 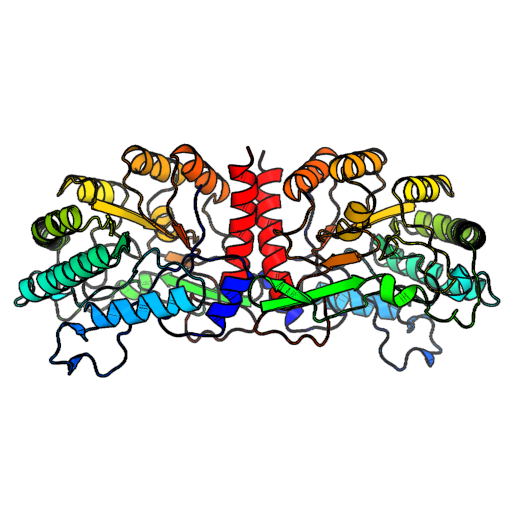N . ALA A 1 180 ? 7.375 -26.297 -6.578 1 98.94 180 ALA A N 1
ATOM 1435 C CA . ALA A 1 180 ? 6.18 -25.734 -5.953 1 98.94 180 ALA A CA 1
ATOM 1436 C C . ALA A 1 180 ? 4.977 -25.828 -6.891 1 98.94 180 ALA A C 1
ATOM 1438 O O . ALA A 1 180 ? 4.844 -25.031 -7.82 1 98.94 180 ALA A O 1
ATOM 1439 N N . MET A 1 181 ? 4.074 -26.766 -6.609 1 98.88 181 MET A N 1
ATOM 1440 C CA . MET A 1 181 ? 2.895 -27 -7.434 1 98.88 181 MET A CA 1
ATOM 1441 C C . MET A 1 181 ? 1.82 -25.953 -7.164 1 98.88 181 MET A C 1
ATOM 1443 O O . MET A 1 181 ? 1.334 -25.828 -6.039 1 98.88 181 MET A O 1
ATOM 1447 N N . HIS A 1 182 ? 1.508 -25.203 -8.156 1 98.81 182 HIS A N 1
ATOM 1448 C CA . HIS A 1 182 ? 0.431 -24.219 -8.078 1 98.81 182 HIS A CA 1
ATOM 1449 C C . HIS A 1 182 ? -0.933 -24.891 -8.242 1 98.81 182 HIS A C 1
ATOM 1451 O O . HIS A 1 182 ? -1.087 -25.812 -9.039 1 98.81 182 HIS A O 1
ATOM 1457 N N . PRO A 1 183 ? -1.964 -24.391 -7.641 1 98.69 183 PRO A N 1
ATOM 1458 C CA . PRO A 1 183 ? -3.303 -24.969 -7.777 1 98.69 183 PRO A CA 1
ATOM 1459 C C . PRO A 1 183 ? -3.922 -24.688 -9.148 1 98.69 183 PRO A C 1
ATOM 1461 O O . PRO A 1 183 ? -3.492 -23.781 -9.859 1 98.69 183 PRO A O 1
ATOM 1464 N N . ASP A 1 184 ? -4.902 -25.547 -9.406 1 98.5 184 ASP A N 1
ATOM 1465 C CA . ASP A 1 184 ? -5.777 -25.25 -10.539 1 98.5 184 ASP A CA 1
ATOM 1466 C C . ASP A 1 184 ? -6.613 -24 -10.273 1 98.5 184 ASP A C 1
ATOM 1468 O O . ASP A 1 184 ? -7.172 -23.844 -9.188 1 98.5 184 ASP A O 1
ATOM 1472 N N . ASP A 1 185 ? -6.66 -23.172 -11.211 1 98.19 185 ASP A N 1
ATOM 1473 C CA . ASP A 1 185 ? -7.375 -21.906 -11.086 1 98.19 185 ASP A CA 1
ATOM 1474 C C . ASP A 1 185 ? -8.344 -21.703 -12.25 1 98.19 185 ASP A C 1
ATOM 1476 O O . ASP A 1 185 ? -7.941 -21.328 -13.352 1 98.19 185 ASP A O 1
ATOM 1480 N N . PRO A 1 186 ? -9.664 -21.969 -12.031 1 98.06 186 PRO A N 1
ATOM 1481 C CA . PRO A 1 186 ? -10.336 -22.281 -10.766 1 98.06 186 PRO A CA 1
ATOM 1482 C C . PRO A 1 186 ? -10.148 -23.719 -10.328 1 98.06 186 PRO A C 1
ATOM 1484 O O . PRO A 1 186 ? -9.812 -24.578 -11.148 1 98.06 186 PRO A O 1
ATOM 1487 N N . PRO A 1 187 ? -10.359 -23.922 -9.055 1 98.25 187 PRO A N 1
ATOM 1488 C CA . PRO A 1 187 ? -10.227 -25.297 -8.547 1 98.25 187 PRO A CA 1
ATOM 1489 C C . PRO A 1 187 ? -11.477 -26.141 -8.789 1 98.25 187 PRO A C 1
ATOM 1491 O O . PRO A 1 187 ? -12.102 -26.609 -7.832 1 98.25 187 PRO A O 1
ATOM 1494 N N . LEU A 1 188 ? -11.773 -26.344 -10.109 1 96.75 188 LEU A N 1
ATOM 1495 C CA . LEU A 1 188 ? -12.93 -27.078 -10.594 1 96.75 188 LEU A CA 1
ATOM 1496 C C . LEU A 1 188 ? -12.516 -28.172 -11.578 1 96.75 188 LEU A C 1
ATOM 1498 O O . LEU A 1 188 ? -11.523 -28.016 -12.289 1 96.75 188 LEU A O 1
ATOM 1502 N N . SER A 1 189 ? -13.258 -29.156 -11.586 1 96.62 189 SER A N 1
ATOM 1503 C CA . SER A 1 189 ? -13.016 -30.25 -12.531 1 96.62 189 SER A CA 1
ATOM 1504 C C . SER A 1 189 ? -14.312 -30.922 -12.938 1 96.62 189 SER A C 1
ATOM 1506 O O . SER A 1 189 ? -15.164 -31.203 -12.102 1 96.62 189 SER A O 1
ATOM 1508 N N . PRO A 1 190 ? -14.531 -31.359 -14.164 1 96.81 190 PRO A N 1
ATOM 1509 C CA . PRO A 1 190 ? -13.727 -30.922 -15.312 1 96.81 190 PRO A CA 1
ATOM 1510 C C . PRO A 1 190 ? -14.164 -29.578 -15.867 1 96.81 190 PRO A C 1
ATOM 1512 O O . PRO A 1 190 ? -15.258 -29.094 -15.555 1 96.81 190 PRO A O 1
ATOM 1515 N N . ILE A 1 191 ? -13.328 -28.938 -16.531 1 96.56 191 ILE A N 1
ATOM 1516 C CA . ILE A 1 191 ? -13.688 -27.781 -17.359 1 96.56 191 ILE A CA 1
ATOM 1517 C C . ILE A 1 191 ? -13.516 -28.125 -18.828 1 96.56 191 ILE A C 1
ATOM 1519 O O . ILE A 1 191 ? -12.422 -28.516 -19.266 1 96.56 191 ILE A O 1
ATOM 1523 N N . ARG A 1 192 ? -14.555 -28.094 -19.641 1 95.88 192 ARG A N 1
ATOM 1524 C CA . ARG A 1 192 ? -14.594 -28.438 -21.062 1 95.88 192 ARG A CA 1
ATOM 1525 C C . ARG A 1 192 ? -14.031 -29.828 -21.312 1 95.88 192 ARG A C 1
ATOM 1527 O O . ARG A 1 192 ? -13.266 -30.031 -22.25 1 95.88 192 ARG A O 1
ATOM 1534 N N . GLY A 1 193 ? -14.281 -30.672 -20.422 1 96.38 193 GLY A N 1
ATOM 1535 C CA . GLY A 1 193 ? -13.906 -32.062 -20.578 1 96.38 193 GLY A CA 1
ATOM 1536 C C . GLY A 1 193 ? -12.547 -32.375 -20 1 96.38 193 GLY A C 1
ATOM 1537 O O . GLY A 1 193 ? -12.195 -33.562 -19.828 1 96.38 193 GLY A O 1
ATOM 1538 N N . ILE A 1 194 ? -11.75 -31.422 -19.672 1 97.56 194 ILE A N 1
ATOM 1539 C CA . ILE A 1 194 ? -10.391 -31.625 -19.188 1 97.56 194 ILE A CA 1
ATOM 1540 C C . ILE A 1 194 ? -10.391 -31.688 -17.656 1 97.56 194 ILE A C 1
ATOM 1542 O O . ILE A 1 194 ? -10.727 -30.703 -17 1 97.56 194 ILE A O 1
ATOM 1546 N N . GLY A 1 195 ? -10 -32.844 -17.125 1 97.88 195 GLY A N 1
ATOM 1547 C CA . GLY A 1 195 ? -9.875 -32.969 -15.68 1 97.88 195 GLY A CA 1
ATOM 1548 C C . GLY A 1 195 ? -8.852 -32.031 -15.086 1 97.88 195 GLY A C 1
ATOM 1549 O O . GLY A 1 195 ? -7.953 -31.562 -15.789 1 97.88 195 GLY A O 1
ATOM 1550 N N . ARG A 1 196 ? -8.992 -31.75 -13.789 1 97.88 196 ARG A N 1
ATOM 1551 C CA . ARG A 1 196 ? -8.047 -30.984 -12.977 1 97.88 196 ARG A CA 1
ATOM 1552 C C . ARG A 1 196 ? -7.836 -31.656 -11.617 1 97.88 196 ARG A C 1
ATOM 1554 O O . ARG A 1 196 ? -8.797 -32.094 -10.977 1 97.88 196 ARG A O 1
ATOM 1561 N N . ILE A 1 197 ? -6.648 -31.688 -11.203 1 98.62 197 ILE A N 1
ATOM 1562 C CA . ILE A 1 197 ? -6.402 -32.562 -10.07 1 98.62 197 ILE A CA 1
ATOM 1563 C C . ILE A 1 197 ? -5.828 -31.766 -8.906 1 98.62 197 ILE A C 1
ATOM 1565 O O . ILE A 1 197 ? -5.875 -32.188 -7.754 1 98.62 197 ILE A O 1
ATOM 1569 N N . MET A 1 198 ? -5.32 -30.562 -9.062 1 98.69 198 MET A N 1
ATOM 1570 C CA . MET A 1 198 ? -4.883 -29.719 -7.961 1 98.69 198 MET A CA 1
ATOM 1571 C C . MET A 1 198 ? -5.984 -28.75 -7.555 1 98.69 198 MET A C 1
ATOM 1573 O O . MET A 1 198 ? -5.801 -27.531 -7.625 1 98.69 198 MET A O 1
ATOM 1577 N N . ARG A 1 199 ? -7.094 -29.312 -7.051 1 98.12 199 ARG A N 1
ATOM 1578 C CA . ARG A 1 199 ? -8.328 -28.547 -6.91 1 98.12 199 ARG A CA 1
ATOM 1579 C C . ARG A 1 199 ? -8.891 -28.672 -5.5 1 98.12 199 ARG A C 1
ATOM 1581 O O . ARG A 1 199 ? -10 -28.219 -5.227 1 98.12 199 ARG A O 1
ATOM 1588 N N . SER A 1 200 ? -8.219 -29.406 -4.633 1 98.44 200 SER A N 1
ATOM 1589 C CA . SER A 1 200 ? -8.641 -29.562 -3.244 1 98.44 200 SER A CA 1
ATOM 1590 C C . SER A 1 200 ? -7.445 -29.766 -2.322 1 98.44 200 SER A C 1
ATOM 1592 O O . SER A 1 200 ? -6.359 -30.141 -2.779 1 98.44 200 SER A O 1
ATOM 1594 N N . VAL A 1 201 ? -7.668 -29.516 -1.02 1 98.62 201 VAL A N 1
ATOM 1595 C CA . VAL A 1 201 ? -6.625 -29.688 -0.017 1 98.62 201 VAL A CA 1
ATOM 1596 C C . VAL A 1 201 ? -6.176 -31.156 0.002 1 98.62 201 VAL A C 1
ATOM 1598 O O . VAL A 1 201 ? -4.977 -31.438 0.068 1 98.62 201 VAL A O 1
ATOM 1601 N N . GLU A 1 202 ? -7.105 -32.062 -0.095 1 98.56 202 GLU A N 1
ATOM 1602 C CA . GLU A 1 202 ? -6.805 -33.5 -0.101 1 98.56 202 GLU A CA 1
ATOM 1603 C C . GLU A 1 202 ? -5.949 -33.875 -1.304 1 98.56 202 GLU A C 1
ATOM 1605 O O . GLU A 1 202 ? -5.047 -34.719 -1.192 1 98.56 202 GLU A O 1
ATOM 1610 N N . ASN A 1 203 ? -6.27 -33.312 -2.463 1 98.81 203 ASN A N 1
ATOM 1611 C CA . ASN A 1 203 ? -5.496 -33.594 -3.664 1 98.81 203 ASN A CA 1
ATOM 1612 C C . ASN A 1 203 ? -4.047 -33.125 -3.521 1 98.81 203 ASN A C 1
ATOM 1614 O O . ASN A 1 203 ? -3.135 -33.75 -4.062 1 98.81 203 ASN A O 1
ATOM 1618 N N . PHE A 1 204 ? -3.826 -32.031 -2.801 1 98.88 204 PHE A N 1
ATOM 1619 C CA . PHE A 1 204 ? -2.461 -31.578 -2.568 1 98.88 204 PHE A CA 1
ATOM 1620 C C . PHE A 1 204 ? -1.713 -32.562 -1.662 1 98.88 204 PHE A C 1
ATOM 1622 O O . PHE A 1 204 ? -0.517 -32.781 -1.848 1 98.88 204 PHE A O 1
ATOM 1629 N N . GLN A 1 205 ? -2.432 -33.062 -0.668 1 98.81 205 GLN A N 1
ATOM 1630 C CA . GLN A 1 205 ? -1.784 -34.125 0.125 1 98.81 205 GLN A CA 1
ATOM 1631 C C . GLN A 1 205 ? -1.44 -35.312 -0.733 1 98.81 205 GLN A C 1
ATOM 1633 O O . GLN A 1 205 ? -0.362 -35.906 -0.592 1 98.81 205 GLN A O 1
ATOM 1638 N N . ARG A 1 206 ? -2.371 -35.688 -1.596 1 98.81 206 ARG A N 1
ATOM 1639 C CA . ARG A 1 206 ? -2.105 -36.781 -2.508 1 98.81 206 ARG A CA 1
ATOM 1640 C C . ARG A 1 206 ? -0.878 -36.5 -3.369 1 98.81 206 ARG A C 1
ATOM 1642 O O . ARG A 1 206 ? -0.075 -37.406 -3.629 1 98.81 206 ARG A O 1
ATOM 1649 N N . LEU A 1 207 ? -0.717 -35.281 -3.846 1 98.88 207 LEU A N 1
ATOM 1650 C CA . LEU A 1 207 ? 0.465 -34.875 -4.59 1 98.88 207 LEU A CA 1
ATOM 1651 C C . LEU A 1 207 ? 1.737 -35.156 -3.803 1 98.88 207 LEU A C 1
ATOM 1653 O O . LEU A 1 207 ? 2.686 -35.719 -4.34 1 98.88 207 LEU A O 1
ATOM 1657 N N . LEU A 1 208 ? 1.761 -34.75 -2.549 1 98.81 208 LEU A N 1
ATOM 1658 C CA . LEU A 1 208 ? 2.939 -34.906 -1.701 1 98.81 208 LEU A CA 1
ATOM 1659 C C . LEU A 1 208 ? 3.246 -36.375 -1.441 1 98.81 208 LEU A C 1
ATOM 1661 O O . LEU A 1 208 ? 4.414 -36.75 -1.361 1 98.81 208 LEU A O 1
ATOM 1665 N N . ASP A 1 209 ? 2.184 -37.156 -1.404 1 98.5 209 ASP A N 1
ATOM 1666 C CA . ASP A 1 209 ? 2.334 -38.594 -1.118 1 98.5 209 ASP A CA 1
ATOM 1667 C C . ASP A 1 209 ? 2.701 -39.375 -2.379 1 98.5 209 ASP A C 1
ATOM 1669 O O . ASP A 1 209 ? 3.213 -40.469 -2.299 1 98.5 209 ASP A O 1
ATOM 1673 N N . LEU A 1 210 ? 2.363 -38.812 -3.48 1 98.06 210 LEU A N 1
ATOM 1674 C CA . LEU A 1 210 ? 2.553 -39.5 -4.762 1 98.06 210 LEU A CA 1
ATOM 1675 C C . LEU A 1 210 ? 4.023 -39.844 -4.984 1 98.06 210 LEU A C 1
ATOM 1677 O O . LEU A 1 210 ? 4.352 -40.938 -5.438 1 98.06 210 LEU A O 1
ATOM 1681 N N . VAL A 1 211 ? 4.891 -38.875 -4.773 1 98.25 211 VAL A N 1
ATOM 1682 C CA . VAL A 1 211 ? 6.344 -39.031 -4.773 1 98.25 211 VAL A CA 1
ATOM 1683 C C . VAL A 1 211 ? 6.941 -38.25 -3.598 1 98.25 211 VAL A C 1
ATOM 1685 O O . VAL A 1 211 ? 7.348 -37.094 -3.746 1 98.25 211 VAL A O 1
ATOM 1688 N N . PRO A 1 212 ? 7.012 -38.906 -2.441 1 98.12 212 PRO A N 1
ATOM 1689 C CA . PRO A 1 212 ? 7.5 -38.219 -1.247 1 98.12 212 PRO A CA 1
ATOM 1690 C C . PRO A 1 212 ? 8.945 -37.75 -1.383 1 98.12 212 PRO A C 1
ATOM 1692 O O . PRO A 1 212 ? 9.805 -38.531 -1.836 1 98.12 212 PRO A O 1
ATOM 1695 N N . SER A 1 213 ? 9.18 -36.531 -1.181 1 98.69 213 SER A N 1
ATOM 1696 C CA . SER A 1 213 ? 10.508 -35.938 -1.255 1 98.69 213 SER A CA 1
ATOM 1697 C C . SER A 1 213 ? 10.516 -34.562 -0.589 1 98.69 213 SER A C 1
ATOM 1699 O O . SER A 1 213 ? 9.5 -33.875 -0.564 1 98.69 213 SER A O 1
ATOM 1701 N N . GLU A 1 214 ? 11.664 -34.156 -0.109 1 98.38 214 GLU A N 1
ATOM 1702 C CA . GLU A 1 214 ? 11.812 -32.844 0.506 1 98.38 214 GLU A CA 1
ATOM 1703 C C . GLU A 1 214 ? 11.664 -31.734 -0.528 1 98.38 214 GLU A C 1
ATOM 1705 O O . GLU A 1 214 ? 11.375 -30.594 -0.178 1 98.38 214 GLU A O 1
ATOM 1710 N N . VAL A 1 215 ? 11.805 -32.062 -1.803 1 98.75 215 VAL A N 1
ATOM 1711 C CA . VAL A 1 215 ? 11.789 -31.016 -2.822 1 98.75 215 VAL A CA 1
ATOM 1712 C C . VAL A 1 215 ? 10.43 -30.984 -3.508 1 98.75 215 VAL A C 1
ATOM 1714 O O . VAL A 1 215 ? 10.18 -30.125 -4.363 1 98.75 215 VAL A O 1
ATOM 1717 N N . ASN A 1 216 ? 9.562 -31.938 -3.252 1 98.81 216 ASN A N 1
ATOM 1718 C CA . ASN A 1 216 ? 8.195 -31.938 -3.771 1 98.81 216 ASN A CA 1
ATOM 1719 C C . ASN A 1 216 ? 7.234 -31.234 -2.828 1 98.81 216 ASN A C 1
ATOM 1721 O O . ASN A 1 216 ? 6.898 -31.75 -1.765 1 98.81 216 ASN A O 1
ATOM 1725 N N . GLY A 1 217 ? 6.848 -30 -3.172 1 98.81 217 GLY A N 1
ATOM 1726 C CA . GLY A 1 217 ? 5.973 -29.203 -2.328 1 98.81 217 GLY A CA 1
ATOM 1727 C C . GLY A 1 217 ? 4.977 -28.375 -3.117 1 98.81 217 GLY A C 1
ATOM 1728 O O . GLY A 1 217 ? 4.531 -28.781 -4.191 1 98.81 217 GLY A O 1
ATOM 1729 N N . ILE A 1 218 ? 4.5 -27.281 -2.42 1 98.88 218 ILE A N 1
ATOM 1730 C CA . ILE A 1 218 ? 3.373 -26.594 -3.053 1 98.88 218 ILE A CA 1
ATOM 1731 C C . ILE A 1 218 ? 3.627 -25.094 -3.088 1 98.88 218 ILE A C 1
ATOM 1733 O O . ILE A 1 218 ? 4.426 -24.578 -2.305 1 98.88 218 ILE A O 1
ATOM 1737 N N . CYS A 1 219 ? 3.094 -24.438 -4.09 1 98.88 219 CYS A N 1
ATOM 1738 C CA . CYS A 1 219 ? 2.785 -23.016 -4.043 1 98.88 219 CYS A CA 1
ATOM 1739 C C . CYS A 1 219 ? 1.422 -22.781 -3.408 1 98.88 219 CYS A C 1
ATOM 1741 O O . CYS A 1 219 ? 0.391 -23.125 -3.988 1 98.88 219 CYS A O 1
ATOM 1743 N N . LEU A 1 220 ? 1.436 -22.281 -2.24 1 98.88 220 LEU A N 1
ATOM 1744 C CA . LEU A 1 220 ? 0.163 -22.016 -1.579 1 98.88 220 LEU A CA 1
ATOM 1745 C C . LEU A 1 220 ? -0.446 -20.719 -2.078 1 98.88 220 LEU A C 1
ATOM 1747 O O . LEU A 1 220 ? -0.147 -19.641 -1.548 1 98.88 220 LEU A O 1
ATOM 1751 N N . CYS A 1 221 ? -1.298 -20.859 -3.029 1 98.62 221 CYS A N 1
ATOM 1752 C CA . CYS A 1 221 ? -2.033 -19.703 -3.555 1 98.62 221 CYS A CA 1
ATOM 1753 C C . CYS A 1 221 ? -3.311 -19.469 -2.758 1 98.62 221 CYS A C 1
ATOM 1755 O O . CYS A 1 221 ? -4.301 -20.172 -2.938 1 98.62 221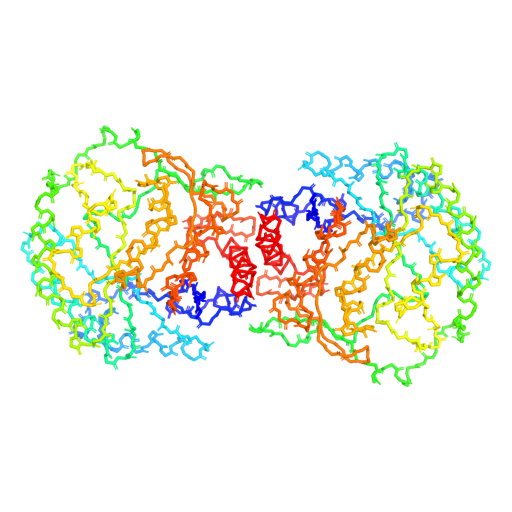 CYS A O 1
ATOM 1757 N N . GLN A 1 222 ? -3.334 -18.469 -2.043 1 98.44 222 GLN A N 1
ATOM 1758 C CA . GLN A 1 222 ? -4.43 -18.203 -1.114 1 98.44 222 GLN A CA 1
ATOM 1759 C C . GLN A 1 222 ? -5.746 -18 -1.859 1 98.44 222 GLN A C 1
ATOM 1761 O O . GLN A 1 222 ? -6.809 -18.406 -1.373 1 98.44 222 GLN A O 1
ATOM 1766 N N . GLY A 1 223 ? -5.684 -17.375 -2.996 1 97.38 223 GLY A N 1
ATOM 1767 C CA . GLY A 1 223 ? -6.91 -17.156 -3.744 1 97.38 223 GLY A CA 1
ATOM 1768 C C . GLY A 1 223 ? -7.625 -18.438 -4.113 1 97.38 223 GLY A C 1
ATOM 1769 O O . GLY A 1 223 ? -8.852 -18.516 -4.012 1 97.38 223 GLY A O 1
ATOM 1770 N N . ASN A 1 224 ? -6.855 -19.438 -4.477 1 97.94 224 ASN A N 1
ATOM 1771 C CA . ASN A 1 224 ? -7.465 -20.703 -4.867 1 97.94 224 ASN A CA 1
ATOM 1772 C C . ASN A 1 224 ? -7.777 -21.578 -3.65 1 97.94 224 ASN A C 1
ATOM 1774 O O . ASN A 1 224 ? -8.82 -22.219 -3.6 1 97.94 224 ASN A O 1
ATOM 1778 N N . PHE A 1 225 ? -6.848 -21.547 -2.711 1 98.62 225 PHE A N 1
ATOM 1779 C CA . PHE A 1 225 ? -7.07 -22.375 -1.532 1 98.62 225 PHE A CA 1
ATOM 1780 C C . PHE A 1 225 ? -8.297 -21.906 -0.763 1 98.62 225 PHE A C 1
ATOM 1782 O O . PHE A 1 225 ? -9.008 -22.719 -0.166 1 98.62 225 PHE A O 1
ATOM 1789 N N . THR A 1 226 ? -8.594 -20.609 -0.778 1 98.25 226 THR A N 1
ATOM 1790 C CA . THR A 1 226 ? -9.766 -20.109 -0.063 1 98.25 226 THR A CA 1
ATOM 1791 C C . THR A 1 226 ? -11.047 -20.531 -0.77 1 98.25 226 THR A C 1
ATOM 1793 O O . THR A 1 226 ? -12.133 -20.453 -0.193 1 98.25 226 THR A O 1
ATOM 1796 N N . LEU A 1 227 ? -10.938 -20.906 -2.006 1 98.31 227 LEU A N 1
ATOM 1797 C CA . LEU A 1 227 ? -12.078 -21.469 -2.723 1 98.31 227 LEU A CA 1
ATOM 1798 C C . LEU A 1 227 ? -12.25 -22.938 -2.391 1 98.31 227 LEU A C 1
ATOM 1800 O O . LEU A 1 227 ? -13.312 -23.516 -2.645 1 98.31 227 LEU A O 1
ATOM 1804 N N . MET A 1 228 ? -11.242 -23.609 -1.798 1 97.94 228 MET A N 1
ATOM 1805 C CA . MET A 1 228 ? -11.266 -25.047 -1.495 1 97.94 228 MET A CA 1
ATOM 1806 C C . MET A 1 228 ? -11.656 -25.281 -0.041 1 97.94 228 MET A C 1
ATOM 1808 O O . MET A 1 228 ? -12.039 -26.391 0.324 1 97.94 228 MET A O 1
ATOM 1812 N N . THR A 1 229 ? -11.469 -24.25 0.801 1 97.31 229 THR A N 1
ATOM 1813 C CA . THR A 1 229 ? -11.664 -24.422 2.236 1 97.31 229 THR A CA 1
ATOM 1814 C C . THR A 1 229 ? -12.148 -23.125 2.877 1 97.31 229 THR A C 1
ATOM 1816 O O . THR A 1 229 ? -11.93 -22.047 2.338 1 97.31 229 THR A O 1
ATOM 1819 N N . ASP A 1 230 ? -12.766 -23.234 4.043 1 95 230 ASP A N 1
ATOM 1820 C CA . ASP A 1 230 ? -13.164 -22.078 4.824 1 95 230 ASP A CA 1
ATOM 1821 C C . ASP A 1 230 ? -12.188 -21.812 5.965 1 95 230 ASP A C 1
ATOM 1823 O O . ASP A 1 230 ? -12.352 -20.859 6.727 1 95 230 ASP A O 1
ATOM 1827 N N . ASP A 1 231 ? -11.156 -22.672 6.043 1 97.69 231 ASP A N 1
ATOM 1828 C CA . ASP A 1 231 ? -10.172 -22.547 7.109 1 97.69 231 ASP A CA 1
ATOM 1829 C C . ASP A 1 231 ? -8.75 -22.578 6.555 1 97.69 231 ASP A C 1
ATOM 1831 O O . ASP A 1 231 ? -7.977 -23.484 6.867 1 97.69 231 ASP A O 1
ATOM 1835 N N . LEU A 1 232 ? -8.391 -21.5 5.898 1 98.44 232 LEU A N 1
ATOM 1836 C CA . LEU A 1 232 ? -7.113 -21.438 5.203 1 98.44 232 LEU A CA 1
ATOM 1837 C C . LEU A 1 232 ? -5.957 -21.438 6.199 1 98.44 232 LEU A C 1
ATOM 1839 O O . LEU A 1 232 ? -4.938 -22.094 5.977 1 98.44 232 LEU A O 1
ATOM 1843 N N . PRO A 1 233 ? -6.043 -20.766 7.367 1 98.69 233 PRO A N 1
ATOM 1844 C CA . PRO A 1 233 ? -4.93 -20.797 8.32 1 98.69 233 PRO A CA 1
ATOM 1845 C C . PRO A 1 233 ? -4.582 -22.219 8.766 1 98.69 233 PRO A C 1
ATOM 1847 O O . PRO A 1 233 ? -3.4 -22.547 8.906 1 98.69 233 PRO A O 1
ATOM 1850 N N . SER A 1 234 ? -5.586 -23.031 8.938 1 98.75 234 SER A N 1
ATOM 1851 C CA . SER A 1 234 ? -5.324 -24.422 9.32 1 98.75 234 SER A CA 1
ATOM 1852 C C . SER A 1 234 ? -4.605 -25.172 8.211 1 98.75 234 SER A C 1
ATOM 1854 O O . SER A 1 234 ? -3.758 -26.031 8.484 1 98.75 234 SER A O 1
ATOM 1856 N N . VAL A 1 235 ? -4.945 -24.875 6.992 1 98.81 235 VAL A N 1
ATOM 1857 C CA . VAL A 1 235 ? -4.305 -25.516 5.844 1 98.81 235 VAL A CA 1
ATOM 1858 C C . VAL A 1 235 ? -2.842 -25.078 5.762 1 98.81 235 VAL A C 1
ATOM 1860 O O . VAL A 1 235 ? -1.963 -25.906 5.488 1 98.81 235 VAL A O 1
ATOM 1863 N N . ILE A 1 236 ? -2.57 -23.797 6.027 1 98.88 236 ILE A N 1
ATOM 1864 C CA . ILE A 1 236 ? -1.202 -23.297 6.062 1 98.88 236 ILE A CA 1
ATOM 1865 C C . ILE A 1 236 ? -0.397 -24.047 7.117 1 98.88 236 ILE A C 1
ATOM 1867 O O . ILE A 1 236 ? 0.713 -24.516 6.844 1 98.88 236 ILE A O 1
ATOM 1871 N N . ARG A 1 237 ? -0.967 -24.266 8.258 1 98.81 237 ARG A N 1
ATOM 1872 C CA . ARG A 1 237 ? -0.281 -24.984 9.328 1 98.81 237 ARG A CA 1
ATOM 1873 C C . ARG A 1 237 ? -0.049 -26.438 8.953 1 98.81 237 ARG A C 1
ATOM 1875 O O . ARG A 1 237 ? 1.019 -27 9.227 1 98.81 237 ARG A O 1
ATOM 1882 N N . HIS A 1 238 ? -1.054 -27 8.336 1 98.69 238 HIS A N 1
ATOM 1883 C CA . HIS A 1 238 ? -0.988 -28.406 7.957 1 98.69 238 HIS A CA 1
ATOM 1884 C C . HIS A 1 238 ? 0.182 -28.672 7.012 1 98.69 238 HIS A C 1
ATOM 1886 O O . HIS A 1 238 ? 1.038 -29.516 7.301 1 98.69 238 HIS A O 1
ATOM 1892 N N . PHE A 1 239 ? 0.269 -27.969 5.945 1 98.81 239 PHE A N 1
ATOM 1893 C CA . PHE A 1 239 ? 1.331 -28.188 4.969 1 98.81 239 PHE A CA 1
ATOM 1894 C C . PHE A 1 239 ? 2.648 -27.594 5.465 1 98.81 239 PHE A C 1
ATOM 1896 O O . PHE A 1 239 ? 3.723 -28.109 5.141 1 98.81 239 PHE A O 1
ATOM 1903 N N . GLY A 1 240 ? 2.531 -26.516 6.227 1 98.56 240 GLY A N 1
ATOM 1904 C CA . GLY A 1 240 ? 3.719 -25.922 6.82 1 98.56 240 GLY A CA 1
ATOM 1905 C C . GLY A 1 240 ? 4.449 -26.859 7.758 1 98.56 240 GLY A C 1
ATOM 1906 O O . GLY A 1 240 ? 5.68 -26.938 7.734 1 98.56 240 GLY A O 1
ATOM 1907 N N . LYS A 1 241 ? 3.752 -27.594 8.57 1 97.88 241 LYS A N 1
ATOM 1908 C CA . LYS A 1 241 ? 4.34 -28.547 9.508 1 97.88 241 LYS A CA 1
ATOM 1909 C C . LYS A 1 241 ? 5.09 -29.641 8.766 1 97.88 241 LYS A C 1
ATOM 1911 O O . LYS A 1 241 ? 6.051 -30.203 9.297 1 97.88 241 LYS A O 1
ATOM 1916 N N . GLN A 1 242 ? 4.641 -29.859 7.586 1 98.31 242 GLN A N 1
ATOM 1917 C CA . GLN A 1 242 ? 5.289 -30.875 6.77 1 98.31 242 GLN A CA 1
ATOM 1918 C C . GLN A 1 242 ? 6.492 -30.297 6.027 1 98.31 242 GLN A C 1
ATOM 1920 O O . GLN A 1 242 ? 7.23 -31.047 5.363 1 98.31 242 GLN A O 1
ATOM 1925 N N . GLY A 1 243 ? 6.645 -28.969 6.133 1 98.38 243 GLY A N 1
ATOM 1926 C CA . GLY A 1 243 ? 7.723 -28.312 5.41 1 98.38 243 GLY A CA 1
ATOM 1927 C C . GLY A 1 243 ? 7.508 -28.297 3.91 1 98.38 243 GLY A C 1
ATOM 1928 O O . GLY A 1 243 ? 8.469 -28.375 3.139 1 98.38 243 GLY A O 1
ATOM 1929 N N . LYS A 1 244 ? 6.227 -28.141 3.463 1 98.81 244 LYS A N 1
ATOM 1930 C CA . LYS A 1 244 ? 5.953 -28.391 2.051 1 98.81 244 LYS A CA 1
ATOM 1931 C C . LYS A 1 244 ? 5.469 -27.125 1.346 1 98.81 244 LYS A C 1
ATOM 1933 O O . LYS A 1 244 ? 5.145 -27.156 0.158 1 98.81 244 LYS A O 1
ATOM 1938 N N . ILE A 1 245 ? 5.41 -25.984 2.037 1 98.88 245 ILE A N 1
ATOM 1939 C CA . ILE A 1 245 ? 5.098 -24.719 1.379 1 98.88 245 ILE A CA 1
ATOM 1940 C C . ILE A 1 245 ? 6.391 -24.047 0.92 1 98.88 245 ILE A C 1
ATOM 1942 O O . ILE A 1 245 ? 7.23 -23.672 1.743 1 98.88 245 ILE A O 1
ATOM 1946 N N . PHE A 1 246 ? 6.531 -23.891 -0.391 1 98.88 246 PHE A N 1
ATOM 1947 C CA . PHE A 1 246 ? 7.789 -23.375 -0.924 1 98.88 246 PHE A CA 1
ATOM 1948 C C . PHE A 1 246 ? 7.617 -21.969 -1.478 1 98.88 246 PHE A C 1
ATOM 1950 O O . PHE A 1 246 ? 8.594 -21.25 -1.673 1 98.88 246 PHE A O 1
ATOM 1957 N N . PHE A 1 247 ? 6.426 -21.578 -1.764 1 98.88 247 PHE A N 1
ATOM 1958 C CA . PHE A 1 247 ? 6.074 -20.297 -2.373 1 98.88 247 PHE A CA 1
ATOM 1959 C C . PHE A 1 247 ? 4.637 -19.922 -2.049 1 98.88 247 PHE A C 1
ATOM 1961 O O . PHE A 1 247 ? 3.775 -20.797 -1.915 1 98.88 247 PHE A O 1
ATOM 1968 N N . VAL A 1 248 ? 4.328 -18.594 -1.894 1 98.88 248 VAL A N 1
ATOM 1969 C CA . VAL A 1 248 ? 2.979 -18.188 -1.509 1 98.88 248 VAL A CA 1
ATOM 1970 C C . VAL A 1 248 ? 2.469 -17.109 -2.463 1 98.88 248 VAL A C 1
ATOM 1972 O O . VAL A 1 248 ? 3.182 -16.141 -2.758 1 98.88 248 VAL A O 1
ATOM 1975 N N . HIS A 1 249 ? 1.336 -17.359 -3.055 1 98.81 249 HIS A N 1
ATOM 1976 C CA . HIS A 1 249 ? 0.538 -16.281 -3.619 1 98.81 249 HIS A CA 1
ATOM 1977 C C . HIS A 1 249 ? -0.426 -15.703 -2.584 1 98.81 249 HIS A C 1
ATOM 1979 O O . HIS A 1 249 ? -1.355 -16.391 -2.15 1 98.81 249 HIS A O 1
ATOM 1985 N N . PHE A 1 250 ? -0.205 -14.477 -2.223 1 98.62 250 PHE A N 1
ATOM 1986 C CA . PHE A 1 250 ? -0.937 -13.828 -1.139 1 98.62 250 PHE A CA 1
ATOM 1987 C C . PHE A 1 250 ? -2.021 -12.914 -1.688 1 98.62 250 PHE A C 1
ATOM 1989 O O . PHE A 1 250 ? -1.928 -11.688 -1.566 1 98.62 250 PHE A O 1
ATOM 1996 N N . ARG A 1 251 ? -3.02 -13.523 -2.27 1 98 251 ARG A N 1
ATOM 1997 C CA . ARG A 1 251 ? -4.133 -12.797 -2.877 1 98 251 ARG A CA 1
ATOM 1998 C C . ARG A 1 251 ? -5.469 -13.273 -2.314 1 98 251 ARG A C 1
ATOM 2000 O O . ARG A 1 251 ? -5.516 -14.227 -1.539 1 98 251 ARG A O 1
ATOM 2007 N N . ASP A 1 252 ? -6.574 -12.539 -2.766 1 97.81 252 ASP A N 1
ATOM 2008 C CA . ASP A 1 252 ? -7.875 -12.859 -2.18 1 97.81 252 ASP A CA 1
ATOM 2009 C C . ASP A 1 252 ? -8.977 -12.805 -3.232 1 97.81 252 ASP A C 1
ATOM 2011 O O . ASP A 1 252 ? -8.805 -12.203 -4.293 1 97.81 252 ASP A O 1
ATOM 2015 N N . VAL A 1 253 ? -10.039 -13.539 -2.957 1 98.44 253 VAL A N 1
ATOM 2016 C CA . VAL A 1 253 ? -11.219 -13.594 -3.809 1 98.44 253 VAL A CA 1
ATOM 2017 C C . VAL A 1 253 ? -12.477 -13.555 -2.945 1 98.44 253 VAL A C 1
ATOM 2019 O O . VAL A 1 253 ? -12.398 -13.641 -1.719 1 98.44 253 VAL A O 1
ATOM 2022 N N . ARG A 1 254 ? -13.578 -13.398 -3.584 1 97.94 254 ARG A N 1
ATOM 2023 C CA . ARG A 1 254 ? -14.898 -13.625 -3.01 1 97.94 254 ARG A CA 1
ATOM 2024 C C . ARG A 1 254 ? -15.719 -14.562 -3.889 1 97.94 254 ARG A C 1
ATOM 2026 O O . ARG A 1 254 ? -15.664 -14.484 -5.117 1 97.94 254 ARG A O 1
ATOM 2033 N N . GLY A 1 255 ? -16.453 -15.445 -3.23 1 98.06 255 GLY A N 1
ATOM 2034 C CA . GLY A 1 255 ? -17.312 -16.328 -3.988 1 98.06 255 GLY A CA 1
ATOM 2035 C C . GLY A 1 255 ? -17.031 -17.797 -3.738 1 98.06 255 GLY A C 1
ATOM 2036 O O . GLY A 1 255 ? -16.641 -18.188 -2.633 1 98.06 255 GLY A O 1
ATOM 2037 N N . THR A 1 256 ? -17.375 -18.625 -4.734 1 98.12 256 THR A N 1
ATOM 2038 C CA . THR A 1 256 ? -17.203 -20.078 -4.746 1 98.12 256 THR A CA 1
ATOM 2039 C C . THR A 1 256 ? -16.375 -20.516 -5.941 1 98.12 256 THR A C 1
ATOM 2041 O O . THR A 1 256 ? -16.094 -19.719 -6.836 1 98.12 256 THR A O 1
ATOM 2044 N N . PRO A 1 257 ? -15.914 -21.719 -5.922 1 98 257 PRO A N 1
ATOM 2045 C CA . PRO A 1 257 ? -15.156 -22.172 -7.09 1 98 257 PRO A CA 1
ATOM 2046 C C . PRO A 1 257 ? -15.906 -21.938 -8.406 1 98 257 PRO A C 1
ATOM 2048 O O . PRO A 1 257 ? -15.281 -21.625 -9.422 1 98 257 PRO A O 1
ATOM 2051 N N . GLU A 1 258 ? -17.234 -22.016 -8.43 1 98 258 GLU A N 1
ATOM 2052 C CA . GLU A 1 258 ? -18.047 -21.922 -9.641 1 98 258 GLU A CA 1
ATOM 2053 C C . GLU A 1 258 ? -18.281 -20.469 -10.039 1 98 258 GLU A C 1
ATOM 2055 O O . GLU A 1 258 ? -18.672 -20.188 -11.172 1 98 258 GLU A O 1
ATOM 2060 N N . ASN A 1 259 ? -18.188 -19.656 -9.055 1 98.5 259 ASN A N 1
ATOM 2061 C CA . ASN A 1 259 ? -18.469 -18.25 -9.266 1 98.5 259 ASN A CA 1
ATOM 2062 C C . ASN A 1 259 ? -17.703 -17.375 -8.273 1 98.5 259 ASN A C 1
ATOM 2064 O O . ASN A 1 259 ? -18.125 -17.188 -7.137 1 98.5 259 ASN A O 1
ATOM 2068 N N . PHE A 1 260 ? -16.531 -16.781 -8.758 1 98.62 260 PHE A N 1
ATOM 2069 C CA . PHE A 1 260 ? -15.75 -15.953 -7.852 1 98.62 260 PHE A CA 1
ATOM 2070 C C . PHE A 1 260 ? -15.203 -14.727 -8.578 1 98.62 260 PHE A C 1
ATOM 2072 O O . PHE A 1 260 ? -15.18 -14.688 -9.812 1 98.62 260 PHE A O 1
ATOM 2079 N N . VAL A 1 261 ? -14.844 -13.688 -7.863 1 98.69 261 VAL A N 1
ATOM 2080 C CA . VAL A 1 261 ? -14.219 -12.461 -8.344 1 98.69 261 VAL A CA 1
ATOM 2081 C C . VAL A 1 261 ? -12.977 -12.156 -7.512 1 98.69 261 VAL A C 1
ATOM 2083 O O . VAL A 1 261 ? -12.961 -12.383 -6.301 1 98.69 261 VAL A O 1
ATOM 2086 N N . GLU A 1 262 ? -11.906 -11.75 -8.18 1 98.5 262 GLU A N 1
ATOM 2087 C CA . GLU A 1 262 ? -10.719 -11.25 -7.484 1 98.5 262 GLU A CA 1
ATOM 2088 C C . GLU A 1 262 ? -11.031 -9.961 -6.723 1 98.5 262 GLU A C 1
ATOM 2090 O O . GLU A 1 262 ? -11.859 -9.164 -7.156 1 98.5 262 GLU A O 1
ATOM 2095 N N . THR A 1 263 ? -10.414 -9.766 -5.617 1 98.44 263 THR A N 1
ATOM 2096 C CA . THR A 1 263 ? -10.664 -8.57 -4.82 1 98.44 263 THR A CA 1
ATOM 2097 C C . THR A 1 263 ? -9.352 -7.871 -4.473 1 98.44 263 THR A C 1
ATOM 2099 O O . THR A 1 263 ? -8.266 -8.406 -4.723 1 98.44 263 THR A O 1
ATOM 2102 N N . PHE A 1 264 ? -9.477 -6.691 -3.967 1 98.44 264 PHE A N 1
ATOM 2103 C CA . PHE A 1 264 ? -8.352 -6.102 -3.252 1 98.44 264 PHE A CA 1
ATOM 2104 C C . PHE A 1 264 ? -7.969 -6.953 -2.049 1 98.44 264 PHE A C 1
ATOM 2106 O O . PHE A 1 264 ? -8.797 -7.707 -1.525 1 98.44 264 PHE A O 1
ATOM 2113 N N . HIS A 1 265 ? -6.746 -6.84 -1.596 1 98.12 265 HIS A N 1
ATOM 2114 C CA . HIS A 1 265 ? -6.172 -7.688 -0.556 1 98.12 265 HIS A CA 1
ATOM 2115 C C . HIS A 1 265 ? -6.836 -7.43 0.792 1 98.12 265 HIS A C 1
ATOM 2117 O O . HIS A 1 265 ? -6.758 -8.266 1.697 1 98.12 265 HIS A O 1
ATOM 2123 N N . ASP A 1 266 ? -7.512 -6.289 0.927 1 97.31 266 ASP A N 1
ATOM 2124 C CA . ASP A 1 266 ? -8.148 -5.949 2.195 1 97.31 266 ASP A CA 1
ATOM 2125 C C . ASP A 1 266 ? -9.664 -6.125 2.115 1 97.31 266 ASP A C 1
ATOM 2127 O O . ASP A 1 266 ? -10.398 -5.578 2.938 1 97.31 266 ASP A O 1
ATOM 2131 N N . GLU A 1 267 ? -10.203 -6.832 1.156 1 96.69 267 GLU A N 1
ATOM 2132 C CA . GLU A 1 267 ? -11.633 -6.789 0.896 1 96.69 267 GLU A CA 1
ATOM 2133 C C . GLU A 1 267 ? -12.211 -8.195 0.766 1 96.69 267 GLU A C 1
ATOM 2135 O O . GLU A 1 267 ? -13.414 -8.391 0.95 1 96.69 267 GLU A O 1
ATOM 2140 N N . GLY A 1 268 ? -11.406 -9.219 0.484 1 96.56 268 GLY A N 1
ATOM 2141 C CA . GLY A 1 268 ? -11.898 -10.547 0.142 1 96.56 268 GLY A CA 1
ATOM 2142 C C . GLY A 1 268 ? -12.359 -11.344 1.349 1 96.56 268 GLY A C 1
ATOM 2143 O O . GLY A 1 268 ? -12.617 -10.773 2.41 1 96.56 268 GLY A O 1
ATOM 2144 N N . LYS A 1 269 ? -12.648 -12.586 1.19 1 97.12 269 LYS A N 1
ATOM 2145 C CA . LYS A 1 269 ? -13.258 -13.398 2.236 1 97.12 269 LYS A CA 1
ATOM 2146 C C . LYS A 1 269 ? -12.195 -13.992 3.16 1 97.12 269 LYS A C 1
ATOM 2148 O O . LYS A 1 269 ? -12.523 -14.539 4.219 1 97.12 269 LYS A O 1
ATOM 2153 N N . THR A 1 270 ? -10.938 -13.938 2.748 1 97.19 270 THR A N 1
ATOM 2154 C CA . THR A 1 270 ? -9.859 -14.562 3.502 1 97.19 270 THR A CA 1
ATOM 2155 C C . THR A 1 270 ? -9.469 -13.695 4.699 1 97.19 270 THR A C 1
ATOM 2157 O O . THR A 1 270 ? -9.367 -12.477 4.586 1 97.19 270 THR A O 1
ATOM 2160 N N . ASP A 1 271 ? -9.312 -14.32 5.848 1 97.31 271 ASP A N 1
ATOM 2161 C CA . ASP A 1 271 ? -8.672 -13.641 6.973 1 97.31 271 ASP A CA 1
ATOM 2162 C C . ASP A 1 271 ? -7.164 -13.523 6.758 1 97.31 271 ASP A C 1
ATOM 2164 O O . ASP A 1 271 ? -6.402 -14.375 7.223 1 97.31 271 ASP A O 1
ATOM 2168 N N . MET A 1 272 ? -6.762 -12.477 6.137 1 98.25 272 MET A N 1
ATOM 2169 C CA . MET A 1 272 ? -5.375 -12.289 5.711 1 98.25 272 MET A CA 1
ATOM 2170 C C . MET A 1 272 ? -4.438 -12.227 6.91 1 98.25 272 MET A C 1
ATOM 2172 O O . MET A 1 272 ? -3.303 -12.695 6.844 1 98.25 272 MET A O 1
ATOM 2176 N N . LEU A 1 273 ? -4.883 -11.578 7.953 1 98.31 273 LEU A N 1
ATOM 2177 C CA . LEU A 1 273 ? -4.09 -11.477 9.172 1 98.31 273 LEU A CA 1
ATOM 2178 C C . LEU A 1 273 ? -3.826 -12.859 9.766 1 98.31 273 LEU A C 1
ATOM 2180 O O . LEU A 1 273 ? -2.688 -13.18 10.117 1 98.31 273 LEU A O 1
ATOM 2184 N N . ALA A 1 274 ? -4.855 -13.664 9.883 1 98.38 274 ALA A N 1
ATOM 2185 C CA . ALA A 1 274 ? -4.703 -15.016 10.414 1 98.38 274 ALA A CA 1
ATOM 2186 C C . ALA A 1 274 ? -3.744 -15.844 9.555 1 98.38 274 ALA A C 1
ATOM 2188 O O . ALA A 1 274 ? -2.982 -16.656 10.078 1 98.38 274 ALA A O 1
ATOM 2189 N N . CYS A 1 275 ? -3.844 -15.625 8.258 1 98.69 275 CYS A N 1
ATOM 2190 C CA . CYS A 1 275 ? -2.934 -16.344 7.371 1 98.69 275 CYS A CA 1
ATOM 2191 C C . CYS A 1 275 ? -1.489 -15.914 7.613 1 98.69 275 CYS A C 1
ATOM 2193 O O . CYS A 1 275 ? -0.6 -16.766 7.719 1 98.69 275 CYS A O 1
ATOM 2195 N N . MET A 1 276 ? -1.246 -14.609 7.695 1 98.62 276 MET A N 1
ATOM 2196 C CA . MET A 1 276 ? 0.102 -14.117 7.969 1 98.62 276 MET A CA 1
ATOM 2197 C C . MET A 1 276 ? 0.633 -14.68 9.281 1 98.62 276 MET A C 1
ATOM 2199 O O . MET A 1 276 ? 1.794 -15.086 9.359 1 98.62 276 MET A O 1
ATOM 2203 N N . ARG A 1 277 ? -0.195 -14.766 10.297 1 98.19 277 ARG A N 1
ATOM 2204 C CA . ARG A 1 277 ? 0.187 -15.336 11.578 1 98.19 277 ARG A CA 1
ATOM 2205 C C . ARG A 1 277 ? 0.536 -16.812 11.438 1 98.19 277 ARG A C 1
ATOM 2207 O O . ARG A 1 277 ? 1.482 -17.297 12.062 1 98.19 277 ARG A O 1
ATOM 2214 N N . ALA A 1 278 ? -0.255 -17.484 10.633 1 98.75 278 ALA A N 1
ATOM 2215 C CA . ALA A 1 278 ? -0.001 -18.906 10.414 1 98.75 278 ALA A CA 1
ATOM 2216 C C . ALA A 1 278 ? 1.368 -19.141 9.781 1 98.75 278 ALA A C 1
ATOM 2218 O O . ALA A 1 278 ? 2.094 -20.062 10.164 1 98.75 278 ALA A O 1
ATOM 2219 N N . TYR A 1 279 ? 1.695 -18.297 8.812 1 98.75 279 TYR A N 1
ATOM 2220 C CA . TYR A 1 279 ? 3.01 -18.406 8.195 1 98.75 279 TYR A CA 1
ATOM 2221 C C . TYR A 1 279 ? 4.117 -18.188 9.219 1 98.75 279 TYR A C 1
ATOM 2223 O O . TYR A 1 279 ? 5.145 -18.875 9.188 1 98.75 279 TYR A O 1
ATOM 2231 N N . LYS A 1 280 ? 3.961 -17.203 10.047 1 98.38 280 LYS A N 1
ATOM 2232 C CA . LYS A 1 280 ? 4.93 -16.984 11.117 1 98.38 280 LYS A CA 1
ATOM 2233 C C . LYS A 1 280 ? 5.039 -18.203 12.023 1 98.38 280 LYS A C 1
ATOM 2235 O O . LYS A 1 280 ? 6.145 -18.625 12.367 1 98.38 280 LYS A O 1
ATOM 2240 N N . GLU A 1 281 ? 3.928 -18.75 12.438 1 98.12 281 GLU A N 1
ATOM 2241 C CA . GLU A 1 281 ? 3.865 -19.875 13.352 1 98.12 281 GLU A CA 1
ATOM 2242 C C . GLU A 1 281 ? 4.648 -21.078 12.812 1 98.12 281 GLU A C 1
ATOM 2244 O O . GLU A 1 281 ? 5.32 -21.781 13.57 1 98.12 281 GLU A O 1
ATOM 2249 N N . ILE A 1 282 ? 4.562 -21.297 11.516 1 98.12 282 ILE A N 1
ATOM 2250 C CA . ILE A 1 282 ? 5.211 -22.484 10.953 1 98.12 282 ILE A CA 1
ATOM 2251 C C . ILE A 1 282 ? 6.66 -22.156 10.594 1 98.12 282 ILE A C 1
ATOM 2253 O O . ILE A 1 282 ? 7.387 -23.016 10.094 1 98.12 282 ILE A O 1
ATOM 2257 N N . GLY A 1 283 ? 7.047 -20.938 10.812 1 97.81 283 GLY A N 1
ATOM 2258 C CA . GLY A 1 283 ? 8.422 -20.547 10.547 1 97.81 283 GLY A CA 1
ATOM 2259 C C . GLY A 1 283 ? 8.742 -20.469 9.062 1 97.81 283 GLY A C 1
ATOM 2260 O O . GLY A 1 283 ? 9.875 -20.75 8.648 1 97.81 283 GLY A O 1
ATOM 2261 N N . PHE A 1 284 ? 7.754 -20.156 8.273 1 97.88 284 PHE A N 1
ATOM 2262 C CA . PHE A 1 284 ? 7.98 -20.016 6.84 1 97.88 284 PHE A CA 1
ATOM 2263 C C . PHE A 1 284 ? 8.93 -18.859 6.551 1 97.88 284 PHE A C 1
ATOM 2265 O O . PHE A 1 284 ? 8.672 -17.719 6.957 1 97.88 284 PHE A O 1
ATOM 2272 N N . ASP A 1 285 ? 9.945 -19.094 5.801 1 95.75 285 ASP A N 1
ATOM 2273 C CA . ASP A 1 285 ? 10.93 -18.047 5.531 1 95.75 285 ASP A CA 1
ATOM 2274 C C . ASP A 1 285 ? 11.141 -17.875 4.027 1 95.75 285 ASP A C 1
ATOM 2276 O O . ASP A 1 285 ? 12.125 -17.25 3.604 1 95.75 285 ASP A O 1
ATOM 2280 N N . GLY A 1 286 ? 10.258 -18.422 3.205 1 97.5 286 GLY A N 1
ATOM 2281 C CA . GLY A 1 286 ? 10.297 -18.219 1.764 1 97.5 286 GLY A CA 1
ATOM 2282 C C . GLY A 1 286 ? 9.68 -16.906 1.327 1 97.5 286 GLY A C 1
ATOM 2283 O O . GLY A 1 286 ? 9.633 -15.945 2.105 1 97.5 286 GLY A O 1
ATOM 2284 N N . VAL A 1 287 ? 9.297 -16.828 0.026 1 98.5 287 VAL A N 1
ATOM 2285 C CA . VAL A 1 287 ? 8.766 -15.57 -0.499 1 98.5 287 VAL A CA 1
ATOM 2286 C C . VAL A 1 287 ? 7.266 -15.703 -0.746 1 98.5 287 VAL A C 1
ATOM 2288 O O . VAL A 1 287 ? 6.77 -16.797 -1.004 1 98.5 287 VAL A O 1
ATOM 2291 N N . LEU A 1 288 ? 6.566 -14.633 -0.543 1 98.62 288 LEU A N 1
ATOM 2292 C CA . LEU A 1 288 ? 5.184 -14.484 -0.987 1 98.62 288 LEU A CA 1
ATOM 2293 C C . LEU A 1 288 ? 5.051 -13.328 -1.973 1 98.62 288 LEU A C 1
ATOM 2295 O O . LEU A 1 288 ? 5.844 -12.383 -1.938 1 98.62 288 LEU A O 1
ATOM 2299 N N . ARG A 1 289 ? 4.129 -13.391 -2.863 1 98.56 289 ARG A N 1
ATOM 2300 C CA . ARG A 1 289 ? 3.814 -12.273 -3.754 1 98.56 289 ARG A CA 1
ATOM 2301 C C . ARG A 1 289 ? 2.32 -11.977 -3.752 1 98.56 289 ARG A C 1
ATOM 2303 O O . ARG A 1 289 ? 1.502 -12.875 -3.541 1 98.56 289 ARG A O 1
ATOM 2310 N N . PRO A 1 290 ? 1.931 -10.773 -4.078 1 98.12 290 PRO A N 1
ATOM 2311 C CA . PRO A 1 290 ? 0.512 -10.406 -4.078 1 98.12 290 PRO A CA 1
ATOM 2312 C C . PRO A 1 290 ? -0.286 -11.148 -5.152 1 98.12 290 PRO A C 1
ATOM 2314 O O . PRO A 1 290 ? -1.475 -11.414 -4.965 1 98.12 290 PRO A O 1
ATOM 2317 N N . ASP A 1 291 ? 0.362 -11.438 -6.301 1 96.94 291 ASP A N 1
ATOM 2318 C CA . ASP A 1 291 ? -0.235 -12.125 -7.441 1 96.94 291 ASP A CA 1
ATOM 2319 C C . ASP A 1 291 ? -1.283 -11.25 -8.125 1 96.94 291 ASP A C 1
ATOM 2321 O O . ASP A 1 291 ? -0.956 -10.195 -8.68 1 96.94 291 ASP A O 1
ATOM 2325 N N . HIS A 1 292 ? -2.627 -11.531 -8.047 1 97.56 292 HIS A N 1
ATOM 2326 C CA . HIS A 1 292 ? -3.641 -10.781 -8.781 1 97.56 292 HIS A CA 1
ATOM 2327 C C . HIS A 1 292 ? -4.137 -9.586 -7.984 1 97.56 292 HIS A C 1
ATOM 2329 O O . HIS A 1 292 ? -4.371 -9.688 -6.777 1 97.56 292 HIS A O 1
ATOM 2335 N N . VAL A 1 293 ? -4.266 -8.5 -8.711 1 98.25 293 VAL A N 1
ATOM 2336 C CA . VAL A 1 293 ? -4.785 -7.258 -8.148 1 98.25 293 VAL A CA 1
ATOM 2337 C C . VAL A 1 293 ? -5.777 -6.625 -9.117 1 98.25 293 VAL A C 1
ATOM 2339 O O . VAL A 1 293 ? -5.695 -6.848 -10.328 1 98.25 293 VAL A O 1
ATOM 2342 N N . PRO A 1 294 ? -6.73 -5.82 -8.641 1 98.38 294 PRO A N 1
ATOM 2343 C CA . PRO A 1 294 ? -7.586 -5.059 -9.555 1 98.38 294 PRO A CA 1
ATOM 2344 C C . PRO A 1 294 ? -6.809 -4.027 -10.367 1 98.38 294 PRO A C 1
ATOM 2346 O O . PRO A 1 294 ? -5.742 -3.57 -9.938 1 98.38 294 PRO A O 1
ATOM 2349 N N . THR A 1 295 ? -7.395 -3.701 -11.555 1 98.44 295 THR A N 1
ATOM 2350 C CA . THR A 1 295 ? -6.883 -2.586 -12.344 1 98.44 295 THR A CA 1
ATOM 2351 C C . THR A 1 295 ? -7.383 -1.256 -11.789 1 98.44 295 THR A C 1
ATOM 2353 O O . THR A 1 295 ? -8.586 -1.028 -11.695 1 98.44 295 THR A O 1
ATOM 2356 N N . MET A 1 296 ? -6.449 -0.42 -11.477 1 97.94 296 MET A N 1
ATOM 2357 C CA . MET A 1 296 ? -6.805 0.84 -10.828 1 97.94 296 MET A CA 1
ATOM 2358 C C . MET A 1 296 ? -6.684 2.006 -11.812 1 97.94 296 MET A C 1
ATOM 2360 O O . MET A 1 296 ? -6.066 1.87 -12.867 1 97.94 296 MET A O 1
ATOM 2364 N N . GLU A 1 297 ? -7.27 3.104 -11.375 1 96.88 297 GLU A N 1
ATOM 2365 C CA . GLU A 1 297 ? -7.102 4.367 -12.086 1 96.88 297 GLU A CA 1
ATOM 2366 C C . GLU A 1 297 ? -5.629 4.656 -12.352 1 96.88 297 GLU A C 1
ATOM 2368 O O . GLU A 1 297 ? -4.781 4.473 -11.477 1 96.88 297 GLU A O 1
ATOM 2373 N N . GLY A 1 298 ? -5.32 5.039 -13.57 1 94.31 298 GLY A N 1
ATOM 2374 C CA . GLY A 1 298 ? -3.949 5.355 -13.945 1 94.31 298 GLY A CA 1
ATOM 2375 C C . GLY A 1 298 ? -3.236 4.199 -14.625 1 94.31 298 GLY A C 1
ATOM 2376 O O . GLY A 1 298 ? -2.129 4.367 -15.141 1 94.31 298 GLY A O 1
ATOM 2377 N N . ASP A 1 299 ? -3.855 3.033 -14.617 1 95.88 299 ASP A N 1
ATOM 2378 C CA . ASP A 1 299 ? -3.281 1.867 -15.281 1 95.88 299 ASP A CA 1
ATOM 2379 C C . ASP A 1 299 ? -4.133 1.439 -16.469 1 95.88 299 ASP A C 1
ATOM 2381 O O . ASP A 1 299 ? -5.336 1.708 -16.516 1 95.88 299 ASP A O 1
ATOM 2385 N N . SER A 1 300 ? -3.422 0.762 -17.406 1 94.75 300 SER A N 1
ATOM 2386 C CA . SER A 1 300 ? -4.152 0.102 -18.484 1 94.75 300 SER A CA 1
ATOM 2387 C C . SER A 1 300 ? -4.652 -1.271 -18.062 1 94.75 300 SER A C 1
ATOM 2389 O O . SER A 1 300 ? -4.02 -1.94 -17.234 1 94.75 300 SER A O 1
ATOM 2391 N N . ASN A 1 301 ? -5.793 -1.725 -18.547 1 96.81 301 ASN A N 1
ATOM 2392 C CA . ASN A 1 301 ? -6.309 -3.062 -18.281 1 96.81 301 ASN A CA 1
ATOM 2393 C C . ASN A 1 301 ? -5.855 -4.062 -19.344 1 96.81 301 ASN A C 1
ATOM 2395 O O . ASN A 1 301 ? -6.531 -5.062 -19.578 1 96.81 301 ASN A O 1
ATOM 2399 N N . ASP A 1 302 ? -4.715 -3.785 -19.984 1 95.06 302 ASP A N 1
ATOM 2400 C CA . ASP A 1 302 ? -4.168 -4.664 -21.016 1 95.06 302 ASP A CA 1
ATOM 2401 C C . ASP A 1 302 ? -3.711 -5.992 -20.406 1 95.06 302 ASP A C 1
ATOM 2403 O O . ASP A 1 302 ? -3.631 -7.004 -21.109 1 95.06 302 ASP A O 1
ATOM 2407 N N . ARG A 1 303 ? -3.35 -6.004 -19.156 1 94.06 303 ARG A N 1
ATOM 2408 C CA . ARG A 1 303 ? -2.992 -7.207 -18.422 1 94.06 303 ARG A CA 1
ATOM 2409 C C . ARG A 1 303 ? -3.836 -7.34 -17.156 1 94.06 303 ARG A C 1
ATOM 2411 O O . ARG A 1 303 ? -3.322 -7.215 -16.047 1 94.06 303 ARG A O 1
ATOM 2418 N N . PRO A 1 304 ? -5.125 -7.738 -17.375 1 96.62 304 PRO A N 1
ATOM 2419 C CA . PRO A 1 304 ? -6.023 -7.824 -16.219 1 96.62 304 PRO A CA 1
ATOM 2420 C C . PRO A 1 304 ? -5.473 -8.719 -15.117 1 96.62 304 PRO A C 1
ATOM 2422 O O . PRO A 1 304 ? -4.953 -9.805 -15.391 1 96.62 304 PRO A O 1
ATOM 2425 N N . GLY A 1 305 ? -5.531 -8.203 -13.898 1 96 305 GLY A N 1
ATOM 2426 C CA . GLY A 1 305 ? -5.027 -8.938 -12.742 1 96 305 GLY A CA 1
ATOM 2427 C C . GLY A 1 305 ? -3.621 -8.531 -12.344 1 96 305 GLY A C 1
ATOM 2428 O O . GLY A 1 305 ? -3.152 -8.883 -11.258 1 96 305 GLY A O 1
ATOM 2429 N N . TYR A 1 306 ? -3.006 -7.719 -13.188 1 96 306 TYR A N 1
ATOM 2430 C CA . TYR A 1 306 ? -1.609 -7.387 -12.93 1 96 306 TYR A CA 1
ATOM 2431 C C . TYR A 1 306 ? -1.367 -5.891 -13.078 1 96 306 TYR A C 1
ATOM 2433 O O . TYR A 1 306 ? -0.379 -5.473 -13.68 1 96 306 TYR A O 1
ATOM 2441 N N . SER A 1 307 ? -2.309 -5.094 -12.555 1 95.12 307 SER A N 1
ATOM 2442 C CA . SER A 1 307 ? -2.154 -3.646 -12.477 1 95.12 307 SER A CA 1
ATOM 2443 C C . SER A 1 307 ? -0.879 -3.264 -11.734 1 95.12 307 SER A C 1
ATOM 2445 O O . SER A 1 307 ? -0.585 -3.814 -10.672 1 95.12 307 SER A O 1
ATOM 2447 N N . SER A 1 308 ? -0.089 -2.334 -12.336 1 96.44 308 SER A N 1
ATOM 2448 C CA . SER A 1 308 ? 1.101 -1.869 -11.633 1 96.44 308 SER A CA 1
ATOM 2449 C C . SER A 1 308 ? 0.733 -1.173 -10.328 1 96.44 308 SER A C 1
ATOM 2451 O O . SER A 1 308 ? 1.273 -1.5 -9.266 1 96.44 308 SER A O 1
ATOM 2453 N N . ILE A 1 309 ? -0.211 -0.278 -10.414 1 96.75 309 ILE A N 1
ATOM 2454 C CA . ILE A 1 309 ? -0.601 0.528 -9.266 1 96.75 309 ILE A CA 1
ATOM 2455 C C . ILE A 1 309 ? -1.285 -0.355 -8.227 1 96.75 309 ILE A C 1
ATOM 2457 O O . ILE A 1 309 ? -1.033 -0.22 -7.023 1 96.75 309 ILE A O 1
ATOM 2461 N N . GLY A 1 310 ? -2.139 -1.27 -8.688 1 97.62 310 GLY A N 1
ATOM 2462 C CA . GLY A 1 310 ? -2.775 -2.209 -7.781 1 97.62 310 GLY A CA 1
ATOM 2463 C C . GLY A 1 310 ? -1.783 -3.035 -6.984 1 97.62 310 GLY A C 1
ATOM 2464 O O . GLY A 1 310 ? -2.01 -3.324 -5.809 1 97.62 310 GLY A O 1
ATOM 2465 N N . ARG A 1 311 ? -0.697 -3.381 -7.59 1 98 311 ARG A N 1
ATOM 2466 C CA . ARG A 1 311 ? 0.354 -4.156 -6.941 1 98 311 ARG A CA 1
ATOM 2467 C C . ARG A 1 311 ? 1.021 -3.348 -5.832 1 98 311 ARG A C 1
ATOM 2469 O O . ARG A 1 311 ? 1.369 -3.895 -4.781 1 98 311 ARG A O 1
ATOM 2476 N N . LEU A 1 312 ? 1.229 -2.059 -6.086 1 97.75 312 LEU A N 1
ATOM 2477 C CA . LEU A 1 312 ? 1.898 -1.222 -5.094 1 97.75 312 LEU A CA 1
ATOM 2478 C C . LEU A 1 312 ? 1.042 -1.069 -3.842 1 97.75 312 LEU A C 1
ATOM 2480 O O . LEU A 1 312 ? 1.558 -1.109 -2.723 1 97.75 312 LEU A O 1
ATOM 2484 N N . PHE A 1 313 ? -0.291 -0.909 -4.047 1 98.44 313 PHE A N 1
ATOM 2485 C CA . PHE A 1 313 ? -1.209 -0.896 -2.912 1 98.44 313 PHE A CA 1
ATOM 2486 C C . PHE A 1 313 ? -1.146 -2.213 -2.148 1 98.44 313 PHE A C 1
ATOM 2488 O O . PHE A 1 313 ? -1.073 -2.221 -0.918 1 98.44 313 PHE A O 1
ATOM 2495 N N . ALA A 1 314 ? -1.166 -3.312 -2.879 1 98.75 314 ALA A N 1
ATOM 2496 C CA . ALA A 1 314 ? -1.128 -4.641 -2.27 1 98.75 314 ALA A CA 1
ATOM 2497 C C . ALA A 1 314 ? 0.164 -4.848 -1.484 1 98.75 314 ALA A C 1
ATOM 2499 O O . ALA A 1 314 ? 0.142 -5.371 -0.369 1 98.75 314 ALA A O 1
ATOM 2500 N N . ILE A 1 315 ? 1.286 -4.434 -2.066 1 98.75 315 ILE A N 1
ATOM 2501 C CA . ILE A 1 315 ? 2.576 -4.57 -1.398 1 98.75 315 ILE A CA 1
ATOM 2502 C C . ILE A 1 315 ? 2.57 -3.779 -0.093 1 98.75 315 ILE A C 1
ATOM 2504 O O . ILE A 1 315 ? 3.02 -4.273 0.943 1 98.75 315 ILE A O 1
ATOM 2508 N N . GLY A 1 316 ? 2.061 -2.531 -0.155 1 98.69 316 GLY A N 1
ATOM 2509 C CA . GLY A 1 316 ? 1.945 -1.75 1.066 1 98.69 316 GLY A CA 1
ATOM 2510 C C . GLY A 1 316 ? 1.139 -2.445 2.146 1 98.69 316 GLY A C 1
ATOM 2511 O O . GLY A 1 316 ? 1.588 -2.559 3.289 1 98.69 316 GLY A O 1
ATOM 2512 N N . TYR A 1 317 ? -0.04 -2.947 1.799 1 98.75 317 TYR A N 1
ATOM 2513 C CA . TYR A 1 317 ? -0.926 -3.654 2.717 1 98.75 317 TYR A CA 1
ATOM 2514 C C . TYR A 1 317 ? -0.215 -4.844 3.354 1 98.75 317 TYR A C 1
ATOM 2516 O O . TYR A 1 317 ? -0.263 -5.023 4.574 1 98.75 317 TYR A O 1
ATOM 2524 N N . ILE A 1 318 ? 0.503 -5.59 2.561 1 98.81 318 ILE A N 1
ATOM 2525 C CA . ILE A 1 318 ? 1.188 -6.793 3.023 1 98.81 318 ILE A CA 1
ATOM 2526 C C . ILE A 1 318 ? 2.326 -6.406 3.965 1 98.81 318 ILE A C 1
ATOM 2528 O O . ILE A 1 318 ? 2.549 -7.066 4.984 1 98.81 318 ILE A O 1
ATOM 2532 N N . LYS A 1 319 ? 3.064 -5.355 3.652 1 98.56 319 LYS A N 1
ATOM 2533 C CA . LYS A 1 319 ? 4.164 -4.898 4.496 1 98.56 319 LYS A CA 1
ATOM 2534 C C . LYS A 1 319 ? 3.662 -4.488 5.879 1 98.56 319 LYS A C 1
ATOM 2536 O O . LYS A 1 319 ? 4.301 -4.789 6.891 1 98.56 319 LYS A O 1
ATOM 2541 N N . GLY A 1 320 ? 2.492 -3.764 5.891 1 98.31 320 GLY A N 1
ATOM 2542 C CA . GLY A 1 320 ? 1.914 -3.398 7.176 1 98.31 320 GLY A CA 1
ATOM 2543 C C . GLY A 1 320 ? 1.515 -4.598 8.008 1 98.31 320 GLY A C 1
ATOM 2544 O O . GLY A 1 320 ? 1.812 -4.656 9.203 1 98.31 320 GLY A O 1
ATOM 2545 N N . LEU A 1 321 ? 0.874 -5.559 7.383 1 97.94 321 LEU A N 1
ATOM 2546 C CA . LEU A 1 321 ? 0.464 -6.781 8.07 1 97.94 321 LEU A CA 1
ATOM 2547 C C . LEU A 1 321 ? 1.675 -7.535 8.602 1 97.94 321 LEU A C 1
ATOM 2549 O O . LEU A 1 321 ? 1.688 -7.949 9.766 1 97.94 321 LEU A O 1
ATOM 2553 N N . ARG A 1 322 ? 2.633 -7.688 7.723 1 98.12 322 ARG A N 1
ATOM 2554 C CA . ARG A 1 322 ? 3.842 -8.43 8.07 1 98.12 322 ARG A CA 1
ATOM 2555 C C . ARG A 1 322 ? 4.562 -7.781 9.25 1 98.12 322 ARG A C 1
ATOM 2557 O O . ARG A 1 322 ? 5.008 -8.477 10.164 1 98.12 322 ARG A O 1
ATOM 2564 N N . GLU A 1 323 ? 4.723 -6.441 9.18 1 97.69 323 GLU A N 1
ATOM 2565 C CA . GLU A 1 323 ? 5.395 -5.727 10.258 1 97.69 323 GLU A CA 1
ATOM 2566 C C . GLU A 1 323 ? 4.715 -5.977 11.594 1 97.69 323 GLU A C 1
ATOM 2568 O O . GLU A 1 323 ? 5.375 -6.281 12.586 1 97.69 323 GLU A O 1
ATOM 2573 N N . ALA A 1 324 ? 3.439 -5.887 11.625 1 97.75 324 ALA A N 1
ATOM 2574 C CA . ALA A 1 324 ? 2.688 -6.051 12.867 1 97.75 324 ALA A CA 1
ATOM 2575 C C . ALA A 1 324 ? 2.797 -7.48 13.391 1 97.75 324 ALA A C 1
ATOM 2577 O O . ALA A 1 324 ? 3.014 -7.699 14.586 1 97.75 324 ALA A O 1
ATOM 2578 N N . VAL A 1 325 ? 2.684 -8.484 12.516 1 97.75 325 VAL A N 1
ATOM 2579 C CA . VAL A 1 325 ? 2.646 -9.891 12.906 1 97.75 325 VAL A CA 1
ATOM 2580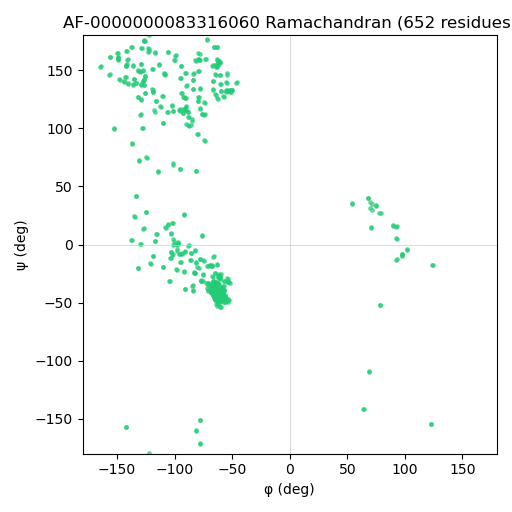 C C . VAL A 1 325 ? 4.027 -10.328 13.383 1 97.75 325 VAL A C 1
ATOM 2582 O O . VAL A 1 325 ? 4.148 -11.07 14.367 1 97.75 325 VAL A O 1
ATOM 2585 N N . TYR A 1 326 ? 5.059 -9.898 12.773 1 96.88 326 TYR A N 1
ATOM 2586 C CA . TYR A 1 326 ? 6.395 -10.414 13.062 1 96.88 326 TYR A CA 1
ATOM 2587 C C . TYR A 1 326 ? 7.078 -9.586 14.141 1 96.88 326 TYR A C 1
ATOM 2589 O O . TYR A 1 326 ? 8.18 -9.922 14.586 1 96.88 326 TYR A O 1
ATOM 2597 N N . ALA A 1 327 ? 6.48 -8.484 14.578 1 91.88 327 ALA A N 1
ATOM 2598 C CA . ALA A 1 327 ? 6.977 -7.742 15.734 1 91.88 327 ALA A CA 1
ATOM 2599 C C . ALA A 1 327 ? 6.629 -8.453 17.031 1 91.88 327 ALA A C 1
ATOM 2601 O O . ALA A 1 327 ? 7.273 -8.227 18.062 1 91.88 327 ALA A O 1
ATOM 2602 N N . GLU A 1 328 ? 5.566 -9.18 17.219 1 78.25 328 GLU A N 1
ATOM 2603 C CA . GLU A 1 328 ? 5.121 -9.891 18.422 1 78.25 328 GLU A CA 1
ATOM 2604 C C . GLU A 1 328 ? 5.996 -11.109 18.703 1 78.25 328 GLU A C 1
ATOM 2606 O O . GLU A 1 328 ? 6.5 -11.742 17.766 1 78.25 328 GLU A O 1
ATOM 2611 N N . MET B 1 1 ? -12.789 3.025 16.141 1 89.25 1 MET B N 1
ATOM 2612 C CA . MET B 1 1 ? -11.562 2.668 15.43 1 89.25 1 MET B CA 1
ATOM 2613 C C . MET B 1 1 ? -11.102 3.811 14.539 1 89.25 1 MET B C 1
ATOM 2615 O O . MET B 1 1 ? -11.922 4.484 13.914 1 89.25 1 MET B O 1
ATOM 2619 N N . ILE B 1 2 ? -9.852 4.039 14.484 1 95.25 2 ILE B N 1
ATOM 2620 C CA . ILE B 1 2 ? -9.227 5.102 13.703 1 95.25 2 ILE B CA 1
ATOM 2621 C C . ILE B 1 2 ? -9.562 4.926 12.227 1 95.25 2 ILE B C 1
ATOM 2623 O O . ILE B 1 2 ? -9.586 3.803 11.719 1 95.25 2 ILE B O 1
ATOM 2627 N N . GLN B 1 3 ? -9.867 6.016 11.555 1 97.25 3 GLN B N 1
ATOM 2628 C CA . GLN B 1 3 ? -10.211 5.984 10.133 1 97.25 3 GLN B CA 1
ATOM 2629 C C . GLN B 1 3 ? -9.109 6.609 9.289 1 97.25 3 GLN B C 1
ATOM 2631 O O . GLN B 1 3 ? -8.445 7.551 9.719 1 97.25 3 GLN B O 1
ATOM 2636 N N . ILE B 1 4 ? -8.969 6.055 8.094 1 98.56 4 ILE B N 1
ATOM 2637 C CA . ILE B 1 4 ? -7.988 6.602 7.164 1 98.56 4 ILE B CA 1
ATOM 2638 C C . ILE B 1 4 ? -8.656 7.625 6.25 1 98.56 4 ILE B C 1
ATOM 2640 O O . ILE B 1 4 ? -9.742 7.375 5.719 1 98.56 4 ILE B O 1
ATOM 2644 N N . ALA B 1 5 ? -8.07 8.781 6.133 1 98.81 5 ALA B N 1
ATOM 2645 C CA . ALA B 1 5 ? -8.508 9.844 5.234 1 98.81 5 ALA B CA 1
ATOM 2646 C C . ALA B 1 5 ? -7.402 10.242 4.266 1 98.81 5 ALA B C 1
ATOM 2648 O O . ALA B 1 5 ? -6.266 9.766 4.383 1 98.81 5 ALA B O 1
ATOM 2649 N N . GLU B 1 6 ? -7.766 10.984 3.314 1 98.5 6 GLU B N 1
ATOM 2650 C CA . GLU B 1 6 ? -6.77 11.516 2.389 1 98.5 6 GLU B CA 1
ATOM 2651 C C . GLU B 1 6 ? -7.102 12.945 1.975 1 98.5 6 GLU B C 1
ATOM 2653 O O . GLU B 1 6 ? -8.273 13.305 1.852 1 98.5 6 GLU B O 1
ATOM 2658 N N . VAL B 1 7 ? -6.059 13.742 1.814 1 98.25 7 VAL B N 1
ATOM 2659 C CA . VAL B 1 7 ? -6.246 15.102 1.323 1 98.25 7 VAL B CA 1
ATOM 2660 C C . VAL B 1 7 ? -6.559 15.07 -0.171 1 98.25 7 VAL B C 1
ATOM 2662 O O . VAL B 1 7 ? -5.793 14.516 -0.96 1 98.25 7 VAL B O 1
ATOM 2665 N N . LEU B 1 8 ? -7.645 15.594 -0.562 1 97.44 8 LEU B N 1
ATOM 2666 C CA . LEU B 1 8 ? -8.07 15.672 -1.957 1 97.44 8 LEU B CA 1
ATOM 2667 C C . LEU B 1 8 ? -8.391 17.109 -2.35 1 97.44 8 LEU B C 1
ATOM 2669 O O . LEU B 1 8 ? -8.898 17.875 -1.533 1 97.44 8 LEU B O 1
ATOM 2673 N N . PRO B 1 9 ? -8.094 17.453 -3.594 1 94.81 9 PRO B N 1
ATOM 2674 C CA . PRO B 1 9 ? -8.516 18.781 -4.043 1 94.81 9 PRO B CA 1
ATOM 2675 C C . PRO B 1 9 ? -10.031 18.953 -4.047 1 94.81 9 PRO B C 1
ATOM 2677 O O . PRO B 1 9 ? -10.766 17.969 -4.047 1 94.81 9 PRO B O 1
ATOM 2680 N N . PRO B 1 10 ? -10.469 20.156 -4.008 1 93.44 10 PRO B N 1
ATOM 2681 C CA . PRO B 1 10 ? -11.906 20.391 -3.867 1 93.44 10 PRO B CA 1
ATOM 2682 C C . PRO B 1 10 ? -12.672 20.141 -5.164 1 93.44 10 PRO B C 1
ATOM 2684 O O . PRO B 1 10 ? -13.883 20.406 -5.23 1 93.44 10 PRO B O 1
ATOM 2687 N N . TYR B 1 11 ? -11.984 19.594 -6.238 1 92.06 11 TYR B N 1
ATOM 2688 C CA . TYR B 1 11 ? -12.617 19.219 -7.496 1 92.06 11 TYR B CA 1
ATOM 2689 C C . TYR B 1 11 ? -12.219 17.797 -7.895 1 92.06 11 TYR B C 1
ATOM 2691 O O . TYR B 1 11 ? -11.102 17.359 -7.602 1 92.06 11 TYR B O 1
ATOM 2699 N N . PRO B 1 12 ? -13.172 17.141 -8.578 1 93.94 12 PRO B N 1
ATOM 2700 C CA . PRO B 1 12 ? -12.859 15.773 -8.969 1 93.94 12 PRO B CA 1
ATOM 2701 C C . PRO B 1 12 ? -11.562 15.664 -9.758 1 93.94 12 PRO B C 1
ATOM 2703 O O . PRO B 1 12 ? -11.258 16.531 -10.578 1 93.94 12 PRO B O 1
ATOM 2706 N N . SER B 1 13 ? -10.805 14.672 -9.484 1 94.62 13 SER B N 1
ATOM 2707 C CA . SER B 1 13 ? -9.523 14.375 -10.117 1 94.62 13 SER B CA 1
ATOM 2708 C C . SER B 1 13 ? -9.258 12.875 -10.148 1 94.62 13 SER B C 1
ATOM 2710 O O . SER B 1 13 ? -9.953 12.102 -9.492 1 94.62 13 SER B O 1
ATOM 2712 N N . PRO B 1 14 ? -8.305 12.43 -10.945 1 95.81 14 PRO B N 1
ATOM 2713 C CA . PRO B 1 14 ? -7.953 11.008 -10.938 1 95.81 14 PRO B CA 1
ATOM 2714 C C . PRO B 1 14 ? -7.605 10.484 -9.547 1 95.81 14 PRO B C 1
ATOM 2716 O O . PRO B 1 14 ? -7.883 9.328 -9.227 1 95.81 14 PRO B O 1
ATOM 2719 N N . LEU B 1 15 ? -7.047 11.352 -8.789 1 96.44 15 LEU B N 1
ATOM 2720 C CA . LEU B 1 15 ? -6.68 10.961 -7.434 1 96.44 15 LEU B CA 1
ATOM 2721 C C . LEU B 1 15 ? -7.914 10.586 -6.621 1 96.44 15 LEU B C 1
ATOM 2723 O O . LEU B 1 15 ? -7.855 9.703 -5.762 1 96.44 15 LEU B O 1
ATOM 2727 N N . TRP B 1 16 ? -9.078 11.258 -6.883 1 97.69 16 TRP B N 1
ATOM 2728 C CA . TRP B 1 16 ? -10.32 10.898 -6.219 1 97.69 16 TRP B CA 1
ATOM 2729 C C . TRP B 1 16 ? -10.641 9.422 -6.43 1 97.69 16 TRP B C 1
ATOM 2731 O O . TRP B 1 16 ? -10.945 8.703 -5.473 1 97.69 16 TRP B O 1
ATOM 2741 N N . ASN B 1 17 ? -10.508 8.992 -7.684 1 97.56 17 ASN B N 1
ATOM 2742 C CA . ASN B 1 17 ? -10.797 7.602 -8.031 1 97.56 17 ASN B CA 1
ATOM 2743 C C . ASN B 1 17 ? -9.805 6.645 -7.363 1 97.56 17 ASN B C 1
ATOM 2745 O O . ASN B 1 17 ? -10.211 5.613 -6.824 1 97.56 17 ASN B O 1
ATOM 2749 N N . MET B 1 18 ? -8.57 6.996 -7.398 1 97.88 18 MET B N 1
ATOM 2750 C CA . MET B 1 18 ? -7.527 6.152 -6.824 1 97.88 18 MET B CA 1
ATOM 2751 C C . MET B 1 18 ? -7.766 5.934 -5.332 1 97.88 18 MET B C 1
ATOM 2753 O O . MET B 1 18 ? -7.68 4.805 -4.848 1 97.88 18 MET B O 1
ATOM 2757 N N . VAL B 1 19 ? -8.039 7.016 -4.676 1 98.06 19 VAL B N 1
ATOM 2758 C CA . VAL B 1 19 ? -8.219 6.965 -3.229 1 98.06 19 VAL B CA 1
ATOM 2759 C C . VAL B 1 19 ? -9.469 6.145 -2.891 1 98.06 19 VAL B C 1
ATOM 2761 O O . VAL B 1 19 ? -9.445 5.328 -1.969 1 98.06 19 VAL B O 1
ATOM 2764 N N . LYS B 1 20 ? -10.523 6.316 -3.617 1 97.69 20 LYS B N 1
ATOM 2765 C CA . LYS B 1 20 ? -11.727 5.516 -3.443 1 97.69 20 LYS B CA 1
ATOM 2766 C C . LYS B 1 20 ? -11.438 4.031 -3.662 1 97.69 20 LYS B C 1
ATOM 2768 O O . LYS B 1 20 ? -11.961 3.18 -2.943 1 97.69 20 LYS B O 1
ATOM 2773 N N . GLN B 1 21 ? -10.672 3.76 -4.629 1 98.38 21 GLN B N 1
ATOM 2774 C CA . GLN B 1 21 ? -10.32 2.387 -4.969 1 98.38 21 GLN B CA 1
ATOM 2775 C C . GLN B 1 21 ? -9.508 1.733 -3.855 1 98.38 21 GLN B C 1
ATOM 2777 O O . GLN B 1 21 ? -9.547 0.513 -3.684 1 98.38 21 GLN B O 1
ATOM 2782 N N . CYS B 1 22 ? -8.828 2.533 -3.045 1 98 22 CYS B N 1
ATOM 2783 C CA . CYS B 1 22 ? -8.094 2.023 -1.89 1 98 22 CYS B CA 1
ATOM 2784 C C . CYS B 1 22 ? -9.031 1.814 -0.703 1 98 22 CYS B C 1
ATOM 2786 O O . CYS B 1 22 ? -8.609 1.324 0.346 1 98 22 CYS B O 1
ATOM 2788 N N . GLY B 1 23 ? -10.289 2.203 -0.799 1 97.88 23 GLY B N 1
ATOM 2789 C CA . GLY B 1 23 ? -11.281 1.992 0.246 1 97.88 23 GLY B CA 1
ATOM 2790 C C . GLY B 1 23 ? -11.344 3.133 1.243 1 97.88 23 GLY B C 1
ATOM 2791 O O . GLY B 1 23 ? -11.844 2.963 2.359 1 97.88 23 GLY B O 1
ATOM 2792 N N . VAL B 1 24 ? -10.789 4.281 0.875 1 98.38 24 VAL B N 1
ATOM 2793 C CA . VAL B 1 24 ? -10.828 5.453 1.74 1 98.38 24 VAL B CA 1
ATOM 2794 C C . VAL B 1 24 ? -12.047 6.305 1.405 1 98.38 24 VAL B C 1
ATOM 2796 O O . VAL B 1 24 ? -12.266 6.66 0.245 1 98.38 24 VAL B O 1
ATOM 2799 N N . THR B 1 25 ? -12.836 6.609 2.422 1 97.44 25 THR B N 1
ATOM 2800 C CA . THR B 1 25 ? -14.062 7.348 2.166 1 97.44 25 THR B CA 1
ATOM 2801 C C . THR B 1 25 ? -14.055 8.688 2.9 1 97.44 25 THR B C 1
ATOM 2803 O O . THR B 1 25 ? -14.93 9.523 2.68 1 97.44 25 THR B O 1
ATOM 2806 N N . HIS B 1 26 ? -13.109 8.914 3.781 1 98.75 26 HIS B N 1
ATOM 2807 C CA . HIS B 1 26 ? -12.977 10.188 4.477 1 98.75 26 HIS B CA 1
ATOM 2808 C C . HIS B 1 26 ? -11.977 11.094 3.77 1 98.75 26 HIS B C 1
ATOM 2810 O O . HIS B 1 26 ? -10.953 10.633 3.264 1 98.75 26 HIS B O 1
ATOM 2816 N N . VAL B 1 27 ? -12.305 12.383 3.789 1 98.62 27 VAL B N 1
ATOM 2817 C CA . VAL B 1 27 ? -11.492 13.328 3.039 1 98.62 27 VAL B CA 1
ATOM 2818 C C . VAL B 1 27 ? -11.039 14.469 3.955 1 98.62 27 VAL B C 1
ATOM 2820 O O . VAL B 1 27 ? -11.805 14.922 4.809 1 98.62 27 VAL B O 1
ATOM 2823 N N . VAL B 1 28 ? -9.828 14.812 3.816 1 98.75 28 VAL B N 1
ATOM 2824 C CA . VAL B 1 28 ? -9.305 16.094 4.289 1 98.75 28 VAL B CA 1
ATOM 2825 C C . VAL B 1 28 ? -9.375 17.125 3.166 1 98.75 28 VAL B C 1
ATOM 2827 O O . VAL B 1 28 ? -8.648 17.016 2.176 1 98.75 28 VAL B O 1
ATOM 2830 N N . GLY B 1 29 ? -10.242 18.125 3.393 1 97.94 29 GLY B N 1
ATOM 2831 C CA . GLY B 1 29 ? -10.477 19.109 2.346 1 97.94 29 GLY B CA 1
ATOM 2832 C C . GLY B 1 29 ? -9.547 20.297 2.432 1 97.94 29 GLY B C 1
ATOM 2833 O O . GLY B 1 29 ? -9.133 20.703 3.523 1 97.94 29 GLY B O 1
ATOM 2834 N N . THR B 1 30 ? -9.258 20.797 1.254 1 95.5 30 THR B N 1
ATOM 2835 C CA . THR B 1 30 ? -8.57 22.078 1.131 1 95.5 30 THR B CA 1
ATOM 2836 C C . THR B 1 30 ? -9.438 23.094 0.374 1 95.5 30 THR B C 1
ATOM 2838 O O . THR B 1 30 ? -10 22.766 -0.67 1 95.5 30 THR B O 1
ATOM 2841 N N . MET B 1 31 ? -9.516 24.25 0.922 1 94.88 31 MET B N 1
ATOM 2842 C CA . MET B 1 31 ? -10.359 25.266 0.309 1 94.88 31 MET B CA 1
ATOM 2843 C C . MET B 1 31 ? -9.812 25.703 -1.049 1 94.88 31 MET B C 1
ATOM 2845 O O . MET B 1 31 ? -8.617 25.547 -1.314 1 94.88 31 MET B O 1
ATOM 2849 N N . ASP B 1 32 ? -10.719 26.172 -1.876 1 90.5 32 ASP B N 1
ATOM 2850 C CA . ASP B 1 32 ? -10.383 26.578 -3.232 1 90.5 32 ASP B CA 1
ATOM 2851 C C . ASP B 1 32 ? -9.922 28.047 -3.264 1 90.5 32 ASP B C 1
ATOM 2853 O O . ASP B 1 32 ? -10.75 28.953 -3.217 1 90.5 32 ASP B O 1
ATOM 2857 N N . PHE B 1 33 ? -8.633 28.203 -3.354 1 86.62 33 PHE B N 1
ATOM 2858 C CA . PHE B 1 33 ? -8.094 29.562 -3.371 1 86.62 33 PHE B CA 1
ATOM 2859 C C . PHE B 1 33 ? -7.723 29.984 -4.789 1 86.62 33 PHE B C 1
ATOM 2861 O O . PHE B 1 33 ? -6.914 30.891 -4.984 1 86.62 33 PHE B O 1
ATOM 2868 N N . ARG B 1 34 ? -8.25 29.312 -5.867 1 78.06 34 ARG B N 1
ATOM 2869 C CA . ARG B 1 34 ? -7.988 29.703 -7.25 1 78.06 34 ARG B CA 1
ATOM 2870 C C . ARG B 1 34 ? -8.352 31.156 -7.484 1 78.06 34 ARG B C 1
ATOM 2872 O O . ARG B 1 34 ? -9.203 31.719 -6.789 1 78.06 34 ARG B O 1
ATOM 2879 N N . PRO B 1 35 ? -7.547 31.703 -8.391 1 74.94 35 PRO B N 1
ATOM 2880 C CA . PRO B 1 35 ? -7.645 33.125 -8.641 1 74.94 35 PRO B CA 1
ATOM 2881 C C . PRO B 1 35 ? -9.086 33.625 -8.812 1 74.94 35 PRO B C 1
ATOM 2883 O O . PRO B 1 35 ? -9.914 32.875 -9.367 1 74.94 35 PRO B O 1
ATOM 2886 N N . GLY B 1 36 ? -9.414 34.844 -8.211 1 71.44 36 GLY B N 1
ATOM 2887 C CA . GLY B 1 36 ? -10.711 35.469 -8.391 1 71.44 36 GLY B CA 1
ATOM 2888 C C . GLY B 1 36 ? -11.43 35.75 -7.086 1 71.44 36 GLY B C 1
ATOM 2889 O O . GLY B 1 36 ? -12.297 36.625 -7.023 1 71.44 36 GLY B O 1
ATOM 2890 N N . TRP B 1 37 ? -10.914 35.031 -6.059 1 71.75 37 TRP B N 1
ATOM 2891 C CA . TRP B 1 37 ? -11.672 35.188 -4.824 1 71.75 37 TRP B CA 1
ATOM 2892 C C . TRP B 1 37 ? -11.391 36.531 -4.188 1 71.75 37 TRP B C 1
ATOM 2894 O O . TRP B 1 37 ? -12.227 37.062 -3.441 1 71.75 37 TRP B O 1
ATOM 2904 N N . GLU B 1 38 ? -10.258 37.062 -4.477 1 72.38 38 GLU B N 1
ATOM 2905 C CA . GLU B 1 38 ? -9.875 38.344 -3.91 1 72.38 38 GLU B CA 1
ATOM 2906 C C . GLU B 1 38 ? -10.812 39.438 -4.367 1 72.38 38 GLU B C 1
ATOM 2908 O O . GLU B 1 38 ? -10.906 40.5 -3.727 1 72.38 38 GLU B O 1
ATOM 2913 N N . ASN B 1 39 ? -11.492 39.062 -5.414 1 72.06 39 ASN B N 1
ATOM 2914 C CA . ASN B 1 39 ? -12.367 40.062 -5.992 1 72.06 39 ASN B CA 1
ATOM 2915 C C . ASN B 1 39 ? -13.82 39.844 -5.57 1 72.06 39 ASN B C 1
ATOM 2917 O O . ASN B 1 39 ? -14.703 40.625 -5.926 1 72.06 39 ASN B O 1
ATOM 2921 N N . THR B 1 40 ? -13.906 38.875 -4.762 1 75.12 40 THR B N 1
ATOM 2922 C CA . THR B 1 40 ? -15.273 38.531 -4.402 1 75.12 40 THR B CA 1
ATOM 2923 C C . THR B 1 40 ? -15.812 39.5 -3.342 1 75.12 40 THR B C 1
ATOM 2925 O O . THR B 1 40 ? -15.102 39.844 -2.393 1 75.12 40 THR B O 1
ATOM 2928 N N . ARG B 1 41 ? -17.047 40.094 -3.697 1 74.25 41 ARG B N 1
ATOM 2929 C CA . ARG B 1 41 ? -17.703 41 -2.76 1 74.25 41 ARG B CA 1
ATOM 2930 C C . ARG B 1 41 ? -18.719 40.25 -1.897 1 74.25 41 ARG B C 1
ATOM 2932 O O . ARG B 1 41 ? -19.172 40.781 -0.876 1 74.25 41 ARG B O 1
ATOM 2939 N N . ASN B 1 42 ? -18.891 39.125 -2.217 1 85.12 42 ASN B N 1
ATOM 2940 C CA . ASN B 1 42 ? -19.844 38.281 -1.498 1 85.12 42 ASN B CA 1
ATOM 2941 C C . ASN B 1 42 ? -19.141 37.344 -0.531 1 85.12 42 ASN B C 1
ATOM 2943 O O . ASN B 1 42 ? -18.438 36.406 -0.956 1 85.12 42 ASN B O 1
ATOM 2947 N N . ARG B 1 43 ? -19.391 37.531 0.778 1 87.5 43 ARG B N 1
ATOM 2948 C CA . ARG B 1 43 ? -18.719 36.812 1.836 1 87.5 43 ARG B CA 1
ATOM 2949 C C . ARG B 1 43 ? -18.984 35.312 1.707 1 87.5 43 ARG B C 1
ATOM 2951 O O . ARG B 1 43 ? -18.125 34.5 2.039 1 87.5 43 ARG B O 1
ATOM 2958 N N . ASP B 1 44 ? -20.047 34.969 1.181 1 91 44 ASP B N 1
ATOM 2959 C CA . ASP B 1 44 ? -20.422 33.594 1.06 1 91 44 ASP B CA 1
ATOM 2960 C C . ASP B 1 44 ? -19.641 32.875 -0.047 1 91 44 ASP B C 1
ATOM 2962 O O . ASP B 1 44 ? -19.578 31.656 -0.099 1 91 44 ASP B O 1
ATOM 2966 N N . GLU B 1 45 ? -19.016 33.781 -0.81 1 91.25 45 GLU B N 1
ATOM 2967 C CA . GLU B 1 45 ? -18.328 33.25 -1.973 1 91.25 45 GLU B CA 1
ATOM 2968 C C . GLU B 1 45 ? -16.812 33.188 -1.74 1 91.25 45 GLU B C 1
ATOM 2970 O O . GLU B 1 45 ? -16.078 32.625 -2.557 1 91.25 45 GLU B O 1
ATOM 2975 N N . LEU B 1 46 ? -16.438 33.719 -0.656 1 93.94 46 LEU B N 1
ATOM 2976 C CA . LEU B 1 46 ? -15.031 33.562 -0.282 1 93.94 46 LEU B CA 1
ATOM 2977 C C . LEU B 1 46 ? -14.703 32.094 -0.077 1 93.94 46 LEU B C 1
ATOM 2979 O O . LEU B 1 46 ? -15.594 31.281 0.187 1 93.94 46 LEU B O 1
ATOM 2983 N N . PRO B 1 47 ? -13.484 31.656 -0.169 1 95.62 47 PRO B N 1
ATOM 2984 C CA . PRO B 1 47 ? -13.133 30.25 -0.013 1 95.62 47 PRO B CA 1
ATOM 2985 C C . PRO B 1 47 ? -13.625 29.656 1.308 1 95.62 47 PRO B C 1
ATOM 2987 O O . PRO B 1 47 ? -13.984 28.484 1.365 1 95.62 47 PRO B O 1
ATOM 2990 N N . TRP B 1 48 ? -13.734 30.531 2.359 1 97 48 TRP B N 1
ATOM 2991 C CA . TRP B 1 48 ? -14.18 30.062 3.668 1 97 48 TRP B CA 1
ATOM 2992 C C . TRP B 1 48 ? -15.633 30.453 3.918 1 97 48 TRP B C 1
ATOM 2994 O O . TRP B 1 48 ? -16.125 30.344 5.043 1 97 48 TRP B O 1
ATOM 3004 N N . GLY B 1 49 ? -16.266 30.938 2.924 1 96.06 49 GLY B N 1
ATOM 3005 C CA . GLY B 1 49 ? -17.672 31.297 3.012 1 96.06 49 GLY B CA 1
ATOM 3006 C C . GLY B 1 49 ? -18.609 30.109 2.938 1 96.06 49 GLY B C 1
ATOM 3007 O O . GLY B 1 49 ? -18.203 29.031 2.49 1 96.06 49 GLY B O 1
ATOM 3008 N N . TYR B 1 50 ? -19.797 30.312 3.311 1 97.44 50 TYR B N 1
ATOM 3009 C CA . TYR B 1 50 ? -20.766 29.219 3.457 1 97.44 50 TYR B CA 1
ATOM 3010 C C . TYR B 1 50 ? -21.016 28.531 2.121 1 97.44 50 TYR B C 1
ATOM 3012 O O . TYR B 1 50 ? -20.953 27.312 2.023 1 97.44 50 TYR B O 1
ATOM 3020 N N . GLN B 1 51 ? -21.281 29.266 1.106 1 96.12 51 GLN B N 1
ATOM 3021 C CA . GLN B 1 51 ? -21.625 28.688 -0.187 1 96.12 51 GLN B CA 1
ATOM 3022 C C . GLN B 1 51 ? -20.438 27.938 -0.785 1 96.12 51 GLN B C 1
ATOM 3024 O O . GLN B 1 51 ? -20.609 26.891 -1.418 1 96.12 51 GLN B O 1
ATOM 3029 N N . SER B 1 52 ? -19.281 28.516 -0.649 1 95.19 52 SER B N 1
ATOM 3030 C CA . SER B 1 52 ? -18.078 27.844 -1.136 1 95.19 52 SER B CA 1
ATOM 3031 C C . SER B 1 52 ? -17.859 26.516 -0.434 1 95.19 52 SER B C 1
ATOM 3033 O O . SER B 1 52 ? -17.547 25.516 -1.079 1 95.19 52 SER B O 1
ATOM 3035 N N . LEU B 1 53 ? -18.078 26.5 0.837 1 97.56 53 LEU B N 1
ATOM 3036 C CA . LEU B 1 53 ? -17.891 25.266 1.604 1 97.56 53 LEU B CA 1
ATOM 3037 C C . LEU B 1 53 ? -18.984 24.25 1.262 1 97.56 53 LEU B C 1
ATOM 3039 O O . LEU B 1 53 ? -18.734 23.047 1.245 1 97.56 53 LEU B O 1
ATOM 3043 N N . VAL B 1 54 ? -20.188 24.719 1.003 1 97.69 54 VAL B N 1
ATOM 3044 C CA . VAL B 1 54 ? -21.281 23.844 0.577 1 97.69 54 VAL B CA 1
ATOM 3045 C C . VAL B 1 54 ? -20.875 23.125 -0.714 1 97.69 54 VAL B C 1
ATOM 3047 O O . VAL B 1 54 ? -21.031 21.906 -0.832 1 97.69 54 VAL B O 1
ATOM 3050 N N . ARG B 1 55 ? -20.344 23.875 -1.615 1 96.62 55 ARG B N 1
ATOM 3051 C CA . ARG B 1 55 ? -19.969 23.297 -2.902 1 96.62 55 ARG B CA 1
ATOM 3052 C C . ARG B 1 55 ? -18.859 22.266 -2.734 1 96.62 55 ARG B C 1
ATOM 3054 O O . ARG B 1 55 ? -18.875 21.219 -3.371 1 96.62 55 ARG B O 1
ATOM 3061 N N . MET B 1 56 ? -17.922 22.609 -1.919 1 97 56 MET B N 1
ATOM 3062 C CA . MET B 1 56 ? -16.844 21.672 -1.652 1 97 56 MET B CA 1
ATOM 3063 C C . MET B 1 56 ? -17.375 20.391 -1.016 1 97 56 MET B C 1
ATOM 3065 O O . MET B 1 56 ? -17.078 19.297 -1.484 1 97 56 MET B O 1
ATOM 3069 N N . LYS B 1 57 ? -18.172 20.547 0.047 1 98 57 LYS B N 1
ATOM 3070 C CA . LYS B 1 57 ? -18.719 19.406 0.771 1 98 57 LYS B CA 1
ATOM 3071 C C . LYS B 1 57 ? -19.578 18.531 -0.143 1 98 57 LYS B C 1
ATOM 3073 O O . LYS B 1 57 ? -19.453 17.312 -0.13 1 98 57 LYS B O 1
ATOM 3078 N N . THR B 1 58 ? -20.422 19.125 -0.93 1 97.75 58 THR B N 1
ATOM 3079 C CA . THR B 1 58 ? -21.344 18.359 -1.762 1 97.75 58 THR B CA 1
ATOM 3080 C C . THR B 1 58 ? -20.594 17.656 -2.895 1 97.75 58 THR B C 1
ATOM 3082 O O . THR B 1 58 ? -20.969 16.562 -3.311 1 97.75 58 THR B O 1
ATOM 3085 N N . ALA B 1 59 ? -19.516 18.328 -3.373 1 97.25 59 ALA B N 1
ATOM 3086 C CA . ALA B 1 59 ? -18.688 17.656 -4.379 1 97.25 59 ALA B CA 1
ATOM 3087 C C . ALA B 1 59 ? -18.141 16.344 -3.842 1 97.25 59 ALA B C 1
ATOM 3089 O O . ALA B 1 59 ? -18.203 15.32 -4.527 1 97.25 59 ALA B O 1
ATOM 3090 N N . TYR B 1 60 ? -17.609 16.375 -2.633 1 97.94 60 TYR B N 1
ATOM 3091 C CA . TYR B 1 60 ? -17.109 15.164 -1.999 1 97.94 60 TYR B CA 1
ATOM 3092 C C . TYR B 1 60 ? -18.234 14.156 -1.782 1 97.94 60 TYR B C 1
ATOM 3094 O O . TYR B 1 60 ? -18.094 12.977 -2.104 1 97.94 60 TYR B O 1
ATOM 3102 N N . GLU B 1 61 ? -19.391 14.609 -1.272 1 98 61 GLU B N 1
ATOM 3103 C CA . GLU B 1 61 ? -20.5 13.727 -0.956 1 98 61 GLU B CA 1
ATOM 3104 C C . GLU B 1 61 ? -21.078 13.078 -2.217 1 98 61 GLU B C 1
ATOM 3106 O O . GLU B 1 61 ? -21.438 11.898 -2.207 1 98 61 GLU B O 1
ATOM 3111 N N . ASP B 1 62 ? -21.141 13.844 -3.271 1 97.62 62 ASP B N 1
ATOM 3112 C CA . ASP B 1 62 ? -21.625 13.32 -4.547 1 97.62 62 ASP B CA 1
ATOM 3113 C C . ASP B 1 62 ? -20.734 12.18 -5.035 1 97.62 62 ASP B C 1
ATOM 3115 O O . ASP B 1 62 ? -21.203 11.289 -5.75 1 97.62 62 ASP B O 1
ATOM 3119 N N . ALA B 1 63 ? -19.516 12.211 -4.602 1 96.56 63 ALA B N 1
ATOM 3120 C CA . ALA B 1 63 ? -18.578 11.18 -5.02 1 96.56 63 ALA B CA 1
ATOM 3121 C C . ALA B 1 63 ? -18.469 10.07 -3.98 1 96.56 63 ALA B C 1
ATOM 3123 O O . ALA B 1 63 ? -17.656 9.156 -4.109 1 96.56 63 ALA B O 1
ATOM 3124 N N . GLY B 1 64 ? -19.219 10.172 -2.941 1 97.06 64 GLY B N 1
ATOM 3125 C CA . GLY B 1 64 ? -19.266 9.117 -1.941 1 97.06 64 GLY B CA 1
ATOM 3126 C C . GLY B 1 64 ? -18.281 9.32 -0.808 1 97.06 64 GLY B C 1
ATOM 3127 O O . GLY B 1 64 ? -17.969 8.383 -0.07 1 97.06 64 GLY B O 1
ATOM 3128 N N . PHE B 1 65 ? -17.75 10.523 -0.683 1 98.19 65 PHE B N 1
ATOM 3129 C CA . PHE B 1 65 ? -16.812 10.844 0.378 1 98.19 65 PHE B CA 1
ATOM 3130 C C . PHE B 1 65 ? -17.5 11.578 1.518 1 98.19 65 PHE B C 1
ATOM 3132 O O . PHE B 1 65 ? -18.594 12.125 1.34 1 98.19 65 PHE B O 1
ATOM 3139 N N . GLU B 1 66 ? -16.859 11.508 2.611 1 98.25 66 GLU B N 1
ATOM 3140 C CA . GLU B 1 66 ? -17.234 12.312 3.771 1 98.25 66 GLU B CA 1
ATOM 3141 C C . GLU B 1 66 ? -16.125 13.297 4.137 1 98.25 66 GLU B C 1
ATOM 3143 O O . GLU B 1 66 ? -14.977 12.898 4.344 1 98.25 66 GLU B O 1
ATOM 3148 N N . LEU B 1 67 ? -16.484 14.539 4.168 1 98.56 67 LEU B N 1
ATOM 3149 C CA . LEU B 1 67 ? -15.523 15.57 4.555 1 98.56 67 LEU B CA 1
ATOM 3150 C C . LEU B 1 67 ? -15.305 15.578 6.062 1 98.56 67 LEU B C 1
ATOM 3152 O O . LEU B 1 67 ? -16.203 15.961 6.82 1 98.56 67 LEU B O 1
ATOM 3156 N N . ALA B 1 68 ? -14.047 15.18 6.465 1 98.69 68 ALA B N 1
ATOM 3157 C CA . ALA B 1 68 ? -13.812 14.953 7.887 1 98.69 68 ALA B CA 1
ATOM 3158 C C . ALA B 1 68 ? -13.016 16.109 8.5 1 98.69 68 ALA B C 1
ATOM 3160 O O . ALA B 1 68 ? -13.141 16.391 9.695 1 98.69 68 ALA B O 1
ATOM 3161 N N . VAL B 1 69 ? -12.18 16.703 7.742 1 98.88 69 VAL B N 1
ATOM 3162 C CA . VAL B 1 69 ? -11.281 17.75 8.211 1 98.88 69 VAL B CA 1
ATOM 3163 C C . VAL B 1 69 ? -11.102 18.797 7.117 1 98.88 69 VAL B C 1
ATOM 3165 O O . VAL B 1 69 ? -11.07 18.469 5.926 1 98.88 69 VAL B O 1
ATOM 3168 N N . ILE B 1 70 ? -11.07 20.031 7.48 1 98.81 70 ILE B N 1
ATOM 3169 C CA . ILE B 1 70 ? -10.539 21.047 6.59 1 98.81 70 ILE B CA 1
ATOM 3170 C C . ILE B 1 70 ? -9.125 21.438 7.023 1 98.81 70 ILE B C 1
ATOM 3172 O O . ILE B 1 70 ? -8.906 21.797 8.18 1 98.81 70 ILE B O 1
ATOM 3176 N N . GLU B 1 71 ? -8.219 21.219 6.129 1 98.19 71 GLU B N 1
ATOM 3177 C CA . GLU B 1 71 ? -6.828 21.547 6.395 1 98.19 71 GLU B CA 1
ATOM 3178 C C . GLU B 1 71 ? -6.344 22.672 5.469 1 98.19 71 GLU B C 1
ATOM 3180 O O . GLU B 1 71 ? -5.547 22.422 4.559 1 98.19 71 GLU B O 1
ATOM 3185 N N . SER B 1 72 ? -6.879 23.75 5.555 1 95.81 72 SER B N 1
ATOM 3186 C CA . SER B 1 72 ? -6.594 25.047 4.938 1 95.81 72 SER B CA 1
ATOM 3187 C C . SER B 1 72 ? -7.16 26.188 5.77 1 95.81 72 SER B C 1
ATOM 3189 O O . SER B 1 72 ? -7.941 25.953 6.699 1 95.81 72 SER B O 1
ATOM 3191 N N . ARG B 1 73 ? -6.672 27.344 5.543 1 95 73 ARG B N 1
ATOM 3192 C CA . ARG B 1 73 ? -7.102 28.453 6.387 1 95 73 ARG B CA 1
ATOM 3193 C C . ARG B 1 73 ? -7.24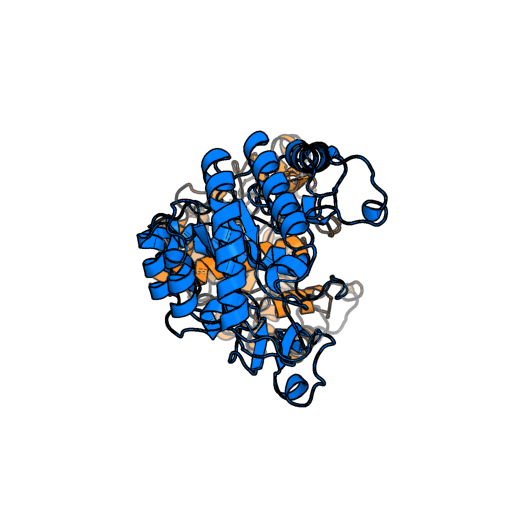6 29.734 5.574 1 95 73 ARG B C 1
ATOM 3195 O O . ARG B 1 73 ? -6.594 29.906 4.543 1 95 73 ARG B O 1
ATOM 3202 N N . PRO B 1 74 ? -8.141 30.656 6.074 1 96.06 74 PRO B N 1
ATOM 3203 C CA . PRO B 1 74 ? -8.07 32.031 5.555 1 96.06 74 PRO B CA 1
ATOM 3204 C C . PRO B 1 74 ? -6.742 32.688 5.887 1 96.06 74 PRO B C 1
ATOM 3206 O O . PRO B 1 74 ? -5.906 32.125 6.59 1 96.06 74 PRO B O 1
ATOM 3209 N N . PRO B 1 75 ? -6.527 33.875 5.262 1 94.88 75 PRO B N 1
ATOM 3210 C CA . PRO B 1 75 ? -5.305 34.594 5.625 1 94.88 75 PRO B CA 1
ATOM 3211 C C . PRO B 1 75 ? -5.176 34.812 7.133 1 94.88 75 PRO B C 1
ATOM 3213 O O . PRO B 1 75 ? -6.145 35.219 7.785 1 94.88 75 PRO B O 1
ATOM 3216 N N . LEU B 1 76 ? -4.023 34.531 7.656 1 97.5 76 LEU B N 1
ATOM 3217 C CA . LEU B 1 76 ? -3.879 34.562 9.102 1 97.5 76 LEU B CA 1
ATOM 3218 C C . LEU B 1 76 ? -2.551 35.219 9.492 1 97.5 76 LEU B C 1
ATOM 3220 O O . LEU B 1 76 ? -2.209 35.281 10.68 1 97.5 76 LEU B O 1
ATOM 3224 N N . ASN B 1 77 ? -1.768 35.719 8.594 1 97.88 77 ASN B N 1
ATOM 3225 C CA . ASN B 1 77 ? -0.429 36.188 8.914 1 97.88 77 ASN B CA 1
ATOM 3226 C C . ASN B 1 77 ? -0.48 37.469 9.773 1 97.88 77 ASN B C 1
ATOM 3228 O O . ASN B 1 77 ? 0.357 37.656 10.656 1 97.88 77 ASN B O 1
ATOM 3232 N N . LYS B 1 78 ? -1.42 38.406 9.484 1 98.44 78 LYS B N 1
ATOM 3233 C CA . LYS B 1 78 ? -1.561 39.594 10.305 1 98.44 78 LYS B CA 1
ATOM 3234 C C . LYS B 1 78 ? -1.939 39.25 11.742 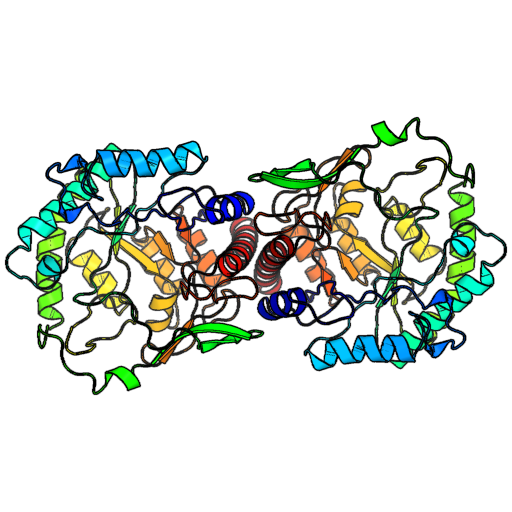1 98.44 78 LYS B C 1
ATOM 3236 O O . LYS B 1 78 ? -1.448 39.844 12.688 1 98.44 78 LYS B O 1
ATOM 3241 N N . ALA B 1 79 ? -2.766 38.25 11.891 1 98.75 79 ALA B N 1
ATOM 3242 C CA . ALA B 1 79 ? -3.143 37.781 13.219 1 98.75 79 ALA B CA 1
ATOM 3243 C C . ALA B 1 79 ? -1.945 37.188 13.953 1 98.75 79 ALA B C 1
ATOM 3245 O O . ALA B 1 79 ? -1.723 37.469 15.133 1 98.75 79 ALA B O 1
ATOM 3246 N N . LYS B 1 80 ? -1.144 36.375 13.258 1 98.75 80 LYS B N 1
ATOM 3247 C CA . LYS B 1 80 ? 0.023 35.719 13.852 1 98.75 80 LYS B CA 1
ATOM 3248 C C . LYS B 1 80 ? 1.062 36.75 14.289 1 98.75 80 LYS B C 1
ATOM 3250 O O . LYS B 1 80 ? 1.696 36.594 15.336 1 98.75 80 LYS B O 1
ATOM 3255 N N . LEU B 1 81 ? 1.16 37.844 13.523 1 98.56 81 LEU B N 1
ATOM 3256 C CA . LEU B 1 81 ? 2.213 38.844 13.75 1 98.56 81 LEU B CA 1
ATOM 3257 C C . LEU B 1 81 ? 1.708 40 14.617 1 98.56 81 LEU B C 1
ATOM 3259 O O . LEU B 1 81 ? 2.492 40.844 15.062 1 98.56 81 LEU B O 1
ATOM 3263 N N . GLY B 1 82 ? 0.423 40 14.875 1 98.31 82 GLY B N 1
ATOM 3264 C CA . GLY B 1 82 ? -0.153 41.094 15.648 1 98.31 82 GLY B CA 1
ATOM 3265 C C . GLY B 1 82 ? -0.134 42.438 14.914 1 98.31 82 GLY B C 1
ATOM 3266 O O . GLY B 1 82 ? 0.181 43.469 15.5 1 98.31 82 GLY B O 1
ATOM 3267 N N . LEU B 1 83 ? -0.413 42.406 13.664 1 98.31 83 LEU B N 1
ATOM 3268 C CA . LEU B 1 83 ? -0.368 43.594 12.82 1 98.31 83 LEU B CA 1
ATOM 3269 C C . LEU B 1 83 ? -1.765 44.156 12.617 1 98.31 83 LEU B C 1
ATOM 3271 O O . LEU B 1 83 ? -2.764 43.5 12.906 1 98.31 83 LEU B O 1
ATOM 3275 N N . PRO B 1 84 ? -1.801 45.5 12.164 1 98.12 84 PRO B N 1
ATOM 3276 C CA . PRO B 1 84 ? -3.115 46 11.766 1 98.12 84 PRO B CA 1
ATOM 3277 C C . PRO B 1 84 ? -3.826 45.094 10.773 1 98.12 84 PRO B C 1
ATOM 3279 O O . PRO B 1 84 ? -3.209 44.625 9.812 1 98.12 84 PRO B O 1
ATOM 3282 N N . GLY B 1 85 ? -5.113 44.812 11.031 1 98.25 85 GLY B N 1
ATOM 3283 C CA . GLY B 1 85 ? -5.879 43.875 10.211 1 98.25 85 GLY B CA 1
ATOM 3284 C C . GLY B 1 85 ? -6.035 42.5 10.844 1 98.25 85 GLY B C 1
ATOM 3285 O O . GLY B 1 85 ? -6.766 41.656 10.328 1 98.25 85 GLY B O 1
ATOM 3286 N N . ARG B 1 86 ? -5.395 42.344 11.992 1 98.56 86 ARG B N 1
ATOM 3287 C CA . ARG B 1 86 ? -5.438 41.031 12.656 1 98.56 86 ARG B CA 1
ATOM 3288 C C . ARG B 1 86 ? -6.863 40.656 13.039 1 98.56 86 ARG B C 1
ATOM 3290 O O . ARG B 1 86 ? -7.254 39.5 12.945 1 98.56 86 ARG B O 1
ATOM 3297 N N . ASP B 1 87 ? -7.676 41.656 13.391 1 98.62 87 ASP B N 1
ATOM 3298 C CA . ASP B 1 87 ? -9.031 41.344 13.836 1 98.62 87 ASP B CA 1
ATOM 3299 C C . ASP B 1 87 ? -9.914 40.906 12.672 1 98.62 87 ASP B C 1
ATOM 3301 O O . ASP B 1 87 ? -10.789 40.062 12.836 1 98.62 87 ASP B O 1
ATOM 3305 N N . GLU B 1 88 ? -9.664 41.469 11.539 1 97.69 88 GLU B N 1
ATOM 3306 C CA . GLU B 1 88 ? -10.383 41.031 10.344 1 97.69 88 GLU B CA 1
ATOM 3307 C C . GLU B 1 88 ? -10.023 39.594 9.984 1 97.69 88 GLU B C 1
ATOM 3309 O O . GLU B 1 88 ? -10.891 38.812 9.594 1 97.69 88 GLU B O 1
ATOM 3314 N N . GLU B 1 89 ? -8.758 39.281 10.109 1 98.19 89 GLU B N 1
ATOM 3315 C CA . GLU B 1 89 ? -8.312 37.938 9.828 1 98.19 89 GLU B CA 1
ATOM 3316 C C . GLU B 1 89 ? -8.898 36.938 10.836 1 98.19 89 GLU B C 1
ATOM 3318 O O . GLU B 1 89 ? -9.297 35.844 10.469 1 98.19 89 GLU B O 1
ATOM 3323 N N . ILE B 1 90 ? -8.969 37.344 12.062 1 98.81 90 ILE B N 1
ATOM 3324 C CA . ILE B 1 90 ? -9.539 36.5 13.109 1 98.81 90 ILE B CA 1
ATOM 3325 C C . ILE B 1 90 ? -11.031 36.281 12.852 1 98.81 90 ILE B C 1
ATOM 3327 O O . ILE B 1 90 ? -11.547 35.188 13.008 1 98.81 90 ILE B O 1
ATOM 3331 N N . GLU B 1 91 ? -11.656 37.344 12.43 1 98.12 91 GLU B N 1
ATOM 3332 C CA . GLU B 1 91 ? -13.078 37.188 12.117 1 98.12 91 GLU B CA 1
ATOM 3333 C C . GLU B 1 91 ? -13.297 36.25 10.938 1 98.12 91 GLU B C 1
ATOM 3335 O O . GLU B 1 91 ? -14.281 35.5 10.914 1 98.12 91 GLU B O 1
ATOM 3340 N N . ALA B 1 92 ? -12.43 36.281 9.961 1 97.38 92 ALA B N 1
ATOM 3341 C CA . ALA B 1 92 ? -12.516 35.344 8.844 1 97.38 92 ALA B CA 1
ATOM 3342 C C . ALA B 1 92 ? -12.398 33.906 9.336 1 97.38 92 ALA B C 1
ATOM 3344 O O . ALA B 1 92 ? -13.109 33.031 8.852 1 97.38 92 ALA B O 1
ATOM 3345 N N . ALA B 1 93 ? -11.508 33.688 10.25 1 98.69 93 ALA B N 1
ATOM 3346 C CA . ALA B 1 93 ? -11.383 32.344 10.859 1 98.69 93 ALA B CA 1
ATOM 3347 C C . ALA B 1 93 ? -12.656 31.969 11.594 1 98.69 93 ALA B C 1
ATOM 3349 O O . ALA B 1 93 ? -13.117 30.828 11.492 1 98.69 93 ALA B O 1
ATOM 3350 N N . CYS B 1 94 ? -13.227 32.906 12.32 1 98.81 94 CYS B N 1
ATOM 3351 C CA . CYS B 1 94 ? -14.477 32.656 13.023 1 98.81 94 CYS B CA 1
ATOM 3352 C C . CYS B 1 94 ? -15.594 32.312 12.039 1 98.81 94 CYS B C 1
ATOM 3354 O O . CYS B 1 94 ? -16.391 31.422 12.289 1 98.81 94 CYS B O 1
ATOM 3356 N N . ASP B 1 95 ? -15.602 33.031 10.945 1 98.25 95 ASP B N 1
ATOM 3357 C CA . ASP B 1 95 ? -16.594 32.75 9.914 1 98.25 95 ASP B CA 1
ATOM 3358 C C . ASP B 1 95 ? -16.438 31.344 9.375 1 98.25 95 ASP B C 1
ATOM 3360 O O . ASP B 1 95 ? -17.438 30.625 9.195 1 98.25 95 ASP B O 1
ATOM 3364 N N . LEU B 1 96 ? -15.219 30.984 9.086 1 98.69 96 LEU B N 1
ATOM 3365 C CA . LEU B 1 96 ? -14.953 29.609 8.641 1 98.69 96 LEU B CA 1
ATOM 3366 C C . LEU B 1 96 ? -15.5 28.594 9.633 1 98.69 96 LEU B C 1
ATOM 3368 O O . LEU B 1 96 ? -16.219 27.672 9.242 1 98.69 96 LEU B O 1
ATOM 3372 N N . ILE B 1 97 ? -15.25 28.797 10.875 1 98.88 97 ILE B N 1
ATOM 3373 C CA . ILE B 1 97 ? -15.617 27.859 11.93 1 98.88 97 ILE B CA 1
ATOM 3374 C C . ILE B 1 97 ? -17.141 27.781 12.039 1 98.88 97 ILE B C 1
ATOM 3376 O O . ILE B 1 97 ? -17.703 26.688 12.133 1 98.88 97 ILE B O 1
ATOM 3380 N N . ARG B 1 98 ? -17.797 28.922 12.047 1 98.81 98 ARG B N 1
ATOM 3381 C CA . ARG B 1 98 ? -19.266 28.938 12.094 1 98.81 98 ARG B CA 1
ATOM 3382 C C . ARG B 1 98 ? -19.844 28.156 10.922 1 98.81 98 ARG B C 1
ATOM 3384 O O . ARG B 1 98 ? -20.781 27.375 11.094 1 98.81 98 ARG B O 1
ATOM 3391 N N . ASN B 1 99 ? -19.297 28.422 9.75 1 98.75 99 ASN B N 1
ATOM 3392 C CA . ASN B 1 99 ? -19.781 27.75 8.555 1 98.75 99 ASN B CA 1
ATOM 3393 C C . ASN B 1 99 ? -19.531 26.25 8.609 1 98.75 99 ASN B C 1
ATOM 3395 O O . ASN B 1 99 ? -20.375 25.453 8.195 1 98.75 99 ASN B O 1
ATOM 3399 N N . MET B 1 100 ? -18.344 25.828 9.125 1 98.81 100 MET B N 1
ATOM 3400 C CA . MET B 1 100 ? -18.062 24.406 9.312 1 98.81 100 MET B CA 1
ATOM 3401 C C . MET B 1 100 ? -19.078 23.766 10.25 1 98.81 100 MET B C 1
ATOM 3403 O O . MET B 1 100 ? -19.609 22.703 9.953 1 98.81 100 MET B O 1
ATOM 3407 N N . GLY B 1 101 ? -19.344 24.422 11.336 1 98.81 101 GLY B N 1
ATOM 3408 C CA . GLY B 1 101 ? -20.328 23.922 12.266 1 98.81 101 GLY B CA 1
ATOM 3409 C C . GLY B 1 101 ? -21.703 23.75 11.641 1 98.81 101 GLY B C 1
ATOM 3410 O O . GLY B 1 101 ? -22.359 22.719 11.844 1 98.81 101 GLY B O 1
ATOM 3411 N N . ALA B 1 102 ? -22.109 24.703 10.914 1 98.69 102 ALA B N 1
ATOM 3412 C CA . ALA B 1 102 ? -23.422 24.672 10.258 1 98.69 102 ALA B CA 1
ATOM 3413 C C . ALA B 1 102 ? -23.5 23.516 9.266 1 98.69 102 ALA B C 1
ATOM 3415 O O . ALA B 1 102 ? -24.578 22.953 9.047 1 98.69 102 ALA B O 1
ATOM 3416 N N . LEU B 1 103 ? -22.375 23.156 8.719 1 98.69 103 LEU B N 1
ATOM 3417 C CA . LEU B 1 103 ? -22.344 22.109 7.691 1 98.69 103 LEU B CA 1
ATOM 3418 C C . LEU B 1 103 ? -21.969 20.766 8.289 1 98.69 103 LEU B C 1
ATOM 3420 O O . LEU B 1 103 ? -21.922 19.75 7.582 1 98.69 103 LEU B O 1
ATOM 3424 N N . GLY B 1 104 ? -21.656 20.703 9.547 1 98.5 104 GLY B N 1
ATOM 3425 C CA . GLY B 1 104 ? -21.328 19.469 10.234 1 98.5 104 GLY B CA 1
ATOM 3426 C C . GLY B 1 104 ? -19.922 18.969 9.938 1 98.5 104 GLY B C 1
ATOM 3427 O O . GLY B 1 104 ? -19.672 17.766 9.922 1 98.5 104 GLY B O 1
ATOM 3428 N N . ILE B 1 105 ? -19 19.828 9.617 1 98.62 105 ILE B N 1
ATOM 3429 C CA . ILE B 1 105 ? -17.594 19.484 9.43 1 98.62 105 ILE B CA 1
ATOM 3430 C C . ILE B 1 105 ? -16.859 19.625 10.758 1 98.62 105 ILE B C 1
ATOM 3432 O O . ILE B 1 105 ? -16.672 20.734 11.266 1 98.62 105 ILE B O 1
ATOM 3436 N N . PRO B 1 106 ? -16.297 18.609 11.258 1 98.56 106 PRO B N 1
ATOM 3437 C CA . PRO B 1 106 ? -16.047 18.594 12.703 1 98.56 106 PRO B CA 1
ATOM 3438 C C . PRO B 1 106 ? -14.68 19.141 13.078 1 98.56 106 PRO B C 1
ATOM 3440 O O . PRO B 1 106 ? -14.461 19.531 14.234 1 98.56 106 PRO B O 1
ATOM 3443 N N . VAL B 1 107 ? -13.703 19.125 12.188 1 98.94 107 VAL B N 1
ATOM 3444 C CA . VAL B 1 107 ? -12.336 19.422 12.602 1 98.94 107 VAL B CA 1
ATOM 3445 C C . VAL B 1 107 ? -11.711 20.438 11.648 1 98.94 107 VAL B C 1
ATOM 3447 O O . VAL B 1 107 ? -11.781 20.281 10.43 1 98.94 107 VAL B O 1
ATOM 3450 N N . TRP B 1 108 ? -11.18 21.516 12.164 1 98.94 108 TRP B N 1
ATOM 3451 C CA . TRP B 1 108 ? -10.336 22.453 11.43 1 98.94 108 TRP B CA 1
ATOM 3452 C C . TRP B 1 108 ? -8.875 22.297 11.836 1 98.94 108 TRP B C 1
ATOM 3454 O O . TRP B 1 108 ? -8.523 22.5 13 1 98.94 108 TRP B O 1
ATOM 3464 N N . CYS B 1 109 ? -8.086 21.859 10.898 1 98.94 109 CYS B N 1
ATOM 3465 C CA . CYS B 1 109 ? -6.641 21.797 11.117 1 98.94 109 CYS B CA 1
ATOM 3466 C C . CYS B 1 109 ? -5.969 23.094 10.672 1 98.94 109 CYS B C 1
ATOM 3468 O O . CYS B 1 109 ? -6.008 23.438 9.484 1 98.94 109 CYS B O 1
ATOM 3470 N N . TYR B 1 110 ? -5.406 23.766 11.578 1 98.62 110 TYR B N 1
ATOM 3471 C CA . TYR B 1 110 ? -4.738 25.016 11.297 1 98.62 110 TYR B CA 1
ATOM 3472 C C . TYR B 1 110 ? -3.305 25.016 11.82 1 98.62 110 TYR B C 1
ATOM 3474 O O . TYR B 1 110 ? -2.811 23.969 12.266 1 98.62 110 TYR B O 1
ATOM 3482 N N . GLU B 1 111 ? -2.598 26.031 11.539 1 98.44 111 GLU B N 1
ATOM 3483 C CA . GLU B 1 111 ? -1.209 26.141 11.977 1 98.44 111 GLU B CA 1
ATOM 3484 C C . GLU B 1 111 ? -0.874 27.578 12.391 1 98.44 111 GLU B C 1
ATOM 3486 O O . GLU B 1 111 ? -1.663 28.5 12.164 1 98.44 111 GLU B O 1
ATOM 3491 N N . TRP B 1 112 ? 0.23 27.75 13.055 1 98.56 112 TRP B N 1
ATOM 3492 C CA . TRP B 1 112 ? 0.631 29.062 13.531 1 98.56 112 TRP B CA 1
ATOM 3493 C C . TRP B 1 112 ? 2.035 29.422 13.039 1 98.56 112 TRP B C 1
ATOM 3495 O O . TRP B 1 112 ? 2.809 30.047 13.766 1 98.56 112 TRP B O 1
ATOM 3505 N N . MET B 1 113 ? 2.428 28.875 11.906 1 98.06 113 MET B N 1
ATOM 3506 C CA . MET B 1 113 ? 3.672 29.266 11.25 1 98.06 113 MET B CA 1
ATOM 3507 C C . MET B 1 113 ? 3.537 30.625 10.594 1 98.06 113 MET B C 1
ATOM 3509 O O . MET B 1 113 ? 2.859 30.766 9.57 1 98.06 113 MET B O 1
ATOM 3513 N N . ALA B 1 114 ? 4.23 31.641 11.109 1 97.81 114 ALA B N 1
ATOM 3514 C CA . ALA B 1 114 ? 4.121 33 10.609 1 97.81 114 ALA B CA 1
ATOM 3515 C C . ALA B 1 114 ? 5.027 33.219 9.406 1 97.81 114 ALA B C 1
ATOM 3517 O O . ALA B 1 114 ? 6.152 32.719 9.367 1 97.81 114 ALA B O 1
ATOM 3518 N N . VAL B 1 115 ? 4.602 33.969 8.391 1 96.12 115 VAL B N 1
ATOM 3519 C CA . VAL B 1 115 ? 5.332 34.469 7.238 1 96.12 115 VAL B CA 1
ATOM 3520 C C . VAL B 1 115 ? 5.516 33.375 6.199 1 96.12 115 VAL B C 1
ATOM 3522 O O . VAL B 1 115 ? 5.219 33.562 5.02 1 96.12 115 VAL B O 1
ATOM 3525 N N . PHE B 1 116 ? 6.02 32.25 6.582 1 92.94 116 PHE B N 1
ATOM 3526 C CA . PHE B 1 116 ? 6.152 31.109 5.668 1 92.94 116 PHE B CA 1
ATOM 3527 C C . PHE B 1 116 ? 5.699 29.828 6.332 1 92.94 116 PHE B C 1
ATOM 3529 O O . PHE B 1 116 ? 5.855 29.656 7.543 1 92.94 116 PHE B O 1
ATOM 3536 N N . ASN B 1 117 ? 5.062 28.984 5.605 1 92.62 117 ASN B N 1
ATOM 3537 C CA . ASN B 1 117 ? 4.492 27.719 6.059 1 92.62 117 ASN B CA 1
ATOM 3538 C C . ASN B 1 117 ? 5.566 26.641 6.211 1 92.62 117 ASN B C 1
ATOM 3540 O O . ASN B 1 117 ? 6.68 26.922 6.664 1 92.62 117 ASN B O 1
ATOM 3544 N N . TRP B 1 118 ? 5.242 25.375 6.051 1 93 118 TRP B N 1
ATOM 3545 C CA . TRP B 1 118 ? 6.258 24.328 6.145 1 93 118 TRP B CA 1
ATOM 3546 C C . TRP B 1 118 ? 7.336 24.516 5.082 1 93 118 TRP B C 1
ATOM 3548 O O . TRP B 1 118 ? 7.074 25.078 4.02 1 93 118 TRP B O 1
ATOM 3558 N N . MET B 1 119 ? 8.57 24.172 5.418 1 94.38 119 MET B N 1
ATOM 3559 C CA . MET B 1 119 ? 9.703 24.5 4.562 1 94.38 119 MET B CA 1
ATOM 3560 C C . MET B 1 119 ? 10.523 23.266 4.238 1 94.38 119 MET B C 1
ATOM 3562 O O . MET B 1 119 ? 10.703 22.391 5.09 1 94.38 119 MET B O 1
ATOM 3566 N N . ARG B 1 120 ? 10.969 23.266 3.016 1 97.5 120 ARG B N 1
ATOM 3567 C CA . ARG B 1 120 ? 11.938 22.281 2.539 1 97.5 120 ARG B CA 1
ATOM 3568 C C . ARG B 1 120 ? 13.062 22.953 1.758 1 97.5 120 ARG B C 1
ATOM 3570 O O . ARG B 1 120 ? 12.82 23.891 0.992 1 97.5 120 ARG B O 1
ATOM 3577 N N . THR B 1 121 ? 14.234 22.516 1.969 1 97.88 121 THR B N 1
ATOM 3578 C CA . THR B 1 121 ? 15.375 23.047 1.229 1 97.88 121 THR B CA 1
ATOM 3579 C C . THR B 1 121 ? 15.68 22.172 0.011 1 97.88 121 THR B C 1
ATOM 3581 O O . THR B 1 121 ? 16.453 22.578 -0.864 1 97.88 121 THR B O 1
ATOM 3584 N N . SER B 1 122 ? 15.125 21 -0.009 1 98.12 122 SER B N 1
ATOM 3585 C CA . SER B 1 122 ? 15.281 20.109 -1.15 1 98.12 122 SER B CA 1
ATOM 3586 C C . SER B 1 122 ? 13.984 19.375 -1.457 1 98.12 122 SER B C 1
ATOM 3588 O O . SER B 1 122 ? 13.281 18.938 -0.542 1 98.12 122 SER B O 1
ATOM 3590 N N . THR B 1 123 ? 13.664 19.25 -2.725 1 97.94 123 THR B N 1
ATOM 3591 C CA . THR B 1 123 ? 12.484 18.5 -3.162 1 97.94 123 THR B CA 1
ATOM 3592 C C . THR B 1 123 ? 12.898 17.281 -3.994 1 97.94 123 THR B C 1
ATOM 3594 O O . THR B 1 123 ? 12.055 16.656 -4.641 1 97.94 123 THR B O 1
ATOM 3597 N N . THR B 1 124 ? 14.242 16.984 -4.027 1 97.94 124 THR B N 1
ATOM 3598 C CA . THR B 1 124 ? 14.734 15.938 -4.922 1 97.94 124 THR B CA 1
ATOM 3599 C C . THR B 1 124 ? 15.719 15.016 -4.199 1 97.94 124 THR B C 1
ATOM 3601 O O . THR B 1 124 ? 16.625 14.453 -4.82 1 97.94 124 THR B O 1
ATOM 3604 N N . VAL B 1 125 ? 15.602 14.977 -2.855 1 98.31 125 VAL B N 1
ATOM 3605 C CA . VAL B 1 125 ? 16.469 14.07 -2.111 1 98.31 125 VAL B CA 1
ATOM 3606 C C . VAL B 1 125 ? 16.266 12.641 -2.607 1 98.31 125 VAL B C 1
ATOM 3608 O O . VAL B 1 125 ? 15.141 12.156 -2.699 1 98.31 125 VAL B O 1
ATOM 3611 N N . PRO B 1 126 ? 17.406 11.992 -2.967 1 97.88 126 PRO B N 1
ATOM 3612 C CA . PRO B 1 126 ? 17.266 10.594 -3.373 1 97.88 126 PRO B CA 1
ATOM 3613 C C . PRO B 1 126 ? 16.672 9.719 -2.268 1 97.88 126 PRO B C 1
ATOM 3615 O O . PRO B 1 126 ? 17.109 9.805 -1.114 1 97.88 126 PRO B O 1
ATOM 3618 N N . ALA B 1 127 ? 15.695 8.93 -2.643 1 97.81 127 ALA B N 1
ATOM 3619 C CA . ALA B 1 127 ? 15.047 7.988 -1.733 1 97.81 127 ALA B CA 1
ATOM 3620 C C . ALA B 1 127 ? 15.148 6.559 -2.26 1 97.81 127 ALA B C 1
ATOM 3622 O O . ALA B 1 127 ? 15.828 6.305 -3.256 1 97.81 127 ALA B O 1
ATOM 3623 N N . ARG B 1 128 ? 14.609 5.668 -1.528 1 97.69 128 ARG B N 1
ATOM 3624 C CA . ARG B 1 128 ? 14.695 4.246 -1.832 1 97.69 128 ARG B CA 1
ATOM 3625 C C . ARG B 1 128 ? 14.281 3.967 -3.273 1 97.69 128 ARG B C 1
ATOM 3627 O O . ARG B 1 128 ? 13.25 4.453 -3.732 1 97.69 128 ARG B O 1
ATOM 3634 N N . GLY B 1 129 ? 15.109 3.186 -3.984 1 96.62 129 GLY B N 1
ATOM 3635 C CA . GLY B 1 129 ? 14.773 2.711 -5.316 1 96.62 129 GLY B CA 1
ATOM 3636 C C . GLY B 1 129 ? 14.789 3.812 -6.363 1 96.62 129 GLY B C 1
ATOM 3637 O O . GLY B 1 129 ? 14.133 3.695 -7.398 1 96.62 129 GLY B O 1
ATOM 3638 N N . GLY B 1 130 ? 15.336 4.898 -6.062 1 96.5 130 GLY B N 1
ATOM 3639 C CA . GLY B 1 130 ? 15.406 5.992 -7.023 1 96.5 130 GLY B CA 1
ATOM 3640 C C . GLY B 1 130 ? 14.258 6.969 -6.902 1 96.5 130 GLY B C 1
ATOM 3641 O O . GLY B 1 130 ? 14.125 7.887 -7.711 1 96.5 130 GLY B O 1
ATOM 3642 N N . ALA B 1 131 ? 13.406 6.82 -5.934 1 98.25 131 ALA B N 1
ATOM 3643 C CA . ALA B 1 131 ? 12.359 7.801 -5.664 1 98.25 131 ALA B CA 1
ATOM 3644 C C . ALA B 1 131 ? 12.953 9.133 -5.215 1 98.25 131 ALA B C 1
ATOM 3646 O O . ALA B 1 131 ? 14.164 9.25 -5.031 1 98.25 131 ALA B O 1
ATOM 3647 N N . MET B 1 132 ? 12.086 10.109 -5.16 1 98.56 132 MET B N 1
ATOM 3648 C CA . MET B 1 132 ? 12.523 11.414 -4.676 1 98.56 132 MET B CA 1
ATOM 3649 C C . MET B 1 132 ? 11.75 11.82 -3.428 1 98.56 132 MET B C 1
ATOM 3651 O O . MET B 1 132 ? 10.531 11.648 -3.365 1 98.56 132 MET B O 1
ATOM 3655 N N . ALA B 1 133 ? 12.43 12.234 -2.42 1 98.44 133 ALA B N 1
ATOM 3656 C CA . ALA B 1 133 ? 11.82 12.719 -1.186 1 98.44 133 ALA B CA 1
ATOM 3657 C C . ALA B 1 133 ? 12.164 14.188 -0.951 1 98.44 133 ALA B C 1
ATOM 3659 O O . ALA B 1 133 ? 13.016 14.75 -1.64 1 98.44 133 ALA B O 1
ATOM 3660 N N . THR B 1 134 ? 11.453 14.789 -0.079 1 98.62 134 THR B N 1
ATOM 3661 C CA . THR B 1 134 ? 11.773 16.156 0.34 1 98.62 134 THR B CA 1
ATOM 3662 C C . THR B 1 134 ? 12.641 16.141 1.599 1 98.62 134 THR B C 1
ATOM 3664 O O . THR B 1 134 ? 12.664 15.141 2.33 1 98.62 134 THR B O 1
ATOM 3667 N N . GLY B 1 135 ? 13.398 17.172 1.754 1 98.69 135 GLY B N 1
ATOM 3668 C CA . GLY B 1 135 ? 14.258 17.281 2.924 1 98.69 135 GLY B CA 1
ATOM 3669 C C . GLY B 1 135 ? 14.484 18.719 3.355 1 98.69 135 GLY B C 1
ATOM 3670 O O . GLY B 1 135 ? 14.156 19.656 2.625 1 98.69 135 GLY B O 1
ATOM 3671 N N . TYR B 1 136 ? 14.883 18.906 4.535 1 98.5 136 TYR B N 1
ATOM 3672 C CA . TYR B 1 136 ? 15.234 20.188 5.117 1 98.5 136 TYR B CA 1
ATOM 3673 C C . TYR B 1 136 ? 16.641 20.141 5.711 1 98.5 136 TYR B C 1
ATOM 3675 O O . TYR B 1 136 ? 16.984 19.219 6.434 1 98.5 136 TYR B O 1
ATOM 3683 N N . ASN B 1 137 ? 17.406 21.078 5.383 1 98.38 137 ASN B N 1
ATOM 3684 C CA . ASN B 1 137 ? 18.734 21.297 5.938 1 98.38 137 ASN B CA 1
ATOM 3685 C C . ASN B 1 137 ? 18.922 22.734 6.402 1 98.38 137 ASN B C 1
ATOM 3687 O O . ASN B 1 137 ? 19.062 23.641 5.578 1 98.38 137 ASN B O 1
ATOM 3691 N N . HIS B 1 138 ? 19.016 22.922 7.656 1 97.56 138 HIS B N 1
ATOM 3692 C CA . HIS B 1 138 ? 19.031 24.25 8.273 1 97.56 138 HIS B CA 1
ATOM 3693 C C . HIS B 1 138 ? 20.312 25 7.945 1 97.56 138 HIS B C 1
ATOM 3695 O O . HIS B 1 138 ? 20.391 26.219 8.125 1 97.56 138 HIS B O 1
ATOM 3701 N N . GLN B 1 139 ? 21.297 24.344 7.516 1 96.94 139 GLN B N 1
ATOM 3702 C CA . GLN B 1 139 ? 22.562 24.984 7.145 1 96.94 139 GLN B CA 1
ATOM 3703 C C . GLN B 1 139 ? 22.328 26.047 6.066 1 96.94 139 GLN B C 1
ATOM 3705 O O . GLN B 1 139 ? 23.016 27.062 6.039 1 96.94 139 GLN B O 1
ATOM 3710 N N . TYR B 1 140 ? 21.328 25.781 5.246 1 96.19 140 TYR B N 1
ATOM 3711 C CA . TYR B 1 140 ? 21.031 26.719 4.156 1 96.19 140 TYR B CA 1
ATOM 3712 C C . TYR B 1 140 ? 20.281 27.938 4.66 1 96.19 140 TYR B C 1
ATOM 3714 O O . TYR B 1 140 ? 20.172 28.938 3.955 1 96.19 140 TYR B O 1
ATOM 3722 N N . MET B 1 141 ? 19.781 27.906 5.895 1 94 141 MET B N 1
ATOM 3723 C CA . MET B 1 141 ? 19 29 6.461 1 94 141 MET B CA 1
ATOM 3724 C C . MET B 1 141 ? 19.828 29.797 7.453 1 94 141 MET B C 1
ATOM 3726 O O . MET B 1 141 ? 19.422 30.906 7.848 1 94 141 MET B O 1
ATOM 3730 N N . ARG B 1 142 ? 20.953 29.328 7.836 1 90.56 142 ARG B N 1
ATOM 3731 C CA . ARG B 1 142 ? 21.75 29.938 8.891 1 90.56 142 ARG B CA 1
ATOM 3732 C C . ARG B 1 142 ? 22.125 31.375 8.547 1 90.56 142 ARG B C 1
ATOM 3734 O O . ARG B 1 142 ? 22.125 32.25 9.414 1 90.56 142 ARG B O 1
ATOM 3741 N N . ASN B 1 143 ? 22.484 31.594 7.277 1 92.19 143 ASN B N 1
ATOM 3742 C CA . ASN B 1 143 ? 22.906 32.938 6.867 1 92.19 143 ASN B CA 1
ATOM 3743 C C . ASN B 1 143 ? 21.859 33.594 5.988 1 92.19 143 ASN B C 1
ATOM 3745 O O . ASN B 1 143 ? 22.172 34.562 5.273 1 92.19 143 ASN B O 1
ATOM 3749 N N . ALA B 1 144 ? 20.688 33 6.02 1 95.06 144 ALA B N 1
ATOM 3750 C CA . ALA B 1 144 ? 19.625 33.594 5.211 1 95.06 144 ALA B CA 1
ATOM 3751 C C . ALA B 1 144 ? 19.219 34.969 5.742 1 95.06 144 ALA B C 1
ATOM 3753 O O . ALA B 1 144 ? 19.172 35.156 6.957 1 95.06 144 ALA B O 1
ATOM 3754 N N . PRO B 1 145 ? 18.953 35.906 4.82 1 95.88 145 PRO B N 1
ATOM 3755 C CA . PRO B 1 145 ? 18.516 37.219 5.293 1 95.88 145 PRO B CA 1
ATOM 3756 C C . PRO B 1 145 ? 17.188 37.188 6.055 1 95.88 145 PRO B C 1
ATOM 3758 O O . PRO B 1 145 ? 16.375 36.281 5.816 1 95.88 145 PRO B O 1
ATOM 3761 N N . LEU B 1 146 ? 17.016 38.156 6.93 1 96.56 146 LEU B N 1
ATOM 3762 C CA . LEU B 1 146 ? 15.742 38.312 7.621 1 96.56 146 LEU B CA 1
ATOM 3763 C C . LEU B 1 146 ? 14.617 38.625 6.637 1 96.56 146 LEU B C 1
ATOM 3765 O O . LEU B 1 146 ? 14.875 39.125 5.535 1 96.56 146 LEU B O 1
ATOM 3769 N N . THR B 1 147 ? 13.43 38.25 7.027 1 96.19 147 THR B N 1
ATOM 3770 C CA . THR B 1 147 ? 12.258 38.656 6.25 1 96.19 147 THR B CA 1
ATOM 3771 C C . THR B 1 147 ? 11.977 40.125 6.414 1 96.19 147 THR B C 1
ATOM 3773 O O . THR B 1 147 ? 12.656 40.812 7.172 1 96.19 147 THR B O 1
ATOM 3776 N N . GLU B 1 148 ? 10.984 40.594 5.711 1 96.38 148 GLU B N 1
ATOM 3777 C CA . GLU B 1 148 ? 10.602 42 5.785 1 96.38 148 GLU B CA 1
ATOM 3778 C C . GLU B 1 148 ? 10.039 42.344 7.16 1 96.38 148 GLU B C 1
ATOM 3780 O O . GLU B 1 148 ? 9.898 43.531 7.504 1 96.38 148 GLU B O 1
ATOM 3785 N N . TYR B 1 149 ? 9.781 41.344 7.949 1 97.25 149 TYR B N 1
ATOM 3786 C CA . TYR B 1 149 ? 9.18 41.594 9.258 1 97.25 149 TYR B CA 1
ATOM 3787 C C . TYR B 1 149 ? 10.25 41.625 10.344 1 97.25 149 TYR B C 1
ATOM 3789 O O . TYR B 1 149 ? 9.938 41.844 11.523 1 97.25 149 TYR B O 1
ATOM 3797 N N . GLY B 1 150 ? 11.477 41.438 9.93 1 96.31 150 GLY B N 1
ATOM 3798 C CA . GLY B 1 150 ? 12.562 41.438 10.891 1 96.31 150 GLY B CA 1
ATOM 3799 C C . GLY B 1 150 ? 12.484 40.312 11.891 1 96.31 150 GLY B C 1
ATOM 3800 O O . GLY B 1 150 ? 12.164 39.156 11.531 1 96.31 150 GLY B O 1
ATOM 3801 N N . GLU B 1 151 ? 12.828 40.625 13.117 1 97.25 151 GLU B N 1
ATOM 3802 C CA . GLU B 1 151 ? 12.805 39.594 14.164 1 97.25 151 GLU B CA 1
ATOM 3803 C C . GLU B 1 151 ? 11.438 39.562 14.852 1 97.25 151 GLU B C 1
ATOM 3805 O O . GLU B 1 151 ? 10.922 40.594 15.281 1 97.25 151 GLU B O 1
ATOM 3810 N N . VAL B 1 152 ? 10.852 38.438 14.891 1 98.06 152 VAL B N 1
ATOM 3811 C CA . VAL B 1 152 ? 9.609 38.188 15.609 1 98.06 152 VAL B CA 1
ATOM 3812 C C . VAL B 1 152 ? 9.844 37.156 16.703 1 98.06 152 VAL B C 1
ATOM 3814 O O . VAL B 1 152 ? 10.086 35.969 16.406 1 98.06 152 VAL B O 1
ATOM 3817 N N . THR B 1 153 ? 9.695 37.5 17.938 1 98.31 153 THR B N 1
ATOM 3818 C CA . THR B 1 153 ? 10.039 36.625 19.047 1 98.31 153 THR B CA 1
ATOM 3819 C C . THR B 1 153 ? 8.953 35.594 19.266 1 98.31 153 THR B C 1
ATOM 3821 O O . THR B 1 153 ? 7.805 35.781 18.875 1 98.31 153 THR B O 1
ATOM 3824 N N . GLU B 1 154 ? 9.336 34.5 19.922 1 98.62 154 GLU B N 1
ATOM 3825 C CA . GLU B 1 154 ? 8.352 33.5 20.312 1 98.62 154 GLU B CA 1
ATOM 3826 C C . GLU B 1 154 ? 7.285 34.094 21.219 1 98.62 154 GLU B C 1
ATOM 3828 O O . GLU B 1 154 ? 6.102 33.75 21.094 1 98.62 154 GLU B O 1
ATOM 3833 N N . GLU B 1 155 ? 7.719 34.875 22.141 1 98.5 155 GLU B N 1
ATOM 3834 C CA . GLU B 1 155 ? 6.789 35.469 23.109 1 98.5 155 GLU B CA 1
ATOM 3835 C C . GLU B 1 155 ? 5.703 36.281 22.406 1 98.5 155 GLU B C 1
ATOM 3837 O O . GLU B 1 155 ? 4.535 36.219 22.797 1 98.5 155 GLU B O 1
ATOM 3842 N N . ARG B 1 156 ? 6.129 37.031 21.406 1 98.25 156 ARG B N 1
ATOM 3843 C CA . ARG B 1 156 ? 5.148 37.781 20.625 1 98.25 156 ARG B CA 1
ATOM 3844 C C . ARG B 1 156 ? 4.148 36.844 19.969 1 98.25 156 ARG B C 1
ATOM 3846 O O . ARG B 1 156 ? 2.949 37.125 19.922 1 98.25 156 ARG B O 1
ATOM 3853 N N . LEU B 1 157 ? 4.648 35.781 19.453 1 98.81 157 LEU B N 1
ATOM 3854 C CA . LEU B 1 157 ? 3.775 34.812 18.812 1 98.81 157 LEU B CA 1
ATOM 3855 C C . LEU B 1 157 ? 2.83 34.156 19.812 1 98.81 157 LEU B C 1
ATOM 3857 O O . LEU B 1 157 ? 1.66 33.906 19.516 1 98.81 157 LEU B O 1
ATOM 3861 N N . TRP B 1 158 ? 3.285 33.844 21.031 1 98.88 158 TRP B N 1
ATOM 3862 C CA . TRP B 1 158 ? 2.428 33.312 22.078 1 98.88 158 TRP B CA 1
ATOM 3863 C C . TRP B 1 158 ? 1.327 34.312 22.453 1 98.88 158 TRP B C 1
ATOM 3865 O O . TRP B 1 158 ? 0.168 33.906 22.625 1 98.88 158 TRP B O 1
ATOM 3875 N N . GLU B 1 159 ? 1.712 35.531 22.594 1 98.75 159 GLU B N 1
ATOM 3876 C CA . GLU B 1 159 ? 0.739 36.562 22.922 1 98.75 159 GLU B CA 1
ATOM 3877 C C . GLU B 1 159 ? -0.338 36.688 21.844 1 98.75 159 GLU B C 1
ATOM 3879 O O . GLU B 1 159 ? -1.526 36.781 22.156 1 98.75 159 GLU B O 1
ATOM 3884 N N . ASN B 1 160 ? 0.131 36.688 20.625 1 98.88 160 ASN B N 1
ATOM 3885 C CA . ASN B 1 160 ? -0.809 36.781 19.516 1 98.88 160 ASN B CA 1
ATOM 3886 C C . ASN B 1 160 ? -1.692 35.562 19.406 1 98.88 160 ASN B C 1
ATOM 3888 O O . ASN B 1 160 ? -2.863 35.656 19.047 1 98.88 160 ASN B O 1
ATOM 3892 N N . LEU B 1 161 ? -1.088 34.375 19.734 1 98.94 161 LEU B N 1
ATOM 3893 C CA . LEU B 1 161 ? -1.875 33.156 19.719 1 98.94 161 LEU B CA 1
ATOM 3894 C C . LEU B 1 161 ? -2.957 33.188 20.797 1 98.94 161 LEU B C 1
ATOM 3896 O O . LEU B 1 161 ? -4.094 32.781 20.547 1 98.94 161 LEU B O 1
ATOM 3900 N N . LYS B 1 162 ? -2.598 33.625 21.953 1 98.81 162 LYS B N 1
ATOM 3901 C CA . LYS B 1 162 ? -3.586 33.75 23.031 1 98.81 162 LYS B CA 1
ATOM 3902 C C . LYS B 1 162 ? -4.73 34.656 22.609 1 98.81 162 LYS B C 1
ATOM 3904 O O . LYS B 1 162 ? -5.902 34.344 22.812 1 98.81 162 LYS B O 1
ATOM 3909 N N . TYR B 1 163 ? -4.359 35.812 22.016 1 98.81 163 TYR B N 1
ATOM 3910 C CA . TYR B 1 163 ? -5.34 36.75 21.516 1 98.81 163 TYR B CA 1
ATOM 3911 C C . TYR B 1 163 ? -6.273 36.125 20.5 1 98.81 163 TYR B C 1
ATOM 3913 O O . TYR B 1 163 ? -7.488 36.312 20.562 1 98.81 163 TYR B O 1
ATOM 3921 N N . PHE B 1 164 ? -5.75 35.406 19.641 1 98.88 164 PHE B N 1
ATOM 3922 C CA . PHE B 1 164 ? -6.484 34.688 18.609 1 98.88 164 PHE B CA 1
ATOM 3923 C C . PHE B 1 164 ? -7.406 33.625 19.234 1 98.88 164 PHE B C 1
ATOM 3925 O O . PHE B 1 164 ? -8.609 33.625 18.953 1 98.88 164 PHE B O 1
ATOM 3932 N N . LEU B 1 165 ? -6.887 32.75 20.125 1 98.88 165 LEU B N 1
ATOM 3933 C CA . LEU B 1 165 ? -7.625 31.625 20.672 1 98.88 165 LEU B CA 1
ATOM 3934 C C . LEU B 1 165 ? -8.758 32.094 21.578 1 98.88 165 LEU B C 1
ATOM 3936 O O . LEU B 1 165 ? -9.828 31.484 21.625 1 98.88 165 LEU B O 1
ATOM 3940 N N . GLU B 1 166 ? -8.531 33.125 22.297 1 98.75 166 GLU B N 1
ATOM 3941 C CA . GLU B 1 166 ? -9.562 33.656 23.172 1 98.75 166 GLU B CA 1
ATOM 3942 C C . GLU B 1 166 ? -10.797 34.094 22.391 1 98.75 166 GLU B C 1
ATOM 3944 O O . GLU B 1 166 ? -11.906 34.125 22.922 1 98.75 166 GLU B O 1
ATOM 3949 N N . ARG B 1 167 ? -10.578 34.438 21.188 1 98.62 167 ARG B N 1
ATOM 3950 C CA . ARG B 1 167 ? -11.688 34.844 20.328 1 98.62 167 ARG B CA 1
ATOM 3951 C C . ARG B 1 167 ? -12.266 33.656 19.562 1 98.62 167 ARG B C 1
ATOM 3953 O O . ARG B 1 167 ? -13.484 33.594 19.375 1 98.62 167 ARG B O 1
ATOM 3960 N N . VAL B 1 168 ? -11.438 32.812 19.141 1 98.75 168 VAL B N 1
ATOM 3961 C CA . VAL B 1 168 ? -11.828 31.75 18.219 1 98.75 168 VAL B CA 1
ATOM 3962 C C . VAL B 1 168 ? -12.422 30.562 19 1 98.75 168 VAL B C 1
ATOM 3964 O O . VAL B 1 168 ? -13.344 29.906 18.516 1 98.75 168 VAL B O 1
ATOM 3967 N N . VAL B 1 169 ? -11.953 30.25 20.188 1 98.88 169 VAL B N 1
ATOM 3968 C CA . VAL B 1 169 ? -12.328 29.062 20.938 1 98.88 169 VAL B CA 1
ATOM 3969 C C . VAL B 1 169 ? -13.812 29.109 21.281 1 98.88 169 VAL B C 1
ATOM 3971 O O . VAL B 1 169 ? -14.555 28.156 21.047 1 98.88 169 VAL B O 1
ATOM 3974 N N . PRO B 1 170 ? -14.336 30.234 21.797 1 98.88 170 PRO B N 1
ATOM 3975 C CA . PRO B 1 170 ? -15.773 30.297 22.078 1 98.88 170 PRO B CA 1
ATOM 3976 C C . PRO B 1 170 ? -16.625 30.062 20.844 1 98.88 170 PRO B C 1
ATOM 3978 O O . PRO B 1 170 ? -17.688 29.438 20.922 1 98.88 170 PRO B O 1
ATOM 3981 N N . VAL B 1 171 ? -16.219 30.578 19.719 1 98.88 171 VAL B N 1
ATOM 3982 C CA . VAL B 1 171 ? -16.922 30.375 18.469 1 98.88 171 VAL B CA 1
ATOM 3983 C C . VAL B 1 171 ? -16.906 28.906 18.094 1 98.88 171 VAL B C 1
ATOM 3985 O O . VAL B 1 171 ? -17.938 28.344 17.688 1 98.88 171 VAL B O 1
ATOM 3988 N N . ALA B 1 172 ? -15.781 28.266 18.266 1 98.94 172 ALA B N 1
ATOM 3989 C CA . ALA B 1 172 ? -15.625 26.844 17.969 1 98.94 172 ALA B CA 1
ATOM 3990 C C . ALA B 1 172 ? -16.484 25.984 18.891 1 98.94 172 ALA B C 1
ATOM 3992 O O . ALA B 1 172 ? -17.094 25.016 18.453 1 98.94 172 ALA B O 1
ATOM 3993 N N . GLU B 1 173 ? -16.562 26.344 20.156 1 98.88 173 GLU B N 1
ATOM 3994 C CA . GLU B 1 173 ? -17.406 25.656 21.109 1 98.88 173 GLU B CA 1
ATOM 3995 C C . GLU B 1 173 ? -18.875 25.688 20.688 1 98.88 173 GLU B C 1
ATOM 3997 O O . GLU B 1 173 ? -19.547 24.656 20.672 1 98.88 173 GLU B O 1
ATOM 4002 N N . LYS B 1 174 ? -19.25 26.828 20.375 1 98.81 174 LYS B N 1
ATOM 4003 C CA . LYS B 1 174 ? -20.656 27.016 19.969 1 98.81 174 LYS B CA 1
ATOM 4004 C C . LYS B 1 174 ? -20.953 26.266 18.688 1 98.81 174 LYS B C 1
ATOM 4006 O O . LYS B 1 174 ? -22.047 25.703 18.531 1 98.81 174 LYS B O 1
ATOM 4011 N N . ALA B 1 175 ? -20.031 26.25 17.75 1 98.81 175 ALA B N 1
ATOM 4012 C CA . ALA B 1 175 ? -20.219 25.641 16.438 1 98.81 175 ALA B CA 1
ATOM 4013 C C . ALA B 1 175 ? -20.016 24.125 16.516 1 98.81 175 ALA B C 1
ATOM 4015 O O . ALA B 1 175 ? -20.406 23.391 15.594 1 98.81 175 ALA B O 1
ATOM 4016 N N . GLY B 1 176 ? -19.359 23.609 17.547 1 98.62 176 GLY B N 1
ATOM 4017 C CA . GLY B 1 176 ? -19.031 22.203 17.641 1 98.62 176 GLY B CA 1
ATOM 4018 C C . GLY B 1 176 ? -17.891 21.781 16.734 1 98.62 176 GLY B C 1
ATOM 4019 O O . GLY B 1 176 ? -17.938 20.719 16.125 1 98.62 176 GLY B O 1
ATOM 4020 N N . VAL B 1 177 ? -16.984 22.641 16.531 1 98.88 177 VAL B N 1
ATOM 4021 C CA . VAL B 1 177 ? -15.836 22.375 15.664 1 98.88 177 VAL B CA 1
ATOM 4022 C C . VAL B 1 177 ? -14.57 22.266 16.5 1 98.88 177 VAL B C 1
ATOM 4024 O O . VAL B 1 177 ? -14.281 23.141 17.328 1 98.88 177 VAL B O 1
ATOM 4027 N N . LYS B 1 178 ? -13.836 21.188 16.312 1 98.94 178 LYS B N 1
ATOM 4028 C CA . LYS B 1 178 ? -12.562 20.984 17 1 98.94 178 LYS B CA 1
ATOM 4029 C C . LYS B 1 178 ? -11.422 21.672 16.266 1 98.94 178 LYS B C 1
ATOM 4031 O O . LYS B 1 178 ? -11.344 21.609 15.031 1 98.94 178 LYS B O 1
ATOM 4036 N N . LEU B 1 179 ? -10.57 22.391 17 1 98.94 179 LEU B N 1
ATOM 4037 C CA . LEU B 1 179 ? -9.406 23.078 16.469 1 98.94 179 LEU B CA 1
ATOM 4038 C C . LEU B 1 179 ? -8.148 22.219 16.625 1 98.94 179 LEU B C 1
ATOM 4040 O O . LEU B 1 179 ? -7.738 21.922 17.75 1 98.94 179 LEU B O 1
ATOM 4044 N N . ALA B 1 180 ? -7.566 21.812 15.562 1 98.94 180 ALA B N 1
ATOM 4045 C CA . ALA B 1 180 ? -6.395 20.938 15.594 1 98.94 180 ALA B CA 1
ATOM 4046 C C . ALA B 1 180 ? -5.145 21.688 15.141 1 98.94 180 ALA B C 1
ATOM 4048 O O . ALA B 1 180 ? -4.941 21.891 13.945 1 98.94 180 ALA B O 1
ATOM 4049 N N . MET B 1 181 ? -4.281 22.047 16.094 1 98.88 181 MET B N 1
ATOM 4050 C CA . MET B 1 181 ? -3.062 22.812 15.812 1 98.88 181 MET B CA 1
ATOM 4051 C C . MET B 1 181 ? -1.979 21.906 15.234 1 98.88 181 MET B C 1
ATOM 4053 O O . MET B 1 181 ? -1.55 20.953 15.883 1 98.88 181 MET B O 1
ATOM 4057 N N . HIS B 1 182 ? -1.594 22.172 14.039 1 98.81 182 HIS B N 1
ATOM 4058 C CA . HIS B 1 182 ? -0.497 21.453 13.398 1 98.81 182 HIS B CA 1
ATOM 4059 C C . HIS B 1 182 ? 0.855 21.969 13.883 1 98.81 182 HIS B C 1
ATOM 4061 O O . HIS B 1 182 ? 1.028 23.172 14.094 1 98.81 182 HIS B O 1
ATOM 4067 N N . PRO B 1 183 ? 1.868 21.172 13.938 1 98.69 183 PRO B N 1
ATOM 4068 C CA . PRO B 1 183 ? 3.195 21.609 14.367 1 98.69 183 PRO B CA 1
ATOM 4069 C C . PRO B 1 183 ? 3.9 22.484 13.328 1 98.69 183 PRO B C 1
ATOM 4071 O O . PRO B 1 183 ? 3.537 22.453 12.148 1 98.69 183 PRO B O 1
ATOM 4074 N N . ASP B 1 184 ? 4.867 23.203 13.883 1 98.44 184 ASP B N 1
ATOM 4075 C CA . ASP B 1 184 ? 5.812 23.859 12.984 1 98.44 184 ASP B CA 1
ATOM 4076 C C . ASP B 1 184 ? 6.664 22.844 12.234 1 98.44 184 ASP B C 1
ATOM 4078 O O . ASP B 1 184 ? 7.164 21.891 12.828 1 98.44 184 ASP B O 1
ATOM 4082 N N . ASP B 1 185 ? 6.777 23.031 11 1 98.19 185 ASP B N 1
ATOM 4083 C CA . ASP B 1 185 ? 7.516 22.109 10.141 1 98.19 185 ASP B CA 1
ATOM 4084 C C . ASP B 1 185 ? 8.555 22.859 9.305 1 98.19 185 ASP B C 1
ATOM 4086 O O . ASP B 1 185 ? 8.219 23.469 8.289 1 98.19 185 ASP B O 1
ATOM 4090 N N . PRO B 1 186 ? 9.859 22.828 9.727 1 98 186 PRO B N 1
ATOM 4091 C CA . PRO B 1 186 ? 10.453 22.031 10.797 1 98 186 PRO B CA 1
ATOM 4092 C C . PRO B 1 186 ? 10.195 22.625 12.188 1 98 186 PRO B C 1
ATOM 4094 O O . PRO B 1 186 ? 9.883 23.812 12.305 1 98 186 PRO B O 1
ATOM 4097 N N . PRO B 1 187 ? 10.328 21.766 13.156 1 98.25 187 PRO B N 1
ATOM 4098 C CA . PRO B 1 187 ? 10.133 22.25 14.531 1 98.25 187 PRO B CA 1
ATOM 4099 C C . PRO B 1 187 ? 11.375 22.938 15.094 1 98.25 187 PRO B C 1
ATOM 4101 O O . PRO B 1 187 ? 11.938 22.484 16.094 1 98.25 187 PRO B O 1
ATOM 4104 N N . LEU B 1 188 ? 11.742 24.078 14.43 1 96.75 188 LEU B N 1
ATOM 4105 C CA . LEU B 1 188 ? 12.906 24.891 14.758 1 96.75 188 LEU B CA 1
ATOM 4106 C C . LEU B 1 188 ? 12.516 26.359 14.938 1 96.75 188 LEU B C 1
ATOM 4108 O O . LEU B 1 188 ? 11.57 26.828 14.305 1 96.75 188 LEU B O 1
ATOM 4112 N N . SER B 1 189 ? 13.211 26.969 15.75 1 96.69 189 SER B N 1
ATOM 4113 C CA . SER B 1 189 ? 12.992 28.391 15.977 1 96.69 189 SER B CA 1
ATOM 4114 C C . SER B 1 189 ? 14.297 29.109 16.312 1 96.69 189 SER B C 1
ATOM 4116 O O . SER B 1 189 ? 15.086 28.625 17.125 1 96.69 189 SER B O 1
ATOM 4118 N N . PRO B 1 190 ? 14.578 30.312 15.875 1 96.88 190 PRO B N 1
ATOM 4119 C CA . PRO B 1 190 ? 13.852 30.938 14.773 1 96.88 190 PRO B CA 1
ATOM 4120 C C . PRO B 1 190 ? 14.352 30.5 13.398 1 96.88 190 PRO B C 1
ATOM 4122 O O . PRO B 1 190 ? 15.438 29.922 13.297 1 96.88 190 PRO B O 1
ATOM 4125 N N . ILE B 1 191 ? 13.578 30.641 12.438 1 96.62 191 ILE B N 1
ATOM 4126 C CA . ILE B 1 191 ? 14.016 30.531 11.047 1 96.62 191 ILE B CA 1
ATOM 4127 C C . ILE B 1 191 ? 13.906 31.891 10.367 1 96.62 191 ILE B C 1
ATOM 4129 O O . ILE B 1 191 ? 12.828 32.5 10.328 1 96.62 191 ILE B O 1
ATOM 4133 N N . ARG B 1 192 ? 14.977 32.469 9.883 1 95.94 192 ARG B N 1
ATOM 4134 C CA . ARG B 1 192 ? 15.078 33.781 9.234 1 95.94 192 ARG B CA 1
ATOM 4135 C C . ARG B 1 192 ? 14.5 34.875 10.125 1 95.94 192 ARG B C 1
ATOM 4137 O O . ARG B 1 192 ? 13.781 35.75 9.641 1 95.94 192 ARG B O 1
ATOM 4144 N N . GLY B 1 193 ? 14.672 34.719 11.344 1 96.44 193 GLY B N 1
ATOM 4145 C CA . GLY B 1 193 ? 14.273 35.75 12.305 1 96.44 193 GLY B CA 1
ATOM 4146 C C . GLY B 1 193 ? 12.867 35.531 12.852 1 96.44 193 GLY B C 1
ATOM 4147 O O . GLY B 1 193 ? 12.484 36.156 13.836 1 96.44 193 GLY B O 1
ATOM 4148 N N . ILE B 1 194 ? 12.102 34.656 12.273 1 97.62 194 ILE B N 1
ATOM 4149 C CA . ILE B 1 194 ? 10.711 34.469 12.664 1 97.62 194 ILE B CA 1
ATOM 4150 C C . ILE B 1 194 ? 10.625 33.312 13.68 1 97.62 194 ILE B C 1
ATOM 4152 O O . ILE B 1 194 ? 10.953 32.188 13.359 1 97.62 194 ILE B O 1
ATOM 4156 N N . GLY B 1 195 ? 10.18 33.656 14.898 1 97.88 195 GLY B N 1
ATOM 4157 C CA . GLY B 1 195 ? 9.977 32.625 15.906 1 97.88 195 GLY B CA 1
ATOM 4158 C C . GLY B 1 195 ? 8.945 31.594 15.492 1 97.88 195 GLY B C 1
ATOM 4159 O O . GLY B 1 195 ? 8.102 31.859 14.633 1 97.88 195 GLY B O 1
ATOM 4160 N N . ARG B 1 196 ? 9.023 30.406 16.109 1 97.88 196 ARG B N 1
ATOM 4161 C CA . ARG B 1 196 ? 8.055 29.328 15.992 1 97.88 196 ARG B CA 1
ATOM 4162 C C . ARG B 1 196 ? 7.754 28.703 17.344 1 97.88 196 ARG B C 1
ATOM 4164 O O . ARG B 1 196 ? 8.664 28.469 18.141 1 97.88 196 ARG B O 1
ATOM 4171 N N . ILE B 1 197 ? 6.531 28.453 17.578 1 98.62 197 ILE B N 1
ATOM 4172 C CA . ILE B 1 197 ? 6.195 28.141 18.969 1 98.62 197 ILE B CA 1
ATOM 4173 C C . ILE B 1 197 ? 5.582 26.75 19.047 1 98.62 197 ILE B C 1
ATOM 4175 O O . ILE B 1 197 ? 5.559 26.125 20.109 1 98.62 197 ILE B O 1
ATOM 4179 N N . MET B 1 198 ? 5.117 26.125 18 1 98.69 198 MET B N 1
ATOM 4180 C CA . MET B 1 198 ? 4.645 24.734 18.016 1 98.69 198 MET B CA 1
ATOM 4181 C C . MET B 1 198 ? 5.75 23.781 17.578 1 98.69 198 MET B C 1
ATOM 4183 O O . MET B 1 198 ? 5.605 23.062 16.578 1 98.69 198 MET B O 1
ATOM 4187 N N . ARG B 1 199 ? 6.816 23.719 18.406 1 98.12 199 ARG B N 1
ATOM 4188 C CA . ARG B 1 199 ? 8.062 23.094 17.969 1 98.12 199 ARG B CA 1
ATOM 4189 C C . ARG B 1 199 ? 8.547 22.078 19 1 98.12 199 ARG B C 1
ATOM 4191 O O . ARG B 1 199 ? 9.648 21.547 18.875 1 98.12 199 ARG B O 1
ATOM 4198 N N . SER B 1 200 ? 7.809 21.906 20.078 1 98.44 200 SER B N 1
ATOM 4199 C CA . SER B 1 200 ? 8.148 20.906 21.094 1 98.44 200 SER B CA 1
ATOM 4200 C C . SER B 1 200 ? 6.898 20.359 21.781 1 98.44 200 SER B C 1
ATOM 4202 O O . SER B 1 200 ? 5.832 20.984 21.703 1 98.44 200 SER B O 1
ATOM 4204 N N . VAL B 1 201 ? 7.059 19.188 22.422 1 98.62 201 VAL B N 1
ATOM 4205 C CA . VAL B 1 201 ? 5.957 18.562 23.141 1 98.62 201 VAL B CA 1
ATOM 4206 C C . VAL B 1 201 ? 5.465 19.484 24.25 1 98.62 201 VAL B C 1
ATOM 4208 O O . VAL B 1 201 ? 4.258 19.641 24.453 1 98.62 201 VAL B O 1
ATOM 4211 N N . GLU B 1 202 ? 6.375 20.125 24.938 1 98.56 202 GLU B N 1
ATOM 4212 C CA . GLU B 1 202 ? 6.039 21.047 26.031 1 98.56 202 GLU B CA 1
ATOM 4213 C C . GLU B 1 202 ? 5.238 22.234 25.5 1 98.56 202 GLU B C 1
ATOM 4215 O O . GLU B 1 202 ? 4.309 22.703 26.172 1 98.56 202 GLU B O 1
ATOM 4220 N N . ASN B 1 203 ? 5.637 22.734 24.344 1 98.88 203 ASN B N 1
ATOM 4221 C CA . ASN B 1 203 ? 4.922 23.875 23.75 1 98.88 203 ASN B CA 1
ATOM 4222 C C . ASN B 1 203 ? 3.482 23.5 23.406 1 98.88 203 ASN B C 1
ATOM 4224 O O . ASN B 1 203 ? 2.586 24.344 23.5 1 98.88 203 ASN B O 1
ATOM 4228 N N . PHE B 1 204 ? 3.252 22.266 23 1 98.81 204 PHE B N 1
ATOM 4229 C CA . PHE B 1 204 ? 1.89 21.828 22.719 1 98.81 204 PHE B CA 1
ATOM 4230 C C . PHE B 1 204 ? 1.065 21.766 24 1 98.81 204 PHE B C 1
ATOM 4232 O O . PHE B 1 204 ? -0.123 22.094 24 1 98.81 204 PHE B O 1
ATOM 4239 N N . GLN B 1 205 ? 1.711 21.312 25.078 1 98.81 205 GLN B N 1
ATOM 4240 C CA . GLN B 1 205 ? 0.993 21.391 26.344 1 98.81 205 GLN B CA 1
ATOM 4241 C C . GLN B 1 205 ? 0.666 22.828 26.719 1 98.81 205 GLN B C 1
ATOM 4243 O O . GLN B 1 205 ? -0.432 23.125 27.203 1 98.81 205 GLN B O 1
ATOM 4248 N N . ARG B 1 206 ? 1.631 23.703 26.5 1 98.81 206 ARG B N 1
ATOM 4249 C CA . ARG B 1 206 ? 1.387 25.109 26.766 1 98.81 206 ARG B CA 1
ATOM 4250 C C . ARG B 1 206 ? 0.217 25.625 25.938 1 98.81 206 ARG B C 1
ATOM 4252 O O . ARG B 1 206 ? -0.594 26.422 26.406 1 98.81 206 ARG B O 1
ATOM 4259 N N . LEU B 1 207 ? 0.112 25.219 24.672 1 98.88 207 LEU B N 1
ATOM 4260 C CA . LEU B 1 207 ? -1.016 25.547 23.812 1 98.88 207 LEU B CA 1
ATOM 4261 C C . LEU B 1 207 ? -2.336 25.156 24.469 1 98.88 207 LEU B C 1
ATOM 4263 O O . LEU B 1 207 ? -3.27 25.969 24.516 1 98.88 207 LEU B O 1
ATOM 4267 N N . LEU B 1 208 ? -2.42 23.938 24.953 1 98.81 208 LEU B N 1
ATOM 4268 C CA . LEU B 1 208 ? -3.646 23.406 25.531 1 98.81 208 LEU B CA 1
ATOM 4269 C C . LEU B 1 208 ? -4.008 24.141 26.812 1 98.81 208 LEU B C 1
ATOM 4271 O O . LEU B 1 208 ? -5.188 24.359 27.094 1 98.81 208 LEU B O 1
ATOM 4275 N N . ASP B 1 209 ? -2.973 24.594 27.516 1 98.5 209 ASP B N 1
ATOM 4276 C CA . ASP B 1 209 ? -3.178 25.297 28.781 1 98.5 209 ASP B CA 1
ATOM 4277 C C . ASP B 1 209 ? -3.498 26.766 28.562 1 98.5 209 ASP B C 1
ATOM 4279 O O . ASP B 1 209 ? -4.039 27.422 29.453 1 98.5 209 ASP B O 1
ATOM 4283 N N . LEU B 1 210 ? -3.086 27.266 27.469 1 98.06 210 LEU B N 1
ATOM 4284 C CA . LEU B 1 210 ? -3.223 28.688 27.156 1 98.06 210 LEU B CA 1
ATOM 4285 C C . LEU B 1 210 ? -4.688 29.109 27.203 1 98.06 210 LEU B C 1
ATOM 4287 O O . LEU B 1 210 ? -5.016 30.156 27.75 1 98.06 210 LEU B O 1
ATOM 4291 N N . VAL B 1 211 ? -5.539 28.359 26.547 1 98.25 211 VAL B N 1
ATOM 4292 C CA . VAL B 1 211 ? -6.988 28.5 26.578 1 98.25 211 VAL B CA 1
ATOM 4293 C C . VAL B 1 211 ? -7.633 27.109 26.688 1 98.25 211 VAL B C 1
ATOM 4295 O O . VAL B 1 211 ? -8 26.516 25.688 1 98.25 211 VAL B O 1
ATOM 4298 N N . PRO B 1 212 ? -7.781 26.641 27.938 1 98.12 212 PRO B N 1
ATOM 4299 C CA . PRO B 1 212 ? -8.312 25.281 28.125 1 98.12 212 PRO B CA 1
ATOM 4300 C C . PRO B 1 212 ? -9.742 25.141 27.594 1 98.12 212 PRO B C 1
ATOM 4302 O O . PRO B 1 212 ? -10.586 26 27.844 1 98.12 212 PRO B O 1
ATOM 4305 N N . SER B 1 213 ? -9.953 24.219 26.781 1 98.69 213 SER B N 1
ATOM 4306 C CA . SER B 1 213 ? -11.25 23.922 26.188 1 98.69 213 SER B CA 1
ATOM 4307 C C . SER B 1 213 ? -11.258 22.531 25.547 1 98.69 213 SER B C 1
ATOM 4309 O O . SER B 1 213 ? -10.227 22.047 25.094 1 98.69 213 SER B O 1
ATOM 4311 N N . GLU B 1 214 ? -12.422 21.938 25.484 1 98.38 214 GLU B N 1
ATOM 4312 C CA . GLU B 1 214 ? -12.57 20.625 24.844 1 98.38 214 GLU B CA 1
ATOM 4313 C C . GLU B 1 214 ? -12.336 20.719 23.344 1 98.38 214 GLU B C 1
ATOM 4315 O O . GLU B 1 214 ? -12.023 19.719 22.688 1 98.38 214 GLU B O 1
ATOM 4320 N N . VAL B 1 215 ? -12.406 21.922 22.781 1 98.75 215 VAL B N 1
ATOM 4321 C CA . VAL B 1 215 ? -12.305 22.047 21.328 1 98.75 215 VAL B CA 1
ATOM 4322 C C . VAL B 1 215 ? -10.906 22.516 20.953 1 98.75 215 VAL B C 1
ATOM 4324 O O . VAL B 1 215 ? -10.586 22.625 19.766 1 98.75 215 VAL B O 1
ATOM 4327 N N . ASN B 1 216 ? -10.078 22.906 21.891 1 98.81 216 ASN B N 1
ATOM 4328 C CA . ASN B 1 216 ? -8.688 23.266 21.656 1 98.81 216 ASN B CA 1
ATOM 4329 C C . ASN B 1 216 ? -7.762 22.062 21.75 1 98.81 216 ASN B C 1
ATOM 4331 O O . ASN B 1 216 ? -7.5 21.562 22.859 1 98.81 216 ASN B O 1
ATOM 4335 N N . GLY B 1 217 ? -7.328 21.531 20.625 1 98.81 217 GLY B N 1
ATOM 4336 C CA . GLY B 1 217 ? -6.48 20.344 20.594 1 98.81 217 GLY B CA 1
ATOM 4337 C C . GLY B 1 217 ? -5.422 20.406 19.5 1 98.81 217 GLY B C 1
ATOM 4338 O O . GLY B 1 217 ? -4.934 21.469 19.156 1 98.81 217 GLY B O 1
ATOM 4339 N N . ILE B 1 218 ? -4.957 19.156 19.125 1 98.88 218 ILE B N 1
ATOM 4340 C CA . ILE B 1 218 ? -3.777 19.188 18.266 1 98.88 218 ILE B CA 1
ATOM 4341 C C . ILE B 1 218 ? -3.988 18.266 17.062 1 98.88 218 ILE B C 1
ATOM 4343 O O . ILE B 1 218 ? -4.816 17.344 17.125 1 98.88 218 ILE B O 1
ATOM 4347 N N . CYS B 1 219 ? -3.377 18.594 15.961 1 98.88 219 CYS B N 1
ATOM 4348 C CA . CYS B 1 219 ? -3.033 17.656 14.906 1 98.88 219 CYS B CA 1
ATOM 4349 C C . CYS B 1 219 ? -1.699 16.969 15.203 1 98.88 219 CYS B C 1
ATOM 4351 O O . CYS B 1 219 ? -0.648 17.609 15.148 1 98.88 219 CYS B O 1
ATOM 4353 N N . LEU B 1 220 ? -1.773 15.766 15.562 1 98.88 220 LEU B N 1
ATOM 4354 C CA . LEU B 1 220 ? -0.533 15.055 15.852 1 98.88 220 LEU B CA 1
ATOM 4355 C C . LEU B 1 220 ? 0.136 14.586 14.562 1 98.88 220 LEU B C 1
ATOM 4357 O O . LEU B 1 220 ? -0.164 13.508 14.055 1 98.88 220 LEU B O 1
ATOM 4361 N N . CYS B 1 221 ? 1.038 15.383 14.109 1 98.56 221 CYS B N 1
ATOM 4362 C CA . CYS B 1 221 ? 1.831 15.039 12.938 1 98.56 221 CYS B CA 1
ATOM 4363 C C . CYS B 1 221 ? 3.068 14.242 13.328 1 98.56 221 CYS B C 1
ATOM 4365 O O . CYS B 1 221 ? 4.051 14.805 13.812 1 98.56 221 CYS B O 1
ATOM 4367 N N . GLN B 1 222 ? 3.078 13.055 13.016 1 98.44 222 GLN B N 1
ATOM 4368 C CA . GLN B 1 222 ? 4.129 12.148 13.469 1 98.44 222 GLN B CA 1
ATOM 4369 C C . GLN B 1 222 ? 5.488 12.555 12.906 1 98.44 222 GLN B C 1
ATOM 4371 O O . GLN B 1 222 ? 6.512 12.406 13.578 1 98.44 222 GLN B O 1
ATOM 4376 N N . GLY B 1 223 ? 5.512 13.023 11.703 1 97.25 223 GLY B N 1
ATOM 4377 C CA . GLY B 1 223 ? 6.781 13.43 11.125 1 97.25 223 GLY B CA 1
ATOM 4378 C C . GLY B 1 223 ? 7.484 14.516 11.914 1 97.25 223 GLY B C 1
ATOM 4379 O O . GLY B 1 223 ? 8.695 14.461 12.109 1 97.25 223 GLY B O 1
ATOM 4380 N N . ASN B 1 224 ? 6.711 15.445 12.406 1 97.94 224 ASN B N 1
ATOM 4381 C CA . ASN B 1 224 ? 7.301 16.547 13.172 1 97.94 224 ASN B CA 1
ATOM 4382 C C . ASN B 1 224 ? 7.523 16.156 14.633 1 97.94 224 ASN B C 1
ATOM 4384 O O . ASN B 1 224 ? 8.547 16.5 15.219 1 97.94 224 ASN B O 1
ATOM 4388 N N . PHE B 1 225 ? 6.547 15.43 15.156 1 98.62 225 PHE B N 1
ATOM 4389 C CA . PHE B 1 225 ? 6.68 15.047 16.562 1 98.62 225 PHE B CA 1
ATOM 4390 C C . PHE B 1 225 ? 7.879 14.125 16.75 1 98.62 225 PHE B C 1
ATOM 4392 O O . PHE B 1 225 ? 8.531 14.164 17.797 1 98.62 225 PHE B O 1
ATOM 4399 N N . THR B 1 226 ? 8.203 13.297 15.758 1 98.25 226 THR B N 1
ATOM 4400 C CA . THR B 1 226 ? 9.352 12.406 15.891 1 98.25 226 THR B CA 1
ATOM 4401 C C . THR B 1 226 ? 10.656 13.188 15.844 1 98.25 226 THR B C 1
ATOM 4403 O O . THR B 1 226 ? 11.711 12.664 16.203 1 98.25 226 THR B O 1
ATOM 4406 N N . LEU B 1 227 ? 10.609 14.375 15.336 1 98.31 227 LEU B N 1
ATOM 4407 C CA . LEU B 1 227 ? 11.773 15.258 15.375 1 98.31 227 LEU B CA 1
ATOM 4408 C C . LEU B 1 227 ? 11.883 15.945 16.734 1 98.31 227 LEU B C 1
ATOM 4410 O O . LEU B 1 227 ? 12.938 16.484 17.078 1 98.31 227 LEU B O 1
ATOM 4414 N N . MET B 1 228 ? 10.828 15.945 17.578 1 97.94 228 MET B N 1
ATOM 4415 C CA . MET B 1 228 ? 10.789 16.625 18.875 1 97.94 228 MET B CA 1
ATOM 4416 C C . MET B 1 228 ? 11.078 15.648 20 1 97.94 228 MET B C 1
ATOM 4418 O O . MET B 1 228 ? 11.414 16.062 21.109 1 97.94 228 MET B O 1
ATOM 4422 N N . THR B 1 229 ? 10.875 14.344 19.734 1 97.38 229 THR B N 1
ATOM 4423 C CA . THR B 1 229 ? 10.984 13.352 20.797 1 97.38 229 THR B CA 1
ATOM 4424 C C . THR B 1 229 ? 11.477 12.016 20.234 1 97.38 229 THR B C 1
ATOM 4426 O O . THR B 1 229 ? 11.32 11.742 19.047 1 97.38 229 THR B O 1
ATOM 4429 N N . ASP B 1 230 ? 12.016 11.172 21.109 1 95 230 ASP B N 1
ATOM 4430 C CA . ASP B 1 230 ? 12.422 9.82 20.734 1 95 230 ASP B CA 1
ATOM 4431 C C . ASP B 1 230 ? 11.383 8.797 21.188 1 95 230 ASP B C 1
ATOM 4433 O O . ASP B 1 230 ? 11.539 7.598 20.953 1 95 230 ASP B O 1
ATOM 4437 N N . ASP B 1 231 ? 10.328 9.312 21.844 1 97.62 231 ASP B N 1
ATOM 4438 C CA . ASP B 1 231 ? 9.289 8.422 22.359 1 97.62 231 ASP B CA 1
ATOM 4439 C C . ASP B 1 231 ? 7.898 8.906 21.953 1 97.62 231 ASP B C 1
ATOM 4441 O O . ASP B 1 231 ? 7.086 9.258 22.797 1 97.62 231 ASP B O 1
ATOM 4445 N N . LEU B 1 232 ? 7.613 8.727 20.688 1 98.44 232 LEU B N 1
ATOM 4446 C CA . LEU B 1 232 ? 6.375 9.258 20.125 1 98.44 232 LEU B CA 1
ATOM 4447 C C . LEU B 1 232 ? 5.164 8.523 20.688 1 98.44 232 LEU B C 1
ATOM 4449 O O . LEU B 1 232 ? 4.141 9.141 20.984 1 98.44 232 LEU B O 1
ATOM 4453 N N . PRO B 1 233 ? 5.203 7.195 20.922 1 98.69 233 PRO B N 1
ATOM 4454 C CA . PRO B 1 233 ? 4.035 6.512 21.484 1 98.69 233 PRO B CA 1
ATOM 4455 C C . PRO B 1 233 ? 3.625 7.078 22.844 1 98.69 233 PRO B C 1
ATOM 4457 O O . PRO B 1 233 ? 2.432 7.211 23.125 1 98.69 233 PRO B O 1
ATOM 4460 N N . SER B 1 234 ? 4.594 7.445 23.641 1 98.75 234 SER B N 1
ATOM 4461 C CA . SER B 1 234 ? 4.277 8.031 24.938 1 98.75 234 SER B CA 1
ATOM 4462 C C . SER B 1 234 ? 3.598 9.391 24.781 1 98.75 234 SER B C 1
ATOM 4464 O O . SER B 1 234 ? 2.717 9.742 25.562 1 98.75 234 SER B O 1
ATOM 4466 N N . VAL B 1 235 ? 4.012 10.133 23.781 1 98.81 235 VAL B N 1
ATOM 4467 C CA . VAL B 1 235 ? 3.422 11.438 23.5 1 98.81 235 VAL B CA 1
ATOM 4468 C C . VAL B 1 235 ? 1.978 11.266 23.047 1 98.81 235 VAL B C 1
ATOM 4470 O O . VAL B 1 235 ? 1.095 12.023 23.453 1 98.81 235 VAL B O 1
ATOM 4473 N N . ILE B 1 236 ? 1.727 10.25 22.203 1 98.88 236 ILE B N 1
ATOM 4474 C CA . ILE B 1 236 ? 0.374 9.938 21.766 1 98.88 236 ILE B CA 1
ATOM 4475 C C . ILE B 1 236 ? -0.509 9.625 22.969 1 98.88 236 ILE B C 1
ATOM 4477 O O . ILE B 1 236 ? -1.614 10.164 23.094 1 98.88 236 ILE B O 1
ATOM 4481 N N . ARG B 1 237 ? -0.012 8.867 23.891 1 98.81 237 ARG B N 1
ATOM 4482 C CA . ARG B 1 237 ? -0.775 8.516 25.094 1 98.81 237 ARG B CA 1
ATOM 4483 C C . ARG B 1 237 ? -1.026 9.734 25.969 1 98.81 237 ARG B C 1
ATOM 4485 O O . ARG B 1 237 ? -2.123 9.906 26.5 1 98.81 237 ARG B O 1
ATOM 4492 N N . HIS B 1 238 ? -0.007 10.547 26.047 1 98.69 238 HIS B N 1
ATOM 4493 C CA . HIS B 1 238 ? -0.089 11.734 26.891 1 98.69 238 HIS B CA 1
ATOM 4494 C C . HIS B 1 238 ? -1.209 12.664 26.438 1 98.69 238 HIS B C 1
ATOM 4496 O O . HIS B 1 238 ? -2.104 12.992 27.219 1 98.69 238 HIS B O 1
ATOM 4502 N N . PHE B 1 239 ? -1.214 13.039 25.203 1 98.81 239 PHE B N 1
ATOM 4503 C CA . PHE B 1 239 ? -2.227 13.961 24.703 1 98.81 239 PHE B CA 1
ATOM 4504 C C . PHE B 1 239 ? -3.553 13.242 24.484 1 98.81 239 PHE B C 1
ATOM 4506 O O . PHE B 1 239 ? -4.621 13.844 24.625 1 98.81 239 PHE B O 1
ATOM 4513 N N . GLY B 1 240 ? -3.445 11.953 24.141 1 98.56 240 GLY B N 1
ATOM 4514 C CA . GLY B 1 240 ? -4.648 11.148 23.984 1 98.56 240 GLY B CA 1
ATOM 4515 C C . GLY B 1 240 ? -5.453 11.047 25.266 1 98.56 240 GLY B C 1
ATOM 4516 O O . GLY B 1 240 ? -6.684 11.141 25.25 1 98.56 240 GLY B O 1
ATOM 4517 N N . LYS B 1 241 ? -4.824 10.867 26.391 1 97.88 241 LYS B N 1
ATOM 4518 C CA . LYS B 1 241 ? -5.492 10.773 27.688 1 97.88 241 LYS B CA 1
ATOM 4519 C C . LYS B 1 241 ? -6.23 12.062 28.016 1 97.88 241 LYS B C 1
ATOM 4521 O O . LYS B 1 241 ? -7.23 12.039 28.734 1 97.88 241 LYS B O 1
ATOM 4526 N N . GLN B 1 242 ? -5.727 13.102 27.453 1 98.31 242 GLN B N 1
ATOM 4527 C CA . GLN B 1 242 ? -6.363 14.391 27.688 1 98.31 242 GLN B CA 1
ATOM 4528 C C . GLN B 1 242 ? -7.504 14.625 26.703 1 98.31 242 GLN B C 1
ATOM 4530 O O . GLN B 1 242 ? -8.227 15.625 26.812 1 98.31 242 GLN B O 1
ATOM 4535 N N . GLY B 1 243 ? -7.613 13.711 25.734 1 98.38 243 GLY B N 1
ATOM 4536 C CA . GLY B 1 243 ? -8.633 13.867 24.719 1 98.38 243 GLY B CA 1
ATOM 4537 C C . GLY B 1 243 ? -8.336 15 23.75 1 98.38 243 GLY B C 1
ATOM 4538 O O . GLY B 1 243 ? -9.25 15.664 23.266 1 98.38 243 GLY B O 1
ATOM 4539 N N . LYS B 1 244 ? -7.023 15.219 23.422 1 98.81 244 LYS B N 1
ATOM 4540 C CA . LYS B 1 244 ? -6.68 16.469 22.734 1 98.81 244 LYS B CA 1
ATOM 4541 C C . LYS B 1 244 ? -6.125 16.188 21.344 1 98.81 244 LYS B C 1
ATOM 4543 O O . LYS B 1 244 ? -5.73 17.109 20.625 1 98.81 244 LYS B O 1
ATOM 4548 N N . ILE B 1 245 ? -6.078 14.922 20.906 1 98.88 245 ILE B N 1
ATOM 4549 C CA . ILE B 1 245 ? -5.699 14.617 19.531 1 98.88 245 ILE B CA 1
ATOM 4550 C C . ILE B 1 245 ? -6.945 14.57 18.656 1 98.88 245 ILE B C 1
ATOM 4552 O O . ILE B 1 245 ? -7.82 13.727 18.828 1 98.88 245 ILE B O 1
ATOM 4556 N N . PHE B 1 246 ? -7.012 15.484 17.688 1 98.88 246 PHE B N 1
ATOM 4557 C CA . PHE B 1 246 ? -8.227 15.602 16.891 1 98.88 246 PHE B CA 1
ATOM 4558 C C . PHE B 1 246 ? -7.98 15.125 15.461 1 98.88 246 PHE B C 1
ATOM 4560 O O . PHE B 1 246 ? -8.93 14.844 14.727 1 98.88 246 PHE B O 1
ATOM 4567 N N . PHE B 1 247 ? -6.766 15.062 15.039 1 98.88 247 PHE B N 1
ATOM 4568 C CA . PHE B 1 247 ? -6.344 14.711 13.688 1 98.88 247 PHE B CA 1
ATOM 4569 C C . PHE B 1 247 ? -4.914 14.188 13.688 1 98.88 247 PHE B C 1
ATOM 4571 O O . PHE B 1 247 ? -4.086 14.625 14.492 1 98.88 247 PHE B O 1
ATOM 4578 N N . VAL B 1 248 ? -4.578 13.203 12.773 1 98.88 248 VAL B N 1
ATOM 4579 C CA . VAL B 1 248 ? -3.24 12.625 12.781 1 98.88 248 VAL B CA 1
ATOM 4580 C C . VAL B 1 248 ? -2.65 12.656 11.375 1 98.88 248 VAL B C 1
ATOM 4582 O O . VAL B 1 248 ? -3.318 12.289 10.406 1 98.88 248 VAL B O 1
ATOM 4585 N N . HIS B 1 249 ? -1.494 13.25 11.258 1 98.81 249 HIS B N 1
ATOM 4586 C CA . HIS B 1 249 ? -0.638 12.969 10.109 1 98.81 249 HIS B CA 1
ATOM 4587 C C . HIS B 1 249 ? 0.281 11.781 10.383 1 98.81 249 HIS B C 1
ATOM 4589 O O . HIS B 1 249 ? 1.168 11.859 11.234 1 98.81 249 HIS B O 1
ATOM 4595 N N . PHE B 1 250 ? 0.072 10.719 9.648 1 98.62 250 PHE B N 1
ATOM 4596 C CA . PHE B 1 250 ? 0.761 9.453 9.883 1 98.62 250 PHE B CA 1
ATOM 4597 C C . PHE B 1 250 ? 1.896 9.266 8.883 1 98.62 250 PHE B C 1
ATOM 4599 O O . PHE B 1 250 ? 1.818 8.406 8.008 1 98.62 250 PHE B O 1
ATOM 4606 N N . ARG B 1 251 ? 2.918 10.07 9.055 1 98 251 ARG B N 1
ATOM 4607 C CA . ARG B 1 251 ? 4.078 10.047 8.172 1 98 251 ARG B CA 1
ATOM 4608 C C . ARG B 1 251 ? 5.371 9.883 8.961 1 98 251 ARG B C 1
ATOM 4610 O O . ARG B 1 251 ? 5.352 9.891 10.195 1 98 251 ARG B O 1
ATOM 4617 N N . ASP B 1 252 ? 6.527 9.75 8.18 1 97.75 252 ASP B N 1
ATOM 4618 C CA . ASP B 1 252 ? 7.785 9.461 8.867 1 97.75 252 ASP B CA 1
ATOM 4619 C C . ASP B 1 252 ? 8.945 10.211 8.219 1 97.75 252 ASP B C 1
ATOM 4621 O O . ASP B 1 252 ? 8.852 10.648 7.07 1 97.75 252 ASP B O 1
ATOM 4625 N N . VAL B 1 253 ? 9.953 10.445 9.031 1 98.38 253 VAL B N 1
ATOM 4626 C CA . VAL B 1 253 ? 11.188 11.102 8.594 1 98.38 253 VAL B CA 1
ATOM 4627 C C . VAL B 1 253 ? 12.391 10.383 9.188 1 98.38 253 VAL B C 1
ATOM 4629 O O . VAL B 1 253 ? 12.242 9.5 10.031 1 98.38 253 VAL B O 1
ATOM 4632 N N . ARG B 1 254 ? 13.531 10.742 8.719 1 97.88 254 ARG B N 1
ATOM 4633 C CA . ARG B 1 254 ? 14.805 10.414 9.344 1 97.88 254 ARG B CA 1
ATOM 4634 C C . ARG B 1 254 ? 15.648 11.672 9.555 1 97.88 254 ARG B C 1
ATOM 4636 O O . ARG B 1 254 ? 15.656 12.562 8.703 1 97.88 254 ARG B O 1
ATOM 4643 N N . GLY B 1 255 ? 16.312 11.703 10.688 1 98.06 255 GLY B N 1
ATOM 4644 C CA . GLY B 1 255 ? 17.203 12.836 10.938 1 98.06 255 GLY B CA 1
ATOM 4645 C C . GLY B 1 255 ? 16.859 13.586 12.211 1 98.06 255 GLY B C 1
ATOM 4646 O O . GLY B 1 255 ? 16.406 12.992 13.188 1 98.06 255 GLY B O 1
ATOM 4647 N N . THR B 1 256 ? 17.234 14.875 12.234 1 98.12 256 THR B N 1
ATOM 4648 C CA . THR B 1 256 ? 17.031 15.812 13.328 1 98.12 256 THR B CA 1
ATOM 4649 C C . THR B 1 256 ? 16.234 17.031 12.852 1 98.12 256 THR B C 1
ATOM 4651 O O . THR B 1 256 ? 16.031 17.219 11.648 1 98.12 256 THR B O 1
ATOM 4654 N N . PRO B 1 257 ? 15.75 17.797 13.766 1 98 257 PRO B N 1
ATOM 4655 C CA . PRO B 1 257 ? 15.047 19 13.328 1 98 257 PRO B CA 1
ATOM 4656 C C . PRO B 1 257 ? 15.875 19.844 12.359 1 98 257 PRO B C 1
ATOM 4658 O O . PRO B 1 257 ? 15.32 20.453 11.438 1 98 257 PRO B O 1
ATOM 4661 N N . GLU B 1 258 ? 17.203 19.875 12.477 1 98 258 GLU B N 1
ATOM 4662 C CA . GLU B 1 258 ? 18.078 20.734 11.68 1 98 258 GLU B CA 1
ATOM 4663 C C . GLU B 1 258 ? 18.375 20.109 10.32 1 98 258 GLU B C 1
ATOM 4665 O O . GLU B 1 258 ? 18.844 20.797 9.406 1 98 258 GLU B O 1
ATOM 4670 N N . ASN B 1 259 ? 18.25 18.844 10.32 1 98.44 259 ASN B N 1
ATOM 4671 C CA . ASN B 1 259 ? 18.578 18.094 9.117 1 98.44 259 ASN B CA 1
ATOM 4672 C C . ASN B 1 259 ? 17.781 16.797 9.031 1 98.44 259 ASN B C 1
ATOM 4674 O O . ASN B 1 259 ? 18.156 15.789 9.641 1 98.44 259 ASN B O 1
ATOM 4678 N N . PHE B 1 260 ? 16.672 16.812 8.195 1 98.56 260 PHE B N 1
ATOM 4679 C CA . PHE B 1 260 ? 15.867 15.602 8.094 1 98.56 260 PHE B CA 1
ATOM 4680 C C . PHE B 1 260 ? 15.391 15.391 6.656 1 98.56 260 PHE B C 1
ATOM 4682 O O . PHE B 1 260 ? 15.445 16.312 5.84 1 98.56 260 PHE B O 1
ATOM 4689 N N . VAL B 1 261 ? 15.031 14.188 6.297 1 98.69 261 VAL B N 1
ATOM 4690 C CA . VAL B 1 261 ? 14.469 13.797 5.008 1 98.69 261 VAL B CA 1
ATOM 4691 C C . VAL B 1 261 ? 13.188 12.984 5.23 1 98.69 261 VAL B C 1
ATOM 4693 O O . VAL B 1 261 ? 13.102 12.203 6.18 1 98.69 261 VAL B O 1
ATOM 4696 N N . GLU B 1 262 ? 12.172 13.266 4.426 1 98.5 262 GLU B N 1
ATOM 4697 C CA . GLU B 1 262 ? 10.961 12.445 4.418 1 98.5 262 GLU B CA 1
ATOM 4698 C C . GLU B 1 262 ? 11.266 11.031 3.932 1 98.5 262 GLU B C 1
ATOM 4700 O O . GLU B 1 262 ? 12.133 10.828 3.086 1 98.5 262 GLU B O 1
ATOM 4705 N N . THR B 1 263 ? 10.578 10.07 4.445 1 98.44 263 THR B N 1
ATOM 4706 C CA . THR B 1 263 ? 10.812 8.688 4.051 1 98.44 263 THR B CA 1
ATOM 4707 C C . THR B 1 263 ? 9.5 8.008 3.654 1 98.44 263 THR B C 1
ATOM 4709 O O . THR B 1 263 ? 8.422 8.57 3.848 1 98.44 263 THR B O 1
ATOM 4712 N N . PHE B 1 264 ? 9.633 6.855 3.076 1 98.38 264 PHE B N 1
ATOM 4713 C CA . PHE B 1 264 ? 8.492 5.961 3.014 1 98.38 264 PHE B CA 1
ATOM 4714 C C . PHE B 1 264 ? 8.016 5.586 4.414 1 98.38 264 PHE B C 1
ATOM 4716 O O . PHE B 1 264 ? 8.789 5.637 5.371 1 98.38 264 PHE B O 1
ATOM 4723 N N . HIS B 1 265 ? 6.773 5.199 4.543 1 98.12 265 HIS B N 1
ATOM 4724 C CA . HIS B 1 265 ? 6.121 4.945 5.824 1 98.12 265 HIS B CA 1
ATOM 4725 C C . HIS B 1 265 ? 6.719 3.725 6.516 1 98.12 265 HIS B C 1
ATOM 4727 O O . HIS B 1 265 ? 6.562 3.553 7.727 1 98.12 265 HIS B O 1
ATOM 4733 N N . ASP B 1 266 ? 7.418 2.879 5.766 1 97.25 266 ASP B N 1
ATOM 4734 C CA . ASP B 1 266 ? 7.992 1.668 6.34 1 97.25 266 ASP B CA 1
ATOM 4735 C C . ASP B 1 266 ? 9.508 1.804 6.508 1 97.25 266 ASP B C 1
ATOM 4737 O O . ASP B 1 266 ? 10.211 0.803 6.648 1 97.25 266 ASP B O 1
ATOM 4741 N N . GLU B 1 267 ? 10.078 2.984 6.484 1 96.69 267 GLU B N 1
ATOM 4742 C CA . GLU B 1 267 ? 11.523 3.119 6.371 1 96.69 267 GLU B CA 1
ATOM 4743 C C . GLU B 1 267 ? 12.07 4.102 7.402 1 96.69 267 GLU B C 1
ATOM 4745 O O . GLU B 1 267 ? 13.258 4.059 7.742 1 96.69 267 GLU B O 1
ATOM 4750 N N . GLY B 1 268 ? 11.25 5 7.973 1 96.5 268 GLY B N 1
ATOM 4751 C CA . GLY B 1 268 ? 11.719 6.094 8.797 1 96.5 268 GLY B CA 1
ATOM 4752 C C . GLY B 1 268 ? 12.086 5.664 10.211 1 96.5 268 GLY B C 1
ATOM 4753 O O . GLY B 1 268 ? 12.312 4.48 10.461 1 96.5 268 GLY B O 1
ATOM 4754 N N . LYS B 1 269 ? 12.352 6.578 11.078 1 97.12 269 LYS B N 1
ATOM 4755 C CA . LYS B 1 269 ? 12.875 6.277 12.406 1 97.12 269 LYS B CA 1
ATOM 4756 C C . LYS B 1 269 ? 11.742 5.977 13.391 1 97.12 269 LYS B C 1
ATOM 4758 O O . LYS B 1 269 ? 11.992 5.5 14.5 1 97.12 269 LYS B O 1
ATOM 4763 N N . THR B 1 270 ? 10.516 6.293 13 1 97.19 270 THR B N 1
ATOM 4764 C CA . THR B 1 270 ? 9.367 6.137 13.891 1 97.19 270 THR B CA 1
ATOM 4765 C C . THR B 1 270 ? 8.938 4.672 13.969 1 97.19 270 THR B C 1
ATOM 4767 O O . THR B 1 270 ? 8.891 3.98 12.953 1 97.19 270 THR B O 1
ATOM 4770 N N . ASP B 1 271 ? 8.703 4.195 15.172 1 97.31 271 ASP B N 1
ATOM 4771 C CA . ASP B 1 271 ? 8.023 2.912 15.328 1 97.31 271 ASP B CA 1
ATOM 4772 C C . ASP B 1 271 ? 6.535 3.037 15.023 1 97.31 271 ASP B C 1
ATOM 4774 O O . ASP B 1 271 ? 5.723 3.244 15.922 1 97.31 271 ASP B O 1
ATOM 4778 N N . MET B 1 272 ? 6.203 2.842 13.781 1 98.25 272 MET B N 1
ATOM 4779 C CA . MET B 1 272 ? 4.848 3.088 13.289 1 98.25 272 MET B CA 1
ATOM 4780 C C . MET B 1 272 ? 3.85 2.143 13.953 1 98.25 272 MET B C 1
ATOM 4782 O O . MET B 1 272 ? 2.705 2.523 14.203 1 98.25 272 MET B O 1
ATOM 4786 N N . LEU B 1 273 ? 4.254 0.922 14.148 1 98.31 273 LEU B N 1
ATOM 4787 C CA . LEU B 1 273 ? 3.4 -0.065 14.797 1 98.31 273 LEU B CA 1
ATOM 4788 C C . LEU B 1 273 ? 3.062 0.365 16.219 1 98.31 273 LEU B C 1
ATOM 4790 O O . LEU B 1 273 ? 1.897 0.333 16.625 1 98.31 273 LEU B O 1
ATOM 4794 N N . ALA B 1 274 ? 4.059 0.768 16.984 1 98.38 274 ALA B N 1
ATOM 4795 C CA . ALA B 1 274 ? 3.84 1.219 18.359 1 98.38 274 ALA B CA 1
ATOM 4796 C C . ALA B 1 274 ? 2.91 2.428 18.391 1 98.38 274 ALA B C 1
ATOM 4798 O O . ALA B 1 274 ? 2.098 2.566 19.312 1 98.38 274 ALA B O 1
ATOM 4799 N N . CYS B 1 275 ? 3.09 3.287 17.406 1 98.69 275 CYS B N 1
ATOM 4800 C CA . CYS B 1 275 ? 2.211 4.449 17.344 1 98.69 275 CYS B CA 1
ATOM 4801 C C . CYS B 1 275 ? 0.769 4.027 17.078 1 98.69 275 CYS B C 1
ATOM 4803 O O . CYS B 1 275 ? -0.149 4.512 17.75 1 98.69 275 CYS B O 1
ATOM 4805 N N . MET B 1 276 ? 0.558 3.139 16.109 1 98.62 276 MET B N 1
ATOM 4806 C CA . MET B 1 276 ? -0.789 2.65 15.836 1 98.62 276 MET B CA 1
ATOM 4807 C C . MET B 1 276 ? -1.407 2.014 17.078 1 98.62 276 MET B C 1
ATOM 4809 O O . MET B 1 276 ? -2.582 2.236 17.375 1 98.62 276 MET B O 1
ATOM 4813 N N . ARG B 1 277 ? -0.64 1.273 17.828 1 98.19 277 ARG B N 1
ATOM 4814 C CA . ARG B 1 277 ? -1.109 0.658 19.062 1 98.19 277 ARG B CA 1
ATOM 4815 C C . ARG B 1 277 ? -1.489 1.718 20.094 1 98.19 277 ARG B C 1
ATOM 4817 O O . ARG B 1 277 ? -2.482 1.567 20.812 1 98.19 277 ARG B O 1
ATOM 4824 N N . ALA B 1 278 ? -0.673 2.748 20.141 1 98.75 278 ALA B N 1
ATOM 4825 C CA . ALA B 1 278 ? -0.954 3.828 21.094 1 98.75 278 ALA B CA 1
ATOM 4826 C C . ALA B 1 278 ? -2.293 4.492 20.781 1 98.75 278 ALA B C 1
ATOM 4828 O O . ALA B 1 278 ? -3.061 4.805 21.688 1 98.75 278 ALA B O 1
ATOM 4829 N N . TYR B 1 279 ? -2.545 4.703 19.5 1 98.75 279 TYR B N 1
ATOM 4830 C CA . TYR B 1 279 ? -3.828 5.289 19.125 1 98.75 279 TYR B CA 1
ATOM 4831 C C . TYR B 1 279 ? -4.98 4.387 19.531 1 98.75 279 TYR B C 1
ATOM 4833 O O . TYR B 1 279 ? -6.023 4.867 19.984 1 98.75 279 TYR B O 1
ATOM 4841 N N . LYS B 1 280 ? -4.84 3.111 19.312 1 98.38 280 LYS B N 1
ATOM 4842 C CA . LYS B 1 280 ? -5.859 2.17 19.766 1 98.38 280 LYS B CA 1
ATOM 4843 C C . LYS B 1 280 ? -6.051 2.26 21.281 1 98.38 280 LYS B C 1
ATOM 4845 O O . LYS B 1 280 ? -7.184 2.287 21.766 1 98.38 280 LYS B O 1
ATOM 4850 N N . GLU B 1 281 ? -4.98 2.26 22.016 1 98.12 281 GLU B N 1
ATOM 4851 C CA . GLU B 1 281 ? -5 2.27 23.484 1 98.12 281 GLU B CA 1
ATOM 4852 C C . GLU B 1 281 ? -5.781 3.467 24.016 1 98.12 281 GLU B C 1
ATOM 4854 O O . GLU B 1 281 ? -6.512 3.348 25 1 98.12 281 GLU B O 1
ATOM 4859 N N . ILE B 1 282 ? -5.629 4.617 23.359 1 98.12 282 ILE B N 1
ATOM 4860 C CA . ILE B 1 282 ? -6.277 5.816 23.875 1 98.12 282 ILE B CA 1
ATOM 4861 C C . ILE B 1 282 ? -7.695 5.918 23.312 1 98.12 282 ILE B C 1
ATOM 4863 O O . ILE B 1 282 ? -8.414 6.875 23.609 1 98.12 282 ILE B O 1
ATOM 4867 N N . GLY B 1 283 ? -8.07 4.977 22.5 1 97.81 283 GLY B N 1
ATOM 4868 C CA . GLY B 1 283 ? -9.414 4.973 21.938 1 97.81 283 GLY B CA 1
ATOM 4869 C C . GLY B 1 283 ? -9.648 6.082 20.938 1 97.81 283 GLY B C 1
ATOM 4870 O O . GLY B 1 283 ? -10.758 6.609 20.828 1 97.81 283 GLY B O 1
ATOM 4871 N N . PHE B 1 284 ? -8.609 6.461 20.234 1 97.88 284 PHE B N 1
ATOM 4872 C CA . PHE B 1 284 ? -8.75 7.484 19.219 1 97.88 284 PHE B CA 1
ATOM 4873 C C . PHE B 1 284 ? -9.656 7 18.094 1 97.88 284 PHE B C 1
ATOM 4875 O O . PHE B 1 284 ? -9.406 5.957 17.484 1 97.88 284 PHE B O 1
ATOM 4882 N N . ASP B 1 285 ? -10.625 7.77 17.734 1 95.75 285 ASP B N 1
ATOM 4883 C CA . ASP B 1 285 ? -11.578 7.348 16.719 1 95.75 285 ASP B CA 1
ATOM 4884 C C . ASP B 1 285 ? -11.695 8.391 15.609 1 95.75 285 ASP B C 1
ATOM 4886 O O . ASP B 1 285 ? -12.641 8.367 14.82 1 95.75 285 ASP B O 1
ATOM 4890 N N . GLY B 1 286 ? -10.773 9.344 15.555 1 97.56 286 GLY B N 1
ATOM 4891 C CA . GLY B 1 286 ? -10.727 10.328 14.484 1 97.56 286 GLY B CA 1
ATOM 4892 C C . GLY B 1 286 ? -10.055 9.805 13.227 1 97.56 286 GLY B C 1
ATOM 4893 O O . GLY B 1 286 ? -10.031 8.594 12.992 1 97.56 286 GLY B O 1
ATOM 4894 N N . VAL B 1 287 ? -9.602 10.742 12.359 1 98.5 287 VAL B N 1
ATOM 4895 C CA . VAL B 1 287 ? -9.016 10.328 11.086 1 98.5 287 VAL B CA 1
ATOM 4896 C C . VAL B 1 287 ? -7.504 10.562 11.117 1 98.5 287 VAL B C 1
ATOM 4898 O O . VAL B 1 287 ? -7.02 11.445 11.828 1 98.5 287 VAL B O 1
ATOM 4901 N N . LEU B 1 288 ? -6.781 9.719 10.453 1 98.62 288 LEU B N 1
ATOM 4902 C CA . LEU B 1 288 ? -5.375 9.938 10.133 1 98.62 288 LEU B CA 1
ATOM 4903 C C . LEU B 1 288 ? -5.152 9.953 8.625 1 98.62 288 LEU B C 1
ATOM 4905 O O . LEU B 1 288 ? -5.922 9.344 7.875 1 98.62 288 LEU B O 1
ATOM 4909 N N . ARG B 1 289 ? -4.188 10.648 8.156 1 98.56 289 ARG B N 1
ATOM 4910 C CA . ARG B 1 289 ? -3.797 10.617 6.754 1 98.56 289 ARG B CA 1
ATOM 4911 C C . ARG B 1 289 ? -2.295 10.383 6.609 1 98.56 289 ARG B C 1
ATOM 4913 O O . ARG B 1 289 ? -1.516 10.773 7.48 1 98.56 289 ARG B O 1
ATOM 4920 N N . PRO B 1 290 ? -1.845 9.859 5.508 1 98.12 290 PRO B N 1
ATOM 4921 C CA . PRO B 1 290 ? -0.419 9.594 5.305 1 98.12 290 PRO B CA 1
ATOM 4922 C C . PRO B 1 290 ? 0.418 10.867 5.234 1 98.12 290 PRO B C 1
ATOM 4924 O O . PRO B 1 290 ? 1.586 10.867 5.633 1 98.12 290 PRO B O 1
ATOM 4927 N N . ASP B 1 291 ? -0.173 11.953 4.711 1 96.81 291 ASP B N 1
ATOM 4928 C CA . ASP B 1 291 ? 0.465 13.258 4.555 1 96.81 291 ASP B CA 1
ATOM 4929 C C . ASP B 1 291 ? 1.568 13.203 3.5 1 96.81 291 ASP B C 1
ATOM 4931 O O . ASP B 1 291 ? 1.293 13 2.316 1 96.81 291 ASP B O 1
ATOM 4935 N N . HIS B 1 292 ? 2.906 13.273 3.836 1 97.5 292 HIS B N 1
ATOM 4936 C CA . HIS B 1 292 ? 3.979 13.344 2.848 1 97.5 292 HIS B CA 1
ATOM 4937 C C . HIS B 1 292 ? 4.465 11.953 2.461 1 97.5 292 HIS B C 1
ATOM 4939 O O . HIS B 1 292 ? 4.648 11.094 3.326 1 97.5 292 HIS B O 1
ATOM 4945 N N . VAL B 1 293 ? 4.652 11.812 1.161 1 98.25 293 VAL B N 1
ATOM 4946 C CA . VAL B 1 293 ? 5.172 10.57 0.596 1 98.25 293 VAL B CA 1
ATOM 4947 C C . VAL B 1 293 ? 6.238 10.891 -0.453 1 98.25 293 VAL B C 1
ATOM 4949 O O . VAL B 1 293 ? 6.219 11.969 -1.059 1 98.25 293 VAL B O 1
ATOM 4952 N N . PRO B 1 294 ? 7.188 9.984 -0.709 1 98.38 294 PRO B N 1
ATOM 4953 C CA . PRO B 1 294 ? 8.109 10.172 -1.829 1 98.38 294 PRO B CA 1
ATOM 4954 C C . PRO B 1 294 ? 7.41 10.164 -3.184 1 98.38 294 PRO B C 1
ATOM 4956 O O . PRO B 1 294 ? 6.336 9.562 -3.322 1 98.38 294 PRO B O 1
ATOM 4959 N N . THR B 1 295 ? 8.07 10.852 -4.156 1 98.44 295 THR B N 1
ATOM 4960 C CA . THR B 1 295 ? 7.633 10.766 -5.547 1 98.44 295 THR B CA 1
ATOM 4961 C C . THR B 1 295 ? 8.133 9.477 -6.191 1 98.44 295 THR B C 1
ATOM 4963 O O . THR B 1 295 ? 9.336 9.227 -6.242 1 98.44 295 THR B O 1
ATOM 4966 N N . MET B 1 296 ? 7.211 8.734 -6.691 1 97.94 296 MET B N 1
ATOM 4967 C CA . MET B 1 296 ? 7.555 7.422 -7.234 1 97.94 296 MET B CA 1
ATOM 4968 C C . MET B 1 296 ? 7.516 7.438 -8.758 1 97.94 296 MET B C 1
ATOM 4970 O O . MET B 1 296 ? 6.957 8.352 -9.359 1 97.94 296 MET B O 1
ATOM 4974 N N . GLU B 1 297 ? 8.102 6.391 -9.305 1 96.81 297 GLU B N 1
ATOM 4975 C CA . GLU B 1 297 ? 8.008 6.137 -10.742 1 96.81 297 GLU B CA 1
ATOM 4976 C C . GLU B 1 297 ? 6.559 6.199 -11.211 1 96.81 297 GLU B C 1
ATOM 4978 O O . GLU B 1 297 ? 5.66 5.672 -10.555 1 96.81 297 GLU B O 1
ATOM 4983 N N . GLY B 1 298 ? 6.332 6.895 -12.289 1 94.31 298 GLY B N 1
ATOM 4984 C CA . GLY B 1 298 ? 4.992 7.023 -12.844 1 94.31 298 GLY B CA 1
ATOM 4985 C C . GLY B 1 298 ? 4.297 8.305 -12.43 1 94.31 298 GLY B C 1
ATOM 4986 O O . GLY B 1 298 ? 3.23 8.633 -12.953 1 94.31 298 GLY B O 1
ATOM 4987 N N . ASP B 1 299 ? 4.887 9.031 -11.492 1 95.94 299 ASP B N 1
ATOM 4988 C CA . ASP B 1 299 ? 4.328 10.305 -11.055 1 95.94 299 ASP B CA 1
ATOM 4989 C C . ASP B 1 299 ? 5.238 11.469 -11.43 1 95.94 299 ASP B C 1
ATOM 4991 O O . ASP B 1 299 ? 6.453 11.297 -11.578 1 95.94 299 ASP B O 1
ATOM 4995 N N . SER B 1 300 ? 4.574 12.641 -11.562 1 94.88 300 SER B N 1
ATOM 4996 C CA . SER B 1 300 ? 5.352 13.867 -11.695 1 94.88 300 SER B CA 1
ATOM 4997 C C . SER B 1 300 ? 5.785 14.398 -10.328 1 94.88 300 SER B C 1
ATOM 4999 O O . SER B 1 300 ? 5.09 14.203 -9.336 1 94.88 300 SER B O 1
ATOM 5001 N N . ASN B 1 301 ? 6.93 15.031 -10.234 1 96.88 301 ASN B N 1
ATOM 5002 C CA . ASN B 1 301 ? 7.391 15.656 -9 1 96.88 301 ASN B CA 1
ATOM 5003 C C . ASN B 1 301 ? 6.969 17.125 -8.922 1 96.88 301 ASN B C 1
ATOM 5005 O O . ASN B 1 301 ? 7.633 17.938 -8.273 1 96.88 301 ASN B O 1
ATOM 5009 N N . ASP B 1 302 ? 5.879 17.484 -9.609 1 95.06 302 ASP B N 1
ATOM 5010 C CA . ASP B 1 302 ? 5.363 18.844 -9.617 1 95.06 302 ASP B CA 1
ATOM 5011 C C . ASP B 1 302 ? 4.836 19.234 -8.234 1 95.06 302 ASP B C 1
ATOM 5013 O O . ASP B 1 302 ? 4.77 20.422 -7.902 1 95.06 302 ASP B O 1
ATOM 5017 N N . ARG B 1 303 ? 4.395 18.281 -7.461 1 94 303 ARG B N 1
ATOM 5018 C CA . ARG B 1 303 ? 3.961 18.484 -6.082 1 94 303 ARG B CA 1
ATOM 5019 C C . ARG B 1 303 ? 4.73 17.578 -5.125 1 94 303 ARG B C 1
ATOM 5021 O O . ARG B 1 303 ? 4.16 16.656 -4.543 1 94 303 ARG B O 1
ATOM 5028 N N . PRO B 1 304 ? 6.023 17.969 -4.891 1 96.56 304 PRO B N 1
ATOM 5029 C CA . PRO B 1 304 ? 6.852 17.125 -4.035 1 96.56 304 PRO B CA 1
ATOM 5030 C C . PRO B 1 304 ? 6.215 16.844 -2.674 1 96.56 304 PRO B C 1
ATOM 5032 O O . PRO B 1 304 ? 5.68 17.766 -2.045 1 96.56 304 PRO B O 1
ATOM 5035 N N . GLY B 1 305 ? 6.215 15.578 -2.287 1 95.94 305 GLY B N 1
ATOM 5036 C CA . GLY B 1 305 ? 5.625 15.172 -1.021 1 95.94 305 GLY B CA 1
ATOM 5037 C C . GLY B 1 305 ? 4.211 14.648 -1.164 1 95.94 305 GLY B C 1
ATOM 5038 O O . GLY B 1 305 ? 3.67 14.047 -0.234 1 95.94 305 GLY B O 1
ATOM 5039 N N . TYR B 1 306 ? 3.666 14.797 -2.361 1 96 306 TYR B N 1
ATOM 5040 C CA . TYR B 1 306 ? 2.268 14.422 -2.535 1 96 306 TYR B CA 1
ATOM 5041 C C . TYR B 1 306 ? 2.078 13.586 -3.795 1 96 306 TYR B C 1
ATOM 5043 O O . TYR B 1 306 ? 1.139 13.812 -4.562 1 96 306 TYR B O 1
ATOM 5051 N N . SER B 1 307 ? 3.014 12.656 -4.012 1 95.19 307 SER B N 1
ATOM 5052 C CA . SER B 1 307 ? 2.896 11.672 -5.09 1 95.19 307 SER B CA 1
ATOM 5053 C C . SER B 1 307 ? 1.593 10.891 -4.988 1 95.19 307 SER B C 1
ATOM 5055 O O . SER B 1 307 ? 1.225 10.43 -3.904 1 95.19 307 SER B O 1
ATOM 5057 N N . SER B 1 308 ? 0.865 10.781 -6.129 1 96.44 308 SER B N 1
ATOM 5058 C CA . SER B 1 308 ? -0.351 9.977 -6.105 1 96.44 308 SER B CA 1
ATOM 5059 C C . SER B 1 308 ? -0.041 8.516 -5.793 1 96.44 308 SER B C 1
ATOM 5061 O O . SER B 1 308 ? -0.65 7.926 -4.898 1 96.44 308 SER B O 1
ATOM 5063 N N . ILE B 1 309 ? 0.925 7.98 -6.488 1 96.75 309 ILE B N 1
ATOM 5064 C CA . ILE B 1 309 ? 1.269 6.57 -6.352 1 96.75 309 ILE B CA 1
ATOM 5065 C C . ILE B 1 309 ? 1.87 6.316 -4.973 1 96.75 309 ILE B C 1
ATOM 5067 O O . ILE B 1 309 ? 1.554 5.312 -4.324 1 96.75 309 ILE B O 1
ATOM 5071 N N . GLY B 1 310 ? 2.725 7.238 -4.52 1 97.62 310 GLY B N 1
ATOM 5072 C CA . GLY B 1 310 ? 3.285 7.121 -3.182 1 97.62 310 GLY B CA 1
ATOM 5073 C C . GLY B 1 310 ? 2.23 7.066 -2.094 1 97.62 310 GLY B C 1
ATOM 5074 O O . GLY B 1 310 ? 2.385 6.344 -1.107 1 97.62 310 GLY B O 1
ATOM 5075 N N . ARG B 1 311 ? 1.169 7.781 -2.273 1 98.06 311 ARG B N 1
ATOM 5076 C CA . ARG B 1 311 ? 0.065 7.805 -1.318 1 98.06 311 ARG B CA 1
ATOM 5077 C C . ARG B 1 311 ? -0.645 6.457 -1.271 1 98.06 311 ARG B C 1
ATOM 5079 O O . ARG B 1 311 ? -1.067 6.008 -0.203 1 98.06 311 ARG B O 1
ATOM 5086 N N . LEU B 1 312 ? -0.803 5.832 -2.438 1 97.81 312 LEU B N 1
ATOM 5087 C CA . LEU B 1 312 ? -1.505 4.555 -2.488 1 97.81 312 LEU B CA 1
ATOM 5088 C C . LEU B 1 312 ? -0.714 3.471 -1.763 1 97.81 312 LEU B C 1
ATOM 5090 O O . LEU B 1 312 ? -1.293 2.646 -1.05 1 97.81 312 LEU B O 1
ATOM 5094 N N . PHE B 1 313 ? 0.634 3.486 -1.942 1 98.44 313 PHE B N 1
ATOM 5095 C CA . PHE B 1 313 ? 1.488 2.58 -1.183 1 98.44 313 PHE B CA 1
ATOM 5096 C C . PHE B 1 313 ? 1.349 2.832 0.313 1 98.44 313 PHE B C 1
ATOM 5098 O O . PHE B 1 313 ? 1.209 1.891 1.097 1 98.44 313 PHE B O 1
ATOM 5105 N N . ALA B 1 314 ? 1.376 4.094 0.702 1 98.75 314 ALA B N 1
ATOM 5106 C CA . ALA B 1 314 ? 1.268 4.469 2.109 1 98.75 314 ALA B CA 1
ATOM 5107 C C . ALA B 1 314 ? -0.072 4.031 2.693 1 98.75 314 ALA B C 1
ATOM 5109 O O . ALA B 1 314 ? -0.128 3.502 3.807 1 98.75 314 ALA B O 1
ATOM 5110 N N . ILE B 1 315 ? -1.152 4.246 1.94 1 98.75 315 ILE B N 1
ATOM 5111 C CA . ILE B 1 315 ? -2.48 3.852 2.395 1 98.75 315 ILE B CA 1
ATOM 5112 C C . ILE B 1 315 ? -2.525 2.342 2.615 1 98.75 315 ILE B C 1
ATOM 5114 O O . ILE B 1 315 ? -3.045 1.87 3.629 1 98.75 315 ILE B O 1
ATOM 5118 N N . GLY B 1 316 ? -1.973 1.583 1.647 1 98.69 316 GLY B N 1
ATOM 5119 C CA . GLY B 1 316 ? -1.903 0.141 1.827 1 98.69 316 GLY B CA 1
ATOM 5120 C C . GLY B 1 316 ? -1.179 -0.268 3.096 1 98.69 316 GLY B C 1
ATOM 5121 O O . GLY B 1 316 ? -1.694 -1.063 3.883 1 98.69 316 GLY B O 1
ATOM 5122 N N . TYR B 1 317 ? 0.005 0.29 3.326 1 98.75 317 TYR B N 1
ATOM 5123 C CA . TYR B 1 317 ? 0.818 0.01 4.504 1 98.75 317 TYR B CA 1
ATOM 5124 C C . TYR B 1 317 ? 0.04 0.293 5.785 1 98.75 317 TYR B C 1
ATOM 5126 O O . TYR B 1 317 ? 0.016 -0.534 6.699 1 98.75 317 TYR B O 1
ATOM 5134 N N . ILE B 1 318 ? -0.661 1.398 5.816 1 98.81 318 ILE B N 1
ATOM 5135 C CA . ILE B 1 318 ? -1.403 1.825 6.996 1 98.81 318 ILE B CA 1
ATOM 5136 C C . ILE B 1 318 ? -2.58 0.881 7.234 1 98.81 318 ILE B C 1
ATOM 5138 O O . ILE B 1 318 ? -2.873 0.519 8.375 1 98.81 318 ILE B O 1
ATOM 5142 N N . LYS B 1 319 ? -3.266 0.467 6.18 1 98.5 319 LYS B N 1
ATOM 5143 C CA . LYS B 1 319 ? -4.398 -0.448 6.305 1 98.5 319 LYS B CA 1
ATOM 5144 C C . LYS B 1 319 ? -3.961 -1.786 6.895 1 98.5 319 LYS B C 1
ATOM 5146 O O . LYS B 1 319 ? -4.66 -2.359 7.73 1 98.5 319 LYS B O 1
ATOM 5151 N N . GLY B 1 320 ? -2.773 -2.289 6.406 1 98.31 320 GLY B N 1
ATOM 5152 C CA . GLY B 1 320 ? -2.258 -3.523 6.973 1 98.31 320 GLY B CA 1
ATOM 5153 C C . GLY B 1 320 ? -1.936 -3.416 8.453 1 98.31 320 GLY B C 1
ATOM 5154 O O . GLY B 1 320 ? -2.299 -4.293 9.234 1 98.31 320 GLY B O 1
ATOM 5155 N N . LEU B 1 321 ? -1.288 -2.334 8.828 1 98 321 LEU B N 1
ATOM 5156 C CA . LEU B 1 321 ? -0.948 -2.098 10.227 1 98 321 LEU B CA 1
ATOM 5157 C C . LEU B 1 321 ? -2.207 -2.002 11.078 1 98 321 LEU B C 1
ATOM 5159 O O . LEU B 1 321 ? -2.295 -2.633 12.133 1 98 321 LEU B O 1
ATOM 5163 N N . ARG B 1 322 ? -3.115 -1.198 10.586 1 98.19 322 ARG B N 1
ATOM 5164 C CA . ARG B 1 322 ? -4.359 -0.959 11.312 1 98.19 322 ARG B CA 1
ATOM 5165 C C . ARG B 1 322 ? -5.129 -2.26 11.523 1 98.19 322 ARG B C 1
ATOM 5167 O O . ARG B 1 322 ? -5.648 -2.51 12.609 1 98.19 322 ARG B O 1
ATOM 5174 N N . GLU B 1 323 ? -5.254 -3.064 10.445 1 97.69 323 GLU B N 1
ATOM 5175 C CA . GLU B 1 323 ? -5.969 -4.332 10.539 1 97.69 323 GLU B CA 1
ATOM 5176 C C . GLU B 1 323 ? -5.371 -5.223 11.625 1 97.69 323 GLU B C 1
ATOM 5178 O O . GLU B 1 323 ? -6.098 -5.777 12.453 1 97.69 323 GLU B O 1
ATOM 5183 N N . ALA B 1 324 ? -4.09 -5.332 11.641 1 97.75 324 ALA B N 1
ATOM 5184 C CA . ALA B 1 324 ? -3.416 -6.203 12.602 1 97.75 324 ALA B CA 1
ATOM 5185 C C . ALA B 1 324 ? -3.592 -5.684 14.023 1 97.75 324 ALA B C 1
ATOM 5187 O O . ALA B 1 324 ? -3.887 -6.453 14.938 1 97.75 324 ALA B O 1
ATOM 5188 N N . VAL B 1 325 ? -3.455 -4.375 14.25 1 97.81 325 VAL B N 1
ATOM 5189 C CA . VAL B 1 325 ? -3.48 -3.779 15.578 1 97.81 325 VAL B CA 1
ATOM 5190 C C . VAL B 1 325 ? -4.898 -3.834 16.141 1 97.81 325 VAL B C 1
ATOM 5192 O O . VAL B 1 325 ? -5.09 -4.117 17.328 1 97.81 325 VAL B O 1
ATOM 5195 N N . TYR B 1 326 ? -5.883 -3.607 15.375 1 96.88 326 TYR B N 1
ATOM 5196 C CA . TYR B 1 326 ? -7.246 -3.469 15.875 1 96.88 326 TYR B CA 1
ATOM 5197 C C . TYR B 1 326 ? -7.961 -4.812 15.891 1 96.88 326 TYR B C 1
ATOM 5199 O O . TYR B 1 326 ? -9.094 -4.918 16.375 1 96.88 326 TYR B O 1
ATOM 5207 N N . ALA B 1 327 ? -7.348 -5.855 15.367 1 91.81 327 ALA B N 1
ATOM 5208 C CA . ALA B 1 327 ? -7.879 -7.211 15.5 1 91.81 327 ALA B CA 1
ATOM 5209 C C . ALA B 1 327 ? -7.598 -7.77 16.891 1 91.81 327 ALA B C 1
ATOM 5211 O O . ALA B 1 327 ? -8.266 -8.703 17.344 1 91.81 327 ALA B O 1
ATOM 5212 N N . GLU B 1 328 ? -6.566 -7.449 17.609 1 78.56 328 GLU B N 1
ATOM 5213 C CA . GLU B 1 328 ? -6.188 -7.926 18.938 1 78.56 328 GLU B CA 1
ATOM 5214 C C . GLU B 1 328 ? -7.137 -7.387 20.016 1 78.56 328 GLU B C 1
ATOM 5216 O O . GLU B 1 328 ? -7.656 -6.277 19.891 1 78.56 328 GLU B O 1
#

pLDDT: mean 96.89, std 4.24, range [71.44, 98.94]

Solvent-accessible surface area (backbone atoms only — not comparable to full-atom values): 33357 Å² total; per-residue (Å²): 108,66,37,59,29,41,78,44,69,59,56,94,48,70,64,55,42,40,42,30,44,72,69,41,41,35,28,30,36,35,66,66,77,62,90,65,47,90,70,51,86,47,68,41,59,26,50,57,14,50,57,37,44,49,52,35,50,48,50,39,43,76,72,65,32,42,66,49,30,36,58,52,76,68,72,48,51,39,29,44,69,65,38,92,61,17,67,59,28,50,47,47,48,41,46,29,40,43,38,30,23,76,69,66,34,42,30,41,36,44,70,78,57,53,93,51,66,74,62,64,74,37,66,64,38,80,37,61,55,74,21,27,13,35,24,33,50,46,77,75,45,72,81,43,69,59,49,98,75,41,71,37,54,44,67,56,40,51,53,24,46,50,58,48,45,70,58,40,48,62,48,22,58,76,29,59,23,33,37,13,42,35,62,32,41,53,40,56,64,61,57,41,41,35,35,48,59,45,37,39,70,66,40,49,52,48,54,40,64,71,58,72,48,88,36,47,34,23,24,50,36,39,41,48,47,52,47,54,40,95,53,53,39,58,52,48,39,57,42,30,74,70,62,27,64,59,34,32,32,60,29,25,30,42,75,41,57,56,42,31,32,50,26,50,73,90,66,32,72,65,61,57,65,55,37,54,44,28,40,58,73,49,60,46,56,48,44,31,23,47,70,56,21,30,27,34,74,96,50,69,70,88,50,64,30,58,16,67,66,28,44,42,25,42,49,18,23,48,51,17,33,49,52,50,55,70,68,106,108,67,37,59,29,41,77,45,71,61,56,93,47,71,62,56,41,40,43,30,44,72,70,42,42,34,28,29,35,34,64,64,77,63,90,64,46,89,69,51,86,46,68,40,61,25,49,57,13,50,57,37,43,48,52,37,50,48,51,38,44,77,70,64,32,41,65,50,30,34,58,52,74,67,72,46,53,39,30,42,70,65,38,92,60,17,66,59,29,50,47,50,47,41,45,28,40,44,39,29,23,76,69,66,34,43,31,41,37,44,70,77,57,53,93,52,66,73,63,63,74,36,66,66,39,80,38,61,54,74,21,26,13,37,24,34,49,45,77,73,45,71,79,41,70,61,48,98,75,40,74,38,54,44,67,56,39,50,53,25,46,51,58,49,45,72,59,40,47,62,50,21,59,75,31,59,24,32,39,14,43,35,61,31,42,53,39,55,62,60,56,41,40,35,36,45,60,45,37,39,71,66,39,50,52,48,56,40,62,70,59,73,49,90,35,47,33,24,24,51,35,39,42,48,47,52,47,56,40,96,52,54,38,61,52,49,39,57,42,30,73,69,63,27,63,62,33,33,31,60,30,24,30,42,74,42,56,56,41,30,34,50,25,51,74,90,66,31,72,63,61,58,64,55,37,54,44,27,40,56,73,50,62,46,56,47,45,30,24,48,70,53,22,30,28,35,74,95,49,70,69,87,50,64,31,58,17,67,65,28,44,42,25,40,50,18,22,49,50,17,34,49,52,50,57,70,68,105

Foldseek 3Di:
DAAAEEEDELADDVLLVLCVVLVHAEYAYEFDPPPDLVVDPDQLPHSLHQVSVVSSQVNSVVSRHGYAEYEYAADQQCLQQVHPCNVVRLVSRLNSLLSCLVVVHAEYEDESDHPDAADFPDLAPQAPPRWGWTKAAQVVQPPPAADPSAADDPVSSLVSLLVSCVPRVVSNVVSNHAYAYEAGHQLDPDGSRYGGQRRELVSQVVQCVSDPDLRAAHAAEPANHVQHDVCVLVSLLVRLLVNRHAEYAQFAWEDHSNIIIGHQSVDHSDPSLSNLLSCVVSVPHGYYYPQFFTADPPFDSPPRRPHSVRRSVNSVVVVVSNVVNVVD/DAAAEEEDELADDVLLVLCVVLVHAEYAYEFDPPPDLVVDPDQLPHSLHQVSVVSSQVNSVVSRHGYAEYEYAADQQCLQQVHPCNVVRLVSRLNSLLSCLVVVHAEYEDENDHPDAADFPDLAPQAPPRWGWTKAACVVQPPPAADPSAADDPVSSLVSLLVSCVVRVVSNVVSNHAYAYEAGHQLDPDGSRYGGQRRELVSQVVQCVSDPDLRAAHAAEPANHVLHDVCVLVSLLVRLLVNRHAEYQQFAWEDHSNIIIGHQSVDHSDPSLSNLLSCVVSVPHGYYYPQFFTADPPFDSPPRRPHSVRRSVNSVVVVVSNVVNVVD